Protein AF-0000000086186682 (afdb_homodimer)

Sequence (772 aa):
MTAPRHAPGGFPVVGIIGGGQLARMCAPPAVNLGLTLSVLAEGPDAAAALVTPSAPVGSYLDVDDVVRFARDCDVVTFDHEHVPQEILQRLVEAGVEVHPGPEALRHAQDKLVMRKRLSDMGIPVPAWAAVSSLEEVSAFADEHGWPVVLKTPTGGYDGKGVLVASSPDEAREWVERGGGLLIEEAVPFVRELAVLVARSPSGQAAVWPVVETVQTDGICTEVLAPAPDLPEELATALVERALRIAGELGVTGVMAVEVFQTRDGGYLVNELAMRPHNSGHWTMDGSVTSQFEQHLRAVLDLPLGDTRARNRWTVMGNVLGGQYRELYPAYRHLMARDPGLKVHLYGKGVRPGRKIGHVNVFGDDLDALRERARHAADYLQGTVTEMTAPRHAPGGFPVVGIIGGGQLARMCAPPAVNLGLTLSVLAEGPDAAAALVTPSAPVGSYLDVDDVVRFARDCDVVTFDHEHVPQEILQRLVEAGVEVHPGPEALRHAQDKLVMRKRLSDMGIPVPAWAAVSSLEEVSAFADEHGWPVVLKTPTGGYDGKGVLVASSPDEAREWVERGGGLLIEEAVPFVRELAVLVARSPSGQAAVWPVVETVQTDGICTEVLAPAPDLPEELATALVERALRIAGELGVTGVMAVEVFQTRDGGYLVNELAMRPHNSGHWTMDGSVTSQFEQHLRAVLDLPLGDTRARNRWTVMGNVLGGQYRELYPAYRHLMARDPGLKVHLYGKGVRPGRKIGHVNVFGDDLDALRERARHAADYLQGTVTE

Foldseek 3Di:
DDFFDADPDPAFEEEEEELFLQLLVLLVLCVVVRHAYAYAYCDCLRLNNVRHVHHHYDDLADLVSVQVRQVRGQAYEYPALARDLVSLVVCVVVVHQYAPGSQLSVLQFFVVNVVVVCVVVVAFAFDKDKDQDLVVVVVVCVVQNPFKKKADGGDDDLCRGIDTHGHSVSCVVVNVVGPIIMIGHDAAFPFKKKKKKAAALVGDIDTAAIWTFDDDPSDGFKIKPRHPPQDPVQRVVVNVVVSVSCVVSVGHAMKMWMWGHHPVRDIHTDHMTRYDDPNQCQQVPFFPAGSSSQRVCRSVRHDGDGNYTPAPIKMKGFAAAADDQDQVVLCVVLCVVPVQKAWFASSDTGDGGHGGTMIMDGYDDRVVRVVSRVVSNCVSNVVDDD/DDFFDADPDPAFEEEEEELFLQLLVLLVLCVVVRHAYAYAYCDCLRLNNVRHVHHHYDDLADLVSVLVRQVRGQAYEYPALARDLVSLVVCVVVVHQYAPGSQLSVLQFFVVNVVVVCVVVVAFAFDKDKDQDLVVVVVVCVVQNPFKKKADGGDDDLCRGIDTHRHSVSCVVVNVVGPIIMIGHDAAFPFKKKKKKAAALVGDIDTAAIWTFDDDPSDGFKIKPRHPPQDPVQRVVVHVVVSVSCVVSVGHFMKMWMWGHHPVRDIHTDHMTRYDDPNQCQQVPFFPAGSSSQRVCRSVRHDGDGNYTPAPIKMKGFAAFADDQDQVVLCVVLCVVPVQKAWFASSDTGDGGHGGTMIMDGYDDRVVRVVSRVVSNCVSNVVDDD

Nearest PDB structures (foldseek):
  4e4t-assembly1_A  TM=8.891E-01  e=5.728E-41  Burkholderia ambifaria MC40-6
  3k5h-assembly1_A  TM=9.184E-01  e=3.064E-39  Aspergillus clavatus
  4e4t-assembly1_B  TM=8.899E-01  e=1.453E-39  Burkholderia ambifaria MC40-6
  4izo-assembly1_A  TM=8.818E-01  e=3.923E-38  Burkholderia thailandensis E264
  1b6s-assembly1_B  TM=8.661E-01  e=4.130E-32  Escherichia coli

Secondary structure (DSSP, 8-state):
-PPPPPPTTTPPEEEEES-SHHHHHHHHHHHHHTPEEEEEBSSTTSTTTTT-SB--B--TT-HHHHHHHHTT-SEEEESSS-S-HHHHHHHHHTT--BSS-HHHHHHHH-HHHHHHHHHHTT-----EEEE-SHHHHHHHHHHH-SSEEEE-SSS--TTTTEEEESSHHHHHHHHHT-S-EEEEE---EEEEEEEEEEE-TTS-EEEPPPEEEEEETTEEEEEEESPTT--HHHHHHHHHHHHHHHHHHT--EEEEEEEEEETTS-EEEEEEESS--GGGTTHHHHBSS-HHHHHHHHHTTPPPPP--BSSSEEEEEEEEB-S-S--THHHHHHHHH-TT-EEEE------BT-EEEEEEEEES-HHHHHHHHHHHHHHHHTS---/-PPPPPPTTTPPEEEEES-SHHHHHHHHHHHHHTPEEEEEBSSTTSTTTTT-SB--B--TT-HHHHHHHHTT-SEEEESSS-S-HHHHHHHHHTT--BSS-HHHHHHHH-HHHHHHHHHHTT-----EEEE-SHHHHHHHHHHH-SSEEEE-SSS--TTTTEEEESSHHHHHHHHHT-S-EEEEE---EEEEEEEEEEE-TTS-EEEPPPEEEEEETTEEEEEEESPTT--HHHHHHHHHHHHHHHHHHT--EEEEEEEEEETTS-EEEEEEESS--GGGTTHHHHBSS-HHHHHHHHHTTPPPPP--BSSSEEEEEEEEB-S-S--THHHHHHHHH-TT-EEEE------BT-EEEEEEEEES-HHHHHHHHHHHHHHHHTS---

Radius of gyration: 28.31 Å; Cα contacts (8 Å, |Δi|>4): 1892; chains: 2; bounding box: 52×102×62 Å

pLDDT: mean 95.66, std 6.17, range [54.62, 98.94]

Structure (mmCIF, N/CA/C/O backbone):
data_AF-0000000086186682-model_v1
#
loop_
_entity.id
_entity.type
_entity.pdbx_description
1 polymer 'N5-carboxyaminoimidazole ribonucleotide synthase'
#
loop_
_atom_site.group_PDB
_atom_site.id
_atom_site.type_symbol
_atom_site.label_atom_id
_atom_site.label_alt_id
_atom_site.label_comp_id
_atom_site.label_asym_id
_atom_site.label_entity_id
_atom_site.label_seq_id
_atom_site.pdbx_PDB_ins_code
_atom_site.Cartn_x
_atom_site.Cartn_y
_atom_site.Cartn_z
_atom_site.occupancy
_atom_site.B_iso_or_equiv
_atom_site.auth_seq_id
_atom_site.auth_comp_id
_atom_site.auth_asym_id
_atom_site.auth_atom_id
_atom_site.pdbx_PDB_model_num
ATOM 1 N N . MET A 1 1 ? -25.25 11.664 -8.203 1 58.03 1 MET A N 1
ATOM 2 C CA . MET A 1 1 ? -23.984 10.992 -7.906 1 58.03 1 MET A CA 1
ATOM 3 C C . MET A 1 1 ? -24.219 9.547 -7.48 1 58.03 1 MET A C 1
ATOM 5 O O . MET A 1 1 ? -25.156 9.266 -6.734 1 58.03 1 MET A O 1
ATOM 9 N N . THR A 1 2 ? -23.641 8.602 -8.148 1 72.5 2 THR A N 1
ATOM 10 C CA . THR A 1 2 ? -23.906 7.215 -7.785 1 72.5 2 THR A CA 1
ATOM 11 C C . THR A 1 2 ? -23.234 6.863 -6.461 1 72.5 2 THR A C 1
ATOM 13 O O . THR A 1 2 ? -22.094 7.289 -6.207 1 72.5 2 THR A O 1
ATOM 16 N N . ALA A 1 3 ? -23.984 6.332 -5.527 1 88 3 ALA A N 1
ATOM 17 C CA . ALA A 1 3 ? -23.484 5.879 -4.23 1 88 3 ALA A CA 1
ATOM 18 C C . ALA A 1 3 ? -22.266 4.988 -4.395 1 88 3 ALA A C 1
ATOM 20 O O . ALA A 1 3 ? -22.172 4.207 -5.348 1 88 3 ALA A O 1
ATOM 21 N N . PRO A 1 4 ? -21.312 5.25 -3.477 1 94.56 4 PRO A N 1
ATOM 22 C CA . PRO A 1 4 ? -20.141 4.379 -3.545 1 94.56 4 PRO A CA 1
ATOM 23 C C . PRO A 1 4 ? -20.5 2.896 -3.422 1 94.56 4 PRO A C 1
ATOM 25 O O . PRO A 1 4 ? -21.391 2.535 -2.662 1 94.56 4 PRO A O 1
ATOM 28 N N . ARG A 1 5 ? -19.828 2.053 -4.184 1 91.44 5 ARG A N 1
ATOM 29 C CA . ARG A 1 5 ? -20.016 0.607 -4.078 1 91.44 5 ARG A CA 1
ATOM 30 C C . ARG A 1 5 ? -19.188 0.035 -2.93 1 91.44 5 ARG A C 1
ATOM 32 O 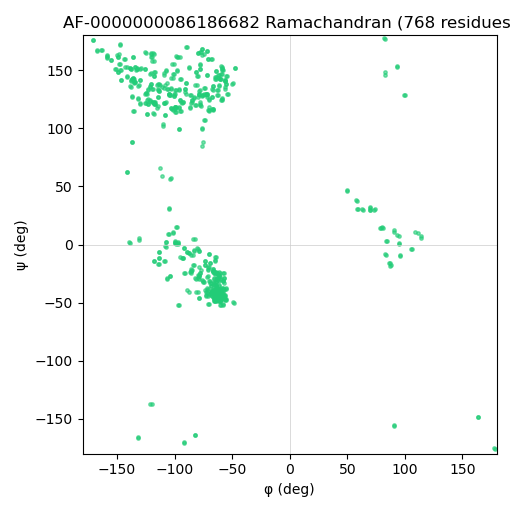O . ARG A 1 5 ? -18.016 0.37 -2.773 1 91.44 5 ARG A O 1
ATOM 39 N N . HIS A 1 6 ? -19.859 -0.877 -2.182 1 88.19 6 HIS A N 1
ATOM 40 C CA . HIS A 1 6 ? -19.266 -1.438 -0.974 1 88.19 6 HIS A CA 1
ATOM 41 C C . HIS A 1 6 ? -18.703 -2.834 -1.23 1 88.19 6 HIS A C 1
ATOM 43 O O . HIS A 1 6 ? -19.281 -3.605 -2.002 1 88.19 6 HIS A O 1
ATOM 49 N N . ALA A 1 7 ? -17.609 -3.029 -0.564 1 87.06 7 ALA A N 1
ATOM 50 C CA . ALA A 1 7 ? -17.188 -4.426 -0.468 1 87.06 7 ALA A CA 1
ATOM 51 C C . ALA A 1 7 ? -18.109 -5.207 0.465 1 87.06 7 ALA A C 1
ATOM 53 O O . ALA A 1 7 ? -18.656 -4.648 1.415 1 87.06 7 ALA A O 1
ATOM 54 N N . PRO A 1 8 ? -18.344 -6.43 0.192 1 90.19 8 PRO A N 1
ATOM 55 C CA . PRO A 1 8 ? -19.047 -7.23 1.188 1 90.19 8 PRO A CA 1
ATOM 56 C C . PRO A 1 8 ? -18.328 -7.293 2.529 1 90.19 8 PRO A C 1
ATOM 58 O O . PRO A 1 8 ? -17.109 -7.109 2.586 1 90.19 8 PRO A O 1
ATOM 61 N N . GLY A 1 9 ? -19.047 -7.484 3.615 1 91.75 9 GLY A N 1
ATOM 62 C CA . GLY A 1 9 ? -18.438 -7.637 4.922 1 91.75 9 GLY A CA 1
ATOM 63 C C . GLY A 1 9 ? -18.766 -6.5 5.871 1 91.75 9 GLY A C 1
ATOM 64 O O . GLY A 1 9 ? -18.203 -6.41 6.965 1 91.75 9 GLY A O 1
ATOM 65 N N . GLY A 1 10 ? -19.703 -5.59 5.398 1 93.44 10 GLY A N 1
ATOM 66 C CA . GLY A 1 10 ? -20.203 -4.535 6.27 1 93.44 10 GLY A CA 1
ATOM 67 C C . GLY A 1 10 ? -19.188 -3.43 6.5 1 93.44 10 GLY A C 1
ATOM 68 O O . GLY A 1 10 ? -19.172 -2.801 7.559 1 93.44 10 GLY A O 1
ATOM 69 N N . PHE A 1 11 ? -18.328 -3.164 5.559 1 95.69 11 PHE A N 1
ATOM 70 C CA . PHE A 1 11 ? -17.281 -2.164 5.711 1 95.69 11 PHE A CA 1
ATOM 71 C C . PHE A 1 11 ? -17.828 -0.762 5.473 1 95.69 11 PHE A C 1
ATOM 73 O O . PHE A 1 11 ? -18.688 -0.563 4.609 1 95.69 11 PHE A O 1
ATOM 80 N N . PRO A 1 12 ? -17.359 0.177 6.156 1 96.69 12 PRO A N 1
ATOM 81 C CA . PRO A 1 12 ? -17.859 1.553 6.047 1 96.69 12 PRO A CA 1
ATOM 82 C C . PRO A 1 12 ? -17.297 2.287 4.832 1 96.69 12 PRO A C 1
ATOM 84 O O . PRO A 1 12 ? -16.344 1.815 4.207 1 96.69 12 PRO A O 1
ATOM 87 N N . VAL A 1 13 ? -17.953 3.387 4.516 1 98 13 VAL A N 1
ATOM 88 C CA . VAL A 1 13 ? -17.469 4.352 3.535 1 98 13 VAL A CA 1
ATOM 89 C C . VAL A 1 13 ? -16.812 5.531 4.25 1 98 13 VAL A C 1
ATOM 91 O O . VAL A 1 13 ? -17.438 6.203 5.066 1 98 13 VAL A O 1
ATOM 94 N N . VAL A 1 14 ? -15.547 5.75 4.008 1 98.75 14 VAL A N 1
ATOM 95 C CA . VAL A 1 14 ? -14.852 6.941 4.477 1 98.75 14 VAL A CA 1
ATOM 96 C C . VAL A 1 14 ? -14.844 8.008 3.379 1 98.75 14 VAL A C 1
ATOM 98 O O . VAL A 1 14 ? -14.297 7.789 2.299 1 98.75 14 VAL A O 1
ATOM 101 N N . GLY A 1 15 ? -15.5 9.109 3.629 1 98.81 15 GLY A N 1
ATOM 102 C CA . GLY A 1 15 ? -15.5 10.234 2.709 1 98.81 15 GLY A CA 1
ATOM 103 C C . GLY A 1 15 ? -14.383 11.227 2.982 1 98.81 15 GLY A C 1
ATOM 104 O O . GLY A 1 15 ? -14.133 11.578 4.137 1 98.81 15 GLY A O 1
ATOM 105 N N . ILE A 1 16 ? -13.688 11.648 1.979 1 98.94 16 ILE A N 1
ATOM 106 C CA . ILE A 1 16 ? -12.664 12.688 2.102 1 98.94 16 ILE A CA 1
ATOM 107 C C . ILE A 1 16 ? -13.062 13.898 1.26 1 98.94 16 ILE A C 1
ATOM 109 O O . ILE A 1 16 ? -13.297 13.773 0.057 1 98.94 16 ILE A O 1
ATOM 113 N N . ILE A 1 17 ? -13.203 15.008 1.854 1 98.75 17 ILE A N 1
ATOM 114 C CA . ILE A 1 17 ? -13.43 16.25 1.13 1 98.75 17 ILE A CA 1
ATOM 115 C C . ILE A 1 17 ? -12.094 16.828 0.664 1 98.75 17 ILE A C 1
ATOM 117 O O . ILE A 1 17 ? -11.219 17.109 1.481 1 98.75 17 ILE A O 1
ATOM 121 N N . GLY A 1 18 ? -11.992 17.094 -0.629 1 98.31 18 GLY A N 1
ATOM 122 C CA . GLY A 1 18 ? -10.734 17.453 -1.265 1 98.31 18 GLY A CA 1
ATOM 123 C C . GLY A 1 18 ? -10.086 16.281 -1.994 1 98.31 18 GLY A C 1
ATOM 124 O O . GLY A 1 18 ? -9.93 15.203 -1.428 1 98.31 18 GLY A O 1
ATOM 125 N N . GLY A 1 19 ? -9.727 16.453 -3.213 1 97.88 19 GLY A N 1
ATOM 126 C CA . GLY A 1 19 ? -9.203 15.383 -4.039 1 97.88 19 GLY A CA 1
ATOM 127 C C . GLY A 1 19 ? -7.703 15.461 -4.242 1 97.88 19 GLY A C 1
ATOM 128 O O . GLY A 1 19 ? -7.188 15.047 -5.281 1 97.88 19 GLY A O 1
ATOM 129 N N . GLY A 1 20 ? -6.945 16 -3.256 1 97.19 20 GLY A N 1
ATOM 130 C CA . GLY A 1 20 ? -5.512 16.188 -3.385 1 97.19 20 GLY A CA 1
ATOM 131 C C . GLY A 1 20 ? -4.715 14.922 -3.088 1 97.19 20 GLY A C 1
ATOM 132 O O . GLY A 1 20 ? -5.254 13.82 -3.141 1 97.19 20 GLY A O 1
ATOM 133 N N . GLN A 1 21 ? -3.396 15.094 -2.854 1 97.44 21 GLN A N 1
ATOM 134 C CA . GLN A 1 21 ? -2.459 13.984 -2.721 1 97.44 21 GLN A CA 1
ATOM 135 C C . GLN A 1 21 ? -2.725 13.195 -1.443 1 97.44 21 GLN A C 1
ATOM 137 O O . GLN A 1 21 ? -2.512 11.977 -1.403 1 97.44 21 GLN A O 1
ATOM 142 N N . LEU A 1 22 ? -3.135 13.891 -0.356 1 98.56 22 LEU A N 1
ATOM 143 C CA . LEU A 1 22 ? -3.334 13.156 0.893 1 98.56 22 LEU A CA 1
ATOM 144 C C . LEU A 1 22 ? -4.504 12.195 0.776 1 98.56 22 LEU A C 1
ATOM 146 O O . LEU A 1 22 ? -4.438 11.062 1.273 1 98.56 22 LEU A O 1
ATOM 150 N N . ALA A 1 23 ? -5.617 12.695 0.09 1 98.75 23 ALA A N 1
ATOM 151 C CA . ALA A 1 23 ? -6.723 11.789 -0.209 1 98.75 23 ALA A CA 1
ATOM 152 C C . ALA A 1 23 ? -6.254 10.617 -1.066 1 98.75 23 ALA A C 1
ATOM 154 O O . ALA A 1 23 ? -6.605 9.461 -0.799 1 98.75 23 ALA A O 1
ATOM 155 N N . ARG A 1 24 ? -5.461 10.898 -2.064 1 98.69 24 ARG A N 1
ATOM 156 C CA . ARG A 1 24 ? -4.906 9.867 -2.938 1 98.69 24 ARG A CA 1
ATOM 157 C C . ARG A 1 24 ? -4.137 8.828 -2.133 1 98.69 24 ARG A C 1
ATOM 159 O O . ARG A 1 24 ? -4.309 7.625 -2.344 1 98.69 24 ARG A O 1
ATOM 166 N N . MET A 1 25 ? -3.32 9.242 -1.172 1 98.81 25 MET A N 1
ATOM 167 C CA . MET A 1 25 ? -2.418 8.352 -0.442 1 98.81 25 MET A CA 1
ATOM 168 C C . MET A 1 25 ? -3.172 7.57 0.628 1 98.81 25 MET A C 1
ATOM 170 O O . MET A 1 25 ? -2.637 6.617 1.199 1 98.81 25 MET A O 1
ATOM 174 N N . CYS A 1 26 ? -4.457 7.871 0.835 1 98.88 26 CYS A N 1
ATOM 175 C CA . CYS A 1 26 ? -5.316 7.062 1.694 1 98.88 26 CYS A CA 1
ATOM 176 C C . CYS A 1 26 ? -5.867 5.859 0.937 1 98.88 26 CYS A C 1
ATOM 178 O O . CYS A 1 26 ? -6.352 4.906 1.548 1 98.88 26 CYS A O 1
ATOM 180 N N . ALA A 1 27 ? -5.824 5.887 -0.37 1 98.75 27 ALA A N 1
ATOM 181 C CA . ALA A 1 27 ? -6.449 4.84 -1.173 1 98.75 27 ALA A CA 1
ATOM 182 C C . ALA A 1 27 ? -5.789 3.486 -0.92 1 98.75 27 ALA A C 1
ATOM 184 O O . ALA A 1 27 ? -6.469 2.494 -0.651 1 98.75 27 ALA A O 1
ATOM 185 N N . PRO A 1 28 ? -4.441 3.404 -0.898 1 98.88 28 PRO A N 1
ATOM 186 C CA . PRO A 1 28 ? -3.809 2.094 -0.734 1 98.88 28 PRO A CA 1
ATOM 187 C C . PRO A 1 28 ? -4.195 1.409 0.574 1 98.88 28 PRO A C 1
ATOM 189 O O . PRO A 1 28 ? -4.672 0.271 0.562 1 98.88 28 PRO A O 1
ATOM 192 N N . PRO A 1 29 ? -4.047 2.096 1.732 1 98.81 29 PRO A N 1
ATOM 193 C CA . PRO A 1 29 ? -4.457 1.376 2.941 1 98.81 29 PRO A CA 1
ATOM 194 C C . PRO A 1 29 ? -5.957 1.101 2.984 1 98.81 29 PRO A C 1
ATOM 196 O O . PRO A 1 29 ? -6.391 0.103 3.568 1 98.81 29 PRO A O 1
ATOM 199 N N . ALA A 1 30 ? -6.797 1.927 2.385 1 98.75 30 ALA A N 1
ATOM 200 C CA . ALA A 1 30 ? -8.227 1.624 2.309 1 98.75 30 ALA A CA 1
ATOM 201 C C . ALA A 1 30 ? -8.469 0.318 1.557 1 98.75 30 ALA A C 1
ATOM 203 O O . ALA A 1 30 ? -9.266 -0.518 1.994 1 98.75 30 ALA A O 1
ATOM 204 N N . VAL A 1 31 ? -7.762 0.14 0.45 1 98.5 31 VAL A N 1
ATOM 205 C CA . VAL A 1 31 ? -7.871 -1.082 -0.341 1 98.5 31 VAL A CA 1
ATOM 206 C C . VAL A 1 31 ? -7.488 -2.287 0.515 1 98.5 31 VAL A C 1
ATOM 208 O O . VAL A 1 31 ? -8.219 -3.283 0.553 1 98.5 31 VAL A O 1
ATOM 211 N N . ASN A 1 32 ? -6.375 -2.211 1.237 1 98.56 32 ASN A N 1
ATOM 212 C CA . ASN A 1 32 ? -5.895 -3.318 2.059 1 98.56 32 ASN A CA 1
ATOM 213 C C . ASN A 1 32 ? -6.898 -3.682 3.15 1 98.56 32 ASN A C 1
ATOM 215 O O . ASN A 1 32 ? -7.16 -4.859 3.389 1 98.56 32 ASN A O 1
ATOM 219 N N . LEU A 1 33 ? -7.527 -2.695 3.717 1 98.19 33 LEU A N 1
ATOM 220 C CA . LEU A 1 33 ? -8.391 -2.9 4.875 1 98.19 33 LEU A CA 1
ATOM 221 C C . LEU A 1 33 ? -9.812 -3.244 4.441 1 98.19 33 LEU A C 1
ATOM 223 O O . LEU A 1 33 ? -10.664 -3.541 5.277 1 98.19 33 LEU A O 1
ATOM 227 N N . GLY A 1 34 ? -10.117 -3.176 3.17 1 97.25 34 GLY A N 1
ATOM 228 C CA . GLY A 1 34 ? -11.453 -3.465 2.666 1 97.25 34 GLY A CA 1
ATOM 229 C C . GLY A 1 34 ? -12.414 -2.307 2.83 1 97.25 34 GLY A C 1
ATOM 230 O O . GLY A 1 34 ? -13.625 -2.473 2.676 1 97.25 34 GLY A O 1
ATOM 231 N N . LEU A 1 35 ? -11.867 -1.092 3.109 1 98.06 35 LEU A N 1
ATOM 232 C CA . LEU A 1 35 ? -12.688 0.103 3.264 1 98.06 35 LEU A CA 1
ATOM 233 C C . LEU A 1 35 ? -13.047 0.697 1.904 1 98.06 35 LEU A C 1
ATOM 235 O O . LEU A 1 35 ? -12.266 0.593 0.955 1 98.06 35 LEU A O 1
ATOM 239 N N . THR A 1 36 ? -14.188 1.285 1.873 1 97.69 36 THR A N 1
ATOM 240 C CA . THR A 1 36 ? -14.555 2.055 0.688 1 97.69 36 THR A CA 1
ATOM 241 C C . THR A 1 36 ? -14.227 3.533 0.884 1 97.69 36 THR A C 1
ATOM 243 O O . THR A 1 36 ? -14.648 4.141 1.871 1 97.69 36 THR A O 1
ATOM 246 N N . LEU A 1 37 ? -13.453 4.062 -0.011 1 98.12 37 LEU A N 1
ATOM 247 C CA . LEU A 1 37 ? -13.156 5.488 -0.006 1 98.12 37 LEU A CA 1
ATOM 248 C C . LEU A 1 37 ? -14.023 6.23 -1.018 1 98.12 37 LEU A C 1
ATOM 250 O O . LEU A 1 37 ? -14.258 5.734 -2.123 1 98.12 37 LEU A O 1
ATOM 254 N N . SER A 1 38 ? -14.586 7.293 -0.633 1 98.5 38 SER A N 1
ATOM 255 C CA . SER A 1 38 ? -15.219 8.258 -1.521 1 98.5 38 SER A CA 1
ATOM 256 C C . SER A 1 38 ? -14.586 9.641 -1.376 1 98.5 38 SER A C 1
ATOM 258 O O . SER A 1 38 ? -14.281 10.078 -0.263 1 98.5 38 SER A O 1
ATOM 260 N N . VAL A 1 39 ? -14.328 10.297 -2.498 1 98.69 39 VAL A N 1
ATOM 261 C CA . VAL A 1 39 ? -13.602 11.562 -2.467 1 98.69 39 VAL A CA 1
ATOM 262 C C . VAL A 1 39 ? -14.422 12.641 -3.178 1 98.69 39 VAL A C 1
ATOM 264 O O . VAL A 1 39 ? -14.836 12.461 -4.324 1 98.69 39 VAL A O 1
ATOM 267 N N . LEU A 1 40 ? -14.758 13.75 -2.494 1 98.75 40 LEU A N 1
ATOM 268 C CA . LEU A 1 40 ? -15.289 14.93 -3.174 1 98.75 40 LEU A CA 1
ATOM 269 C C . LEU A 1 40 ? -14.172 15.695 -3.879 1 98.75 40 LEU A C 1
ATOM 271 O O . LEU A 1 40 ? -13.469 16.484 -3.25 1 98.75 40 LEU A O 1
ATOM 275 N N . ALA A 1 41 ? -14.078 15.477 -5.164 1 98.06 41 ALA A N 1
ATOM 276 C CA . ALA A 1 41 ? -12.945 15.992 -5.922 1 98.06 41 ALA A CA 1
ATOM 277 C C . ALA A 1 41 ? -13.312 17.297 -6.633 1 98.06 41 ALA A C 1
ATOM 279 O O . ALA A 1 41 ? -14.469 17.5 -7.02 1 98.06 41 ALA A O 1
ATOM 280 N N . GLU A 1 42 ? -12.352 18.141 -6.809 1 96.94 42 GLU A N 1
ATOM 281 C CA . GLU A 1 42 ? -12.562 19.406 -7.512 1 96.94 42 GLU A CA 1
ATOM 282 C C . GLU A 1 42 ? -12.711 19.172 -9.016 1 96.94 42 GLU A C 1
ATOM 284 O O . GLU A 1 42 ? -13.211 20.047 -9.734 1 96.94 42 GLU A O 1
ATOM 289 N N . GLY A 1 43 ? -12.312 18.078 -9.492 1 96.38 43 GLY A N 1
ATOM 290 C CA . GLY A 1 43 ? -12.406 17.688 -10.891 1 96.38 43 GLY A CA 1
ATOM 291 C C . GLY A 1 43 ? -12.125 16.203 -11.117 1 96.38 43 GLY A C 1
ATOM 292 O O . GLY A 1 43 ? -11.625 15.523 -10.219 1 96.38 43 GLY A O 1
ATOM 293 N N . PRO A 1 44 ? -12.453 15.773 -12.273 1 94.31 44 PRO A N 1
ATOM 294 C CA . PRO A 1 44 ? -12.25 14.352 -12.562 1 94.31 44 PRO A CA 1
ATOM 295 C C . PRO A 1 44 ? -10.773 13.977 -12.656 1 94.31 44 PRO A C 1
ATOM 297 O O . PRO A 1 44 ? -10.43 12.789 -12.594 1 94.31 44 PRO A O 1
ATOM 300 N N . ASP A 1 45 ? -9.898 14.961 -12.797 1 94.31 45 ASP A N 1
ATOM 301 C CA . ASP A 1 45 ? -8.477 14.695 -12.953 1 94.31 45 ASP A CA 1
ATOM 302 C C . ASP A 1 45 ? -7.715 15.016 -11.664 1 94.31 45 ASP A C 1
ATOM 304 O O . ASP A 1 45 ? -6.48 15.07 -11.664 1 94.31 45 ASP A O 1
ATOM 308 N N . ALA A 1 46 ? -8.523 15.289 -10.625 1 96.56 46 ALA A N 1
ATOM 309 C CA . ALA A 1 46 ? -7.855 15.477 -9.336 1 96.56 46 ALA A CA 1
ATOM 310 C C . ALA A 1 46 ? -7.051 14.242 -8.945 1 96.56 46 ALA A C 1
ATOM 312 O O . ALA A 1 46 ? -7.398 13.125 -9.328 1 96.56 46 ALA A O 1
ATOM 313 N N . ALA A 1 47 ? -5.977 14.43 -8.203 1 97.44 47 ALA A N 1
ATOM 314 C CA . ALA A 1 47 ? -5.035 13.383 -7.82 1 97.44 47 ALA A CA 1
ATOM 315 C C . ALA A 1 47 ? -5.77 12.156 -7.273 1 97.44 47 ALA A C 1
ATOM 317 O O . ALA A 1 47 ? -5.543 11.031 -7.723 1 97.44 47 ALA A O 1
ATOM 318 N N . ALA A 1 48 ? -6.652 12.352 -6.363 1 98.31 48 ALA A N 1
ATOM 319 C CA . ALA A 1 48 ? -7.344 11.25 -5.707 1 98.31 48 ALA A CA 1
ATOM 320 C C . ALA A 1 48 ? -8.406 10.648 -6.617 1 98.31 48 ALA A C 1
ATOM 322 O O . ALA A 1 48 ? -8.695 9.453 -6.551 1 98.31 48 ALA A O 1
ATOM 323 N N . ALA A 1 49 ? -9.031 11.445 -7.496 1 97.5 49 ALA A N 1
ATOM 324 C CA . ALA A 1 49 ? -10.078 10.969 -8.391 1 97.5 49 ALA A CA 1
ATOM 325 C C . ALA A 1 49 ? -9.523 9.961 -9.398 1 97.5 49 ALA A C 1
ATOM 327 O O . ALA A 1 49 ? -10.25 9.07 -9.859 1 97.5 49 ALA A O 1
ATOM 328 N N . LEU A 1 50 ? -8.242 10.047 -9.656 1 97.75 50 LEU A N 1
ATOM 329 C CA . LEU A 1 50 ? -7.602 9.18 -10.633 1 97.75 50 LEU A CA 1
ATOM 330 C C . LEU A 1 50 ? -7.449 7.762 -10.086 1 97.75 50 LEU A C 1
ATOM 332 O O . LEU A 1 50 ? -7.188 6.824 -10.836 1 97.75 50 LEU A O 1
ATOM 336 N N . VAL A 1 51 ? -7.633 7.59 -8.75 1 98.12 51 VAL A N 1
ATOM 337 C CA . VAL A 1 51 ? -7.309 6.285 -8.18 1 98.12 51 VAL A CA 1
ATOM 338 C C . VAL A 1 51 ? -8.461 5.793 -7.312 1 98.12 51 VAL A C 1
ATOM 340 O O . VAL A 1 51 ? -8.344 4.777 -6.625 1 98.12 51 VAL A O 1
ATOM 343 N N . THR A 1 52 ? -9.547 6.516 -7.266 1 97.62 52 THR A N 1
ATOM 344 C CA . THR A 1 52 ? -10.703 6.18 -6.449 1 97.62 52 THR A CA 1
ATOM 345 C C . THR A 1 52 ? -11.961 6.059 -7.312 1 97.62 52 THR A C 1
ATOM 347 O O . THR A 1 52 ? -12.344 7.008 -7.996 1 97.62 52 THR A O 1
ATOM 350 N N . PRO A 1 53 ? -12.68 4.918 -7.258 1 96.94 53 PRO A N 1
ATOM 351 C CA . PRO A 1 53 ? -13.859 4.73 -8.102 1 96.94 53 PRO A CA 1
ATOM 352 C C . PRO A 1 53 ? -14.969 5.734 -7.801 1 96.94 53 PRO A C 1
ATOM 354 O O . PRO A 1 53 ? -15.648 6.211 -8.719 1 96.94 53 PRO A O 1
ATOM 357 N N . SER A 1 54 ? -15.188 6.023 -6.559 1 97.62 54 SER A N 1
ATOM 358 C CA . SER A 1 54 ? -16.172 7.016 -6.156 1 97.62 54 SER A CA 1
ATOM 359 C C . SER A 1 54 ? -15.523 8.375 -5.91 1 97.62 54 SER A C 1
ATOM 361 O O . SER A 1 54 ? -15 8.633 -4.824 1 97.62 54 SER A O 1
ATOM 363 N N . ALA A 1 55 ? -15.625 9.234 -6.875 1 97.81 55 ALA A N 1
ATOM 364 C CA . ALA A 1 55 ? -15.031 10.562 -6.766 1 97.81 55 ALA A CA 1
ATOM 365 C C . ALA A 1 55 ? -15.938 11.617 -7.391 1 97.81 55 ALA A C 1
ATOM 367 O O . ALA A 1 55 ? -15.547 12.289 -8.352 1 97.81 55 ALA A O 1
ATOM 368 N N . PRO A 1 56 ? -17.125 11.766 -6.844 1 98 56 PRO A N 1
ATOM 369 C CA . PRO A 1 56 ? -17.984 12.82 -7.391 1 98 56 PRO A CA 1
ATOM 370 C C . PRO A 1 56 ? -17.297 14.188 -7.395 1 98 56 PRO A C 1
ATOM 372 O O . PRO A 1 56 ? -16.547 14.516 -6.465 1 98 56 PRO A O 1
ATOM 375 N N . VAL A 1 57 ? -17.578 14.992 -8.406 1 98 57 VAL A N 1
ATOM 376 C CA . VAL A 1 57 ? -16.984 16.328 -8.555 1 98 57 VAL A CA 1
ATOM 377 C C . VAL A 1 57 ? -17.875 17.359 -7.867 1 98 57 VAL A C 1
ATOM 379 O O . VAL A 1 57 ? -19.094 17.344 -8.023 1 98 57 VAL A O 1
ATOM 382 N N . GLY A 1 58 ? -17.344 18.156 -7.098 1 98.06 58 GLY A N 1
ATOM 383 C CA . GLY A 1 58 ? -18.016 19.234 -6.391 1 98.06 58 GLY A CA 1
ATOM 384 C C . GLY A 1 58 ? -17.062 20.172 -5.684 1 98.06 58 GLY A C 1
ATOM 385 O O . GLY A 1 58 ? -15.844 20 -5.746 1 98.06 58 GLY A O 1
ATOM 386 N N . SER A 1 59 ? -17.641 21.203 -5.102 1 98.06 59 SER A N 1
ATOM 387 C CA . SER A 1 59 ? -16.844 22.203 -4.402 1 98.06 59 SER A CA 1
ATOM 388 C C . SER A 1 59 ? -17 22.078 -2.891 1 98.06 59 SER A C 1
ATOM 390 O O . SER A 1 59 ? -18.109 21.969 -2.381 1 98.06 59 SER A O 1
ATOM 392 N N . TYR A 1 60 ? -15.859 22.125 -2.209 1 97.62 60 TYR A N 1
ATOM 393 C CA . TYR A 1 60 ? -15.898 22.094 -0.751 1 97.62 60 TYR A CA 1
ATOM 394 C C . TYR A 1 60 ? -16.469 23.391 -0.194 1 97.62 60 TYR A C 1
ATOM 396 O O . TYR A 1 60 ? -16.781 23.484 0.994 1 97.62 60 TYR A O 1
ATOM 404 N N . LEU A 1 61 ? -16.672 24.375 -1.058 1 97.62 61 LEU A N 1
ATOM 405 C CA . LEU A 1 61 ? -17.203 25.672 -0.654 1 97.62 61 LEU A CA 1
ATOM 406 C C . LEU A 1 61 ? -18.719 25.703 -0.786 1 97.62 61 LEU A C 1
ATOM 408 O O . LEU A 1 61 ? -19.375 26.656 -0.342 1 97.62 61 LEU A O 1
ATOM 412 N N . ASP A 1 62 ? -19.281 24.719 -1.422 1 97.88 62 ASP A N 1
ATOM 413 C CA . ASP A 1 62 ? -20.719 24.641 -1.646 1 97.88 62 ASP A CA 1
ATOM 414 C C . ASP A 1 62 ? -21.391 23.703 -0.646 1 97.88 62 ASP A C 1
ATOM 416 O O . ASP A 1 62 ? -21.188 22.484 -0.703 1 97.88 62 ASP A O 1
ATOM 420 N N . VAL A 1 63 ? -22.234 24.312 0.122 1 97.19 63 VAL A N 1
ATOM 421 C CA . VAL A 1 63 ? -22.859 23.562 1.209 1 97.19 63 VAL A CA 1
ATOM 422 C C . VAL A 1 63 ? -23.656 22.406 0.639 1 97.19 63 VAL A C 1
ATOM 424 O O . VAL A 1 63 ? -23.641 21.297 1.188 1 97.19 63 VAL A O 1
ATOM 427 N N . ASP A 1 64 ? -24.328 22.578 -0.458 1 96.69 64 ASP A N 1
ATOM 428 C CA . ASP A 1 64 ? -25.156 21.531 -1.037 1 96.69 64 ASP A CA 1
ATOM 429 C C . ASP A 1 64 ? -24.297 20.391 -1.57 1 96.69 64 ASP A C 1
ATOM 431 O O . ASP A 1 64 ? -24.641 19.219 -1.402 1 96.69 64 ASP A O 1
ATOM 435 N N . ASP A 1 65 ? -23.172 20.734 -2.238 1 97.56 65 ASP A N 1
ATOM 436 C CA . ASP A 1 65 ? -22.25 19.703 -2.719 1 97.56 65 ASP A CA 1
ATOM 437 C C . ASP A 1 65 ? -21.734 18.844 -1.565 1 97.56 65 ASP A C 1
ATOM 439 O O . ASP A 1 65 ? -21.734 17.625 -1.652 1 97.56 65 ASP A O 1
ATOM 443 N N . VAL A 1 66 ? -21.375 19.484 -0.504 1 98.44 66 VAL A N 1
ATOM 444 C CA . VAL A 1 66 ? -20.719 18.812 0.614 1 98.44 66 VAL A CA 1
ATOM 445 C C . VAL A 1 66 ? -21.734 17.953 1.361 1 98.44 66 VAL A C 1
ATOM 447 O O . VAL A 1 66 ? -21.453 16.812 1.701 1 98.44 66 VAL A O 1
ATOM 450 N N . VAL A 1 67 ? -22.906 18.469 1.615 1 97.12 67 VAL A N 1
ATOM 451 C CA . VAL A 1 67 ? -23.938 17.734 2.35 1 97.12 67 VAL A CA 1
ATOM 452 C C . VAL A 1 67 ? -24.391 16.531 1.534 1 97.12 67 VAL A C 1
ATOM 454 O O . VAL A 1 67 ? -24.547 15.43 2.072 1 97.12 67 VAL A O 1
ATOM 457 N N . ARG A 1 68 ? -24.641 16.734 0.274 1 96.69 68 ARG A N 1
ATOM 458 C CA . ARG A 1 68 ? -25.031 15.633 -0.608 1 96.69 68 ARG A CA 1
ATOM 459 C C . ARG A 1 68 ? -23.969 14.531 -0.602 1 96.69 68 ARG A C 1
ATOM 461 O O . ARG A 1 68 ? -24.297 13.352 -0.527 1 96.69 68 ARG A O 1
ATOM 468 N N . PHE A 1 69 ? -22.766 14.922 -0.698 1 98.19 69 PHE A N 1
ATOM 469 C CA . PHE A 1 69 ? -21.641 13.992 -0.676 1 98.19 69 PHE A CA 1
ATOM 470 C C . PHE A 1 69 ? -21.609 13.211 0.633 1 98.19 69 PHE A C 1
ATOM 472 O O . PHE A 1 69 ? -21.484 11.984 0.628 1 98.19 69 PHE A O 1
ATOM 479 N N . ALA A 1 70 ? -21.734 13.852 1.707 1 98.12 70 ALA A N 1
ATOM 480 C CA . ALA A 1 70 ? -21.594 13.281 3.045 1 98.12 70 ALA A CA 1
ATOM 481 C C . ALA A 1 70 ? -22.703 12.281 3.348 1 98.12 70 ALA A C 1
ATOM 483 O O . ALA A 1 70 ? -22.531 11.383 4.172 1 98.12 70 ALA A O 1
ATOM 484 N N . ARG A 1 71 ? -23.859 12.359 2.66 1 96.19 71 ARG A N 1
ATOM 485 C CA . ARG A 1 71 ? -25 11.484 2.895 1 96.19 71 ARG A CA 1
ATOM 486 C C . ARG A 1 71 ? -24.656 10.031 2.598 1 96.19 71 ARG A C 1
ATOM 488 O O . ARG A 1 71 ? -25.25 9.117 3.164 1 96.19 71 ARG A O 1
ATOM 495 N N . ASP A 1 72 ? -23.703 9.875 1.787 1 96.25 72 ASP A N 1
ATOM 496 C CA . ASP A 1 72 ? -23.344 8.531 1.358 1 96.25 72 ASP A CA 1
ATOM 497 C C . ASP A 1 72 ? -22.109 8.031 2.104 1 96.25 72 ASP A C 1
ATOM 499 O O . ASP A 1 72 ? -21.5 7.02 1.719 1 96.25 72 ASP A O 1
ATOM 503 N N . CYS A 1 73 ? -21.656 8.703 3.129 1 97.75 73 CYS A N 1
ATOM 504 C CA . CYS A 1 73 ? -20.453 8.352 3.871 1 97.75 73 CYS A CA 1
ATOM 505 C C . CYS A 1 73 ? -20.766 8.031 5.324 1 97.75 73 CYS A C 1
ATOM 507 O O . CYS A 1 73 ? -21.703 8.617 5.898 1 97.75 73 CYS A O 1
ATOM 509 N N . ASP A 1 74 ? -20.047 7.094 5.879 1 97.81 74 ASP A N 1
ATOM 510 C CA . ASP A 1 74 ? -20.188 6.781 7.297 1 97.81 74 ASP A CA 1
ATOM 511 C C . ASP A 1 74 ? -19.406 7.758 8.164 1 97.81 74 ASP A C 1
ATOM 513 O O . ASP A 1 74 ? -19.781 8.023 9.305 1 97.81 74 ASP A O 1
ATOM 517 N N . VAL A 1 75 ? -18.359 8.289 7.695 1 98.69 75 VAL A N 1
ATOM 518 C CA . VAL A 1 75 ? -17.5 9.289 8.336 1 98.69 75 VAL A CA 1
ATOM 519 C C . VAL A 1 75 ? -16.875 10.188 7.266 1 98.69 75 VAL A C 1
ATOM 521 O O . VAL A 1 75 ? -16.656 9.75 6.133 1 98.69 75 VAL A O 1
ATOM 524 N N . VAL A 1 76 ? -16.641 11.422 7.609 1 98.81 76 VAL A N 1
ATOM 525 C CA . VAL A 1 76 ? -16.031 12.367 6.68 1 98.81 76 VAL A CA 1
ATOM 526 C C . VAL A 1 76 ? -14.766 12.945 7.289 1 98.81 76 VAL A C 1
ATOM 528 O O . VAL A 1 76 ? -14.734 13.281 8.477 1 98.81 76 VAL A O 1
ATOM 531 N N . THR A 1 77 ? -13.734 12.992 6.562 1 98.88 77 THR A N 1
ATOM 532 C CA . THR A 1 77 ? -12.484 13.672 6.895 1 98.88 77 THR A CA 1
ATOM 533 C C . THR A 1 77 ? -12.016 14.539 5.73 1 98.88 77 THR A C 1
ATOM 535 O O . THR A 1 77 ? -12.797 14.844 4.824 1 98.88 77 THR A O 1
ATOM 538 N N . PHE A 1 78 ? -10.703 15 5.777 1 98.5 78 PHE A N 1
ATOM 539 C CA . PHE A 1 78 ? -10.375 16.109 4.875 1 98.5 78 PHE A CA 1
ATOM 540 C C . PHE A 1 78 ? -8.977 15.93 4.301 1 98.5 78 PHE A C 1
ATOM 542 O O . PHE A 1 78 ? -8.07 15.469 4.992 1 98.5 78 PHE A O 1
ATOM 549 N N . ASP A 1 79 ? -8.859 16.344 3.059 1 97.88 79 ASP A N 1
ATOM 550 C CA . ASP A 1 79 ? -7.555 16.422 2.41 1 97.88 79 ASP A CA 1
ATOM 551 C C . ASP A 1 79 ? -6.801 17.672 2.836 1 97.88 79 ASP A C 1
ATOM 553 O O . ASP A 1 79 ? -5.574 17.734 2.732 1 97.88 79 ASP A O 1
ATOM 557 N N . HIS A 1 80 ? -7.512 18.703 3.211 1 95.5 80 HIS A N 1
ATOM 558 C CA . HIS A 1 80 ? -6.996 20 3.633 1 95.5 80 HIS A CA 1
ATOM 559 C C . HIS A 1 80 ? -7.895 20.641 4.691 1 95.5 80 HIS A C 1
ATOM 561 O O . HIS A 1 80 ? -9.008 20.156 4.934 1 95.5 80 HIS A O 1
ATOM 567 N N . GLU A 1 81 ? -7.492 21.719 5.27 1 94.06 81 GLU A N 1
ATOM 568 C CA . GLU A 1 81 ? -8.18 22.266 6.43 1 94.06 81 GLU A CA 1
ATOM 569 C C . GLU A 1 81 ? -9.117 23.406 6.02 1 94.06 81 GLU A C 1
ATOM 571 O O . GLU A 1 81 ? -9.648 24.109 6.871 1 94.06 81 GLU A O 1
ATOM 576 N N . HIS A 1 82 ? -9.477 23.609 4.758 1 93.38 82 HIS A N 1
ATOM 577 C CA . HIS A 1 82 ? -10.016 24.875 4.301 1 93.38 82 HIS A CA 1
ATOM 578 C C . HIS A 1 82 ? -11.539 24.828 4.203 1 93.38 82 HIS A C 1
ATOM 580 O O . HIS A 1 82 ? -12.172 25.828 3.826 1 93.38 82 HIS A O 1
ATOM 586 N N . VAL A 1 83 ? -12.125 23.703 4.559 1 96.88 83 VAL A N 1
ATOM 587 C CA . VAL A 1 83 ? -13.578 23.625 4.504 1 96.88 83 VAL A CA 1
ATOM 588 C C . VAL A 1 83 ? -14.188 24.641 5.469 1 96.88 83 VAL A C 1
ATOM 590 O O . VAL A 1 83 ? -13.844 24.672 6.652 1 96.88 83 VAL A O 1
ATOM 593 N N . PRO A 1 84 ? -15.102 25.438 4.973 1 97.19 84 PRO A N 1
ATOM 594 C CA . PRO A 1 84 ? -15.641 26.5 5.809 1 97.19 84 PRO A CA 1
ATOM 595 C C . PRO A 1 84 ? -16.359 25.984 7.055 1 97.19 84 PRO A C 1
ATOM 597 O O . PRO A 1 84 ? -17.047 24.953 6.992 1 97.19 84 PRO A O 1
ATOM 600 N N . GLN A 1 85 ? -16.234 26.75 8.125 1 97.38 85 GLN A N 1
ATOM 601 C CA . GLN A 1 85 ? -16.797 26.391 9.414 1 97.38 85 GLN A CA 1
ATOM 602 C C . GLN A 1 85 ? -18.312 26.219 9.312 1 97.38 85 GLN A C 1
ATOM 604 O O . GLN A 1 85 ? -18.891 25.312 9.93 1 97.38 85 GLN A O 1
ATOM 609 N N . GLU A 1 86 ? -18.938 27.078 8.578 1 97.69 86 GLU A N 1
ATOM 610 C CA . GLU A 1 86 ? -20.391 27 8.43 1 97.69 86 GLU A CA 1
ATOM 611 C C . GLU A 1 86 ? -20.797 25.656 7.832 1 97.69 86 GLU A C 1
ATOM 613 O O . GLU A 1 86 ? -21.812 25.078 8.25 1 97.69 86 GLU A O 1
ATOM 618 N N . ILE A 1 87 ? -20.047 25.172 6.891 1 98.31 87 ILE A N 1
ATOM 619 C CA . ILE A 1 87 ? -20.344 23.906 6.234 1 98.31 87 ILE A CA 1
ATOM 620 C C . ILE A 1 87 ? -20.062 22.75 7.195 1 98.31 87 ILE A C 1
ATOM 622 O O . ILE A 1 87 ? -20.844 21.797 7.285 1 98.31 87 ILE A O 1
ATOM 626 N N . LEU A 1 88 ? -18.984 22.828 7.93 1 98.31 88 LEU A N 1
ATOM 627 C CA . LEU A 1 88 ? -18.641 21.812 8.922 1 98.31 88 LEU A CA 1
ATOM 628 C C . LEU A 1 88 ? -19.75 21.672 9.961 1 98.31 88 LEU A C 1
ATOM 630 O O . LEU A 1 88 ? -20.141 20.562 10.32 1 98.31 88 LEU A O 1
ATOM 634 N N . GLN A 1 89 ? -20.234 22.828 10.414 1 97.81 89 GLN A N 1
ATOM 635 C CA . GLN A 1 89 ? -21.297 22.828 11.406 1 97.81 89 GLN A CA 1
ATOM 636 C C . GLN A 1 89 ? -22.578 22.203 10.852 1 97.81 89 GLN A C 1
ATOM 638 O O . GLN A 1 89 ? -23.266 21.469 11.555 1 97.81 89 GLN A O 1
ATOM 643 N N . ARG A 1 90 ? -22.828 22.484 9.625 1 97.69 90 ARG A N 1
ATOM 644 C CA . ARG A 1 90 ? -24 21.906 8.977 1 97.69 90 ARG A CA 1
ATOM 645 C C . ARG A 1 90 ? -23.891 20.391 8.898 1 97.69 90 ARG A C 1
ATOM 647 O O . ARG A 1 90 ? -24.891 19.672 9.031 1 97.69 90 ARG A O 1
ATOM 654 N N . LEU A 1 91 ? -22.719 19.875 8.609 1 98.25 91 LEU A N 1
ATOM 655 C CA . LEU A 1 91 ? -22.484 18.438 8.562 1 98.25 91 LEU A CA 1
ATOM 656 C C . LEU A 1 91 ? -22.766 17.797 9.914 1 98.25 91 LEU A C 1
ATOM 658 O O . LEU A 1 91 ? -23.469 16.797 10 1 98.25 91 LEU A O 1
ATOM 662 N N . VAL A 1 92 ? -22.25 18.422 10.953 1 97.75 92 VAL A N 1
ATOM 663 C CA . VAL A 1 92 ? -22.453 17.891 12.297 1 97.75 92 VAL A CA 1
ATOM 664 C C . VAL A 1 92 ? -23.938 17.906 12.656 1 97.75 92 VAL A C 1
ATOM 666 O O . VAL A 1 92 ? -24.453 16.938 13.211 1 97.75 92 VAL A O 1
ATOM 669 N N . GLU A 1 93 ? -24.562 18.969 12.336 1 96.5 93 GLU A N 1
ATOM 670 C CA . GLU A 1 93 ? -25.984 19.109 12.617 1 96.5 93 GLU A CA 1
ATOM 671 C C . GLU A 1 93 ? -26.797 18.047 11.867 1 96.5 93 GLU A C 1
ATOM 673 O O . GLU A 1 93 ? -27.828 17.594 12.359 1 96.5 93 GLU A O 1
ATOM 678 N N . ALA A 1 94 ? -26.281 17.688 10.758 1 96.06 94 ALA A N 1
ATOM 679 C CA . ALA A 1 94 ? -26.953 16.688 9.938 1 96.06 94 ALA A CA 1
ATOM 680 C C . ALA A 1 94 ? -26.656 15.281 10.445 1 96.06 94 ALA A C 1
ATOM 682 O O . ALA A 1 94 ? -27.156 14.297 9.883 1 96.06 94 ALA A O 1
ATOM 683 N N . GLY A 1 95 ? -25.844 15.109 11.445 1 96.69 95 GLY A N 1
ATOM 684 C CA . GLY A 1 95 ? -25.562 13.82 12.062 1 96.69 95 GLY A CA 1
ATOM 685 C C . GLY A 1 95 ? -24.391 13.102 11.43 1 96.69 95 GLY A C 1
ATOM 686 O O . GLY A 1 95 ? -24.172 11.914 11.68 1 96.69 95 GLY A O 1
ATOM 687 N N . VAL A 1 96 ? -23.656 13.805 10.625 1 97.31 96 VAL A N 1
ATOM 688 C CA . VAL A 1 96 ? -22.484 13.219 9.977 1 97.31 96 VAL A CA 1
ATOM 689 C C . VAL A 1 96 ? -21.328 13.172 10.961 1 97.31 96 VAL A C 1
ATOM 691 O O . VAL A 1 96 ? -21.094 14.125 11.703 1 97.31 96 VAL A O 1
ATOM 694 N N . GLU A 1 97 ? -20.625 11.992 11.07 1 98.25 97 GLU A N 1
ATOM 695 C CA . GLU A 1 97 ? -19.375 11.93 11.805 1 98.25 97 GLU A CA 1
ATOM 696 C C . GLU A 1 97 ? -18.25 12.672 11.062 1 98.25 97 GLU A C 1
ATOM 698 O O . GLU A 1 97 ? -17.906 12.305 9.945 1 98.25 97 GLU A O 1
ATOM 703 N N . VAL A 1 98 ? -17.766 13.742 11.672 1 98.69 98 VAL A N 1
ATOM 704 C CA . VAL A 1 98 ? -16.781 14.602 11.031 1 98.69 98 VAL A CA 1
ATOM 705 C C . VAL A 1 98 ? -15.492 14.617 11.859 1 98.69 98 VAL A C 1
ATOM 707 O O . VAL A 1 98 ? -15.508 14.977 13.039 1 98.69 98 VAL A O 1
ATOM 710 N N . HIS A 1 99 ? -14.32 14.227 11.234 1 98.75 99 HIS A N 1
ATOM 711 C CA . HIS A 1 99 ? -13.055 14.172 11.961 1 98.75 99 HIS A CA 1
ATOM 712 C C . HIS A 1 99 ? -11.922 14.758 11.133 1 98.75 99 HIS A C 1
ATOM 714 O O . HIS A 1 99 ? -11.688 14.328 10 1 98.75 99 HIS A O 1
ATOM 720 N N . PRO A 1 100 ? -11.164 15.719 11.672 1 98.38 100 PRO A N 1
ATOM 721 C CA . PRO A 1 100 ? -11.469 16.344 12.961 1 98.38 100 PRO A CA 1
ATOM 722 C C . PRO A 1 100 ? -12.742 17.203 12.914 1 98.38 100 PRO A C 1
ATOM 724 O O . PRO A 1 100 ? -13.203 17.562 11.836 1 98.38 100 PRO A O 1
ATOM 727 N N . GLY A 1 101 ? -13.297 17.453 14.023 1 98.19 101 GLY A N 1
ATOM 728 C CA . GLY A 1 101 ? -14.5 18.266 14.109 1 98.19 101 GLY A CA 1
ATOM 729 C C . GLY A 1 101 ? -14.242 19.75 13.938 1 98.19 101 GLY A C 1
ATOM 730 O O . GLY A 1 101 ? -13.086 20.188 13.922 1 98.19 101 GLY A O 1
ATOM 731 N N . PRO A 1 102 ? -15.328 20.5 13.766 1 98 102 PRO A N 1
ATOM 732 C CA . PRO A 1 102 ? -15.203 21.938 13.516 1 98 102 PRO A CA 1
ATOM 733 C C . PRO A 1 102 ? -14.438 22.656 14.625 1 98 102 PRO A C 1
ATOM 735 O O . PRO A 1 102 ? -13.633 23.547 14.344 1 98 102 PRO A O 1
ATOM 738 N N . GLU A 1 103 ? -14.633 22.312 15.867 1 97.5 103 GLU A N 1
ATOM 739 C CA . GLU A 1 103 ? -13.992 22.984 16.984 1 97.5 103 GLU A CA 1
ATOM 740 C C . GLU A 1 103 ? -12.477 22.797 16.953 1 97.5 103 GLU A C 1
ATOM 742 O O . GLU A 1 103 ? -11.719 23.734 17.219 1 97.5 103 GLU A O 1
ATOM 747 N N . ALA A 1 104 ? -12.055 21.609 16.641 1 98.12 104 ALA A N 1
ATOM 748 C CA . ALA A 1 104 ? -10.625 21.344 16.531 1 98.12 104 ALA A CA 1
ATOM 749 C C . ALA A 1 104 ? -10.047 22.031 15.289 1 98.12 104 ALA A C 1
ATOM 751 O O . ALA A 1 104 ? -8.992 22.672 15.359 1 98.12 104 ALA A O 1
ATOM 752 N N . LEU A 1 105 ? -10.781 21.922 14.164 1 97.81 105 LEU A N 1
ATOM 753 C CA . LEU A 1 105 ? -10.273 22.391 12.875 1 97.81 105 LEU A CA 1
ATOM 754 C C . LEU A 1 105 ? -10.078 23.906 12.875 1 97.81 105 LEU A C 1
ATOM 756 O O . LEU A 1 105 ? -9.266 24.422 12.109 1 97.81 105 LEU A O 1
ATOM 760 N N . ARG A 1 106 ? -10.797 24.625 13.75 1 96.69 106 ARG A N 1
ATOM 761 C CA . ARG A 1 106 ? -10.695 26.078 13.844 1 96.69 106 ARG A CA 1
ATOM 762 C C . ARG A 1 106 ? -9.266 26.5 14.141 1 96.69 106 ARG A C 1
ATOM 764 O O . ARG A 1 106 ? -8.805 27.547 13.656 1 96.69 106 ARG A O 1
ATOM 771 N N . HIS A 1 107 ? -8.531 25.672 14.867 1 97.12 107 HIS A N 1
ATOM 772 C CA . HIS A 1 107 ? -7.172 25.984 15.281 1 97.12 107 HIS A CA 1
ATOM 773 C C . HIS A 1 107 ? -6.184 25.781 14.133 1 97.12 107 HIS A C 1
ATOM 775 O O . HIS A 1 107 ? -5.094 26.359 14.141 1 97.12 107 HIS A O 1
ATOM 781 N N . ALA A 1 108 ? -6.508 24.953 13.188 1 95.06 108 ALA A N 1
ATOM 782 C CA . ALA A 1 108 ? -5.684 24.812 11.992 1 95.06 108 ALA A CA 1
ATOM 783 C C . ALA A 1 108 ? -6.059 25.844 10.93 1 95.06 108 ALA A C 1
ATOM 785 O O . ALA A 1 108 ? -5.234 26.203 10.086 1 95.06 108 ALA A O 1
ATOM 786 N N . GLN A 1 109 ? -7.262 26.375 10.977 1 95.5 109 GLN A N 1
ATOM 787 C CA . GLN A 1 109 ? -7.793 27.266 9.953 1 95.5 109 GLN A CA 1
ATOM 788 C C . GLN A 1 109 ? -7.406 28.719 10.227 1 95.5 109 GLN A C 1
ATOM 790 O O . GLN A 1 109 ? -7.375 29.547 9.312 1 95.5 109 GLN A O 1
ATOM 795 N N . ASP A 1 110 ? -7.113 29.047 11.469 1 95.62 110 ASP A N 1
ATOM 796 C CA . ASP A 1 110 ? -6.82 30.406 11.891 1 95.62 110 ASP A CA 1
ATOM 797 C C . ASP A 1 110 ? -5.609 30.453 12.82 1 95.62 110 ASP A C 1
ATOM 799 O O . ASP A 1 110 ? -5.703 30.078 13.984 1 95.62 110 ASP A O 1
ATOM 803 N N . LYS A 1 111 ? -4.578 31.094 12.336 1 95.62 111 LYS A N 1
ATOM 804 C CA . LYS A 1 111 ? -3.307 31.078 13.055 1 95.62 111 LYS A CA 1
ATOM 805 C C . LYS A 1 111 ? -3.402 31.891 14.344 1 95.62 111 LYS A C 1
ATOM 807 O O . LYS A 1 111 ? -2.721 31.594 15.328 1 95.62 111 LYS A O 1
ATOM 812 N N . LEU A 1 112 ? -4.238 32.938 14.328 1 96.88 112 LEU A N 1
ATOM 813 C CA . LEU A 1 112 ? -4.406 33.75 15.539 1 96.88 112 LEU A CA 1
ATOM 814 C C . LEU A 1 112 ? -5.121 32.938 16.625 1 96.88 112 LEU A C 1
ATOM 816 O O . LEU A 1 112 ? -4.738 33 17.797 1 96.88 112 LEU A O 1
ATOM 820 N N . VAL A 1 113 ? -6.121 32.188 16.203 1 97.06 113 VAL A N 1
ATOM 821 C CA . VAL A 1 113 ? -6.852 31.344 17.125 1 97.06 113 VAL A CA 1
ATOM 822 C C . VAL A 1 113 ? -5.926 30.266 17.688 1 97.06 113 VAL A C 1
ATOM 824 O O . VAL A 1 113 ? -5.93 29.984 18.891 1 97.06 113 VAL A O 1
ATOM 827 N N . MET A 1 114 ? -5.117 29.688 16.875 1 97.31 114 MET A N 1
ATOM 828 C CA . MET A 1 114 ? -4.156 28.672 17.266 1 97.31 114 MET A CA 1
ATOM 829 C C . MET A 1 114 ? -3.148 29.219 18.266 1 97.31 114 MET A C 1
ATOM 831 O O . MET A 1 114 ? -2.904 28.609 19.312 1 97.31 114 MET A O 1
ATOM 835 N N . ARG A 1 115 ? -2.572 30.406 17.953 1 97.75 115 ARG A N 1
ATOM 836 C CA . ARG A 1 115 ? -1.557 31.016 18.812 1 97.75 115 ARG A CA 1
ATOM 837 C C . ARG A 1 115 ? -2.127 31.344 20.188 1 97.75 115 ARG A C 1
ATOM 839 O O . ARG A 1 115 ? -1.498 31.078 21.203 1 97.75 115 ARG A O 1
ATOM 846 N N . LYS A 1 116 ? -3.268 31.938 20.172 1 98.06 116 LYS A N 1
ATOM 847 C CA . LYS A 1 116 ? -3.914 32.281 21.422 1 98.06 116 LYS A CA 1
ATOM 848 C C . LYS A 1 116 ? -4.145 31.047 22.281 1 98.06 116 LYS A C 1
ATOM 850 O O . LYS A 1 116 ? -3.812 31.031 23.469 1 98.06 116 LYS A O 1
ATOM 855 N N . ARG A 1 117 ? -4.664 30.016 21.672 1 98.31 117 ARG A N 1
ATOM 856 C CA . ARG A 1 117 ? -4.98 28.797 22.422 1 98.31 117 ARG A CA 1
ATOM 857 C C . ARG A 1 117 ? -3.715 28.141 22.953 1 98.31 117 ARG A C 1
ATOM 859 O O . ARG A 1 117 ? -3.68 27.703 24.109 1 98.31 117 ARG A O 1
ATOM 866 N N . LEU A 1 118 ? -2.668 27.984 22.125 1 98.5 118 LEU A N 1
ATOM 867 C CA . LEU A 1 118 ? -1.412 27.391 22.547 1 98.5 118 LEU A CA 1
ATOM 868 C C . LEU A 1 118 ? -0.789 28.188 23.688 1 98.5 118 LEU A C 1
ATOM 870 O O . LEU A 1 118 ? -0.273 27.625 24.656 1 98.5 118 LEU A O 1
ATOM 874 N N . SER A 1 119 ? -0.867 29.531 23.578 1 98.31 119 SER A N 1
ATOM 875 C CA . SER A 1 119 ? -0.36 30.391 24.641 1 98.31 119 SER A CA 1
ATOM 876 C C . SER A 1 119 ? -1.121 30.172 25.938 1 98.31 119 SER A C 1
ATOM 878 O O . SER A 1 119 ? -0.515 30.047 27 1 98.31 119 SER A O 1
ATOM 880 N N . ASP A 1 120 ? -2.414 30.094 25.844 1 98.19 120 ASP A N 1
ATOM 881 C CA . ASP A 1 120 ? -3.254 29.859 27.016 1 98.19 120 ASP A CA 1
ATOM 882 C C . ASP A 1 120 ? -2.92 28.531 27.672 1 98.19 120 ASP A C 1
ATOM 884 O O . ASP A 1 120 ? -3.047 28.375 28.891 1 98.19 120 ASP A O 1
ATOM 888 N N . MET A 1 121 ? -2.461 27.578 26.891 1 98.06 121 MET A N 1
ATOM 889 C CA . MET A 1 121 ? -2.139 26.25 27.375 1 98.06 121 MET A CA 1
ATOM 890 C C . MET A 1 121 ? -0.731 26.203 27.953 1 98.06 121 MET A C 1
ATOM 892 O O . MET A 1 121 ? -0.321 25.188 28.531 1 98.06 121 MET A O 1
ATOM 896 N N . GLY A 1 122 ? 0.016 27.234 27.781 1 97.94 122 GLY A N 1
ATOM 897 C CA . GLY A 1 122 ? 1.391 27.266 28.25 1 97.94 122 GLY A CA 1
ATOM 898 C C . GLY A 1 122 ? 2.35 26.516 27.344 1 97.94 122 GLY A C 1
ATOM 899 O O . GLY A 1 122 ? 3.424 26.094 27.781 1 97.94 122 GLY A O 1
ATOM 900 N N . ILE A 1 123 ? 1.928 26.203 26.188 1 98.25 123 ILE A N 1
ATOM 901 C CA . ILE A 1 123 ? 2.807 25.578 25.203 1 98.25 123 ILE A CA 1
ATOM 902 C C . ILE A 1 123 ? 3.795 26.625 24.672 1 98.25 123 ILE A C 1
ATOM 904 O O . ILE A 1 123 ? 3.402 27.734 24.312 1 98.25 123 ILE A O 1
ATOM 908 N N . PRO A 1 124 ? 5.082 26.328 24.672 1 97.69 124 PRO A N 1
ATOM 909 C CA . PRO A 1 124 ? 6.043 27.297 24.125 1 97.69 124 PRO A CA 1
ATOM 910 C C . PRO A 1 124 ? 5.773 27.641 22.656 1 97.69 124 PRO A C 1
ATOM 912 O O . PRO A 1 124 ? 5.711 26.734 21.812 1 97.69 124 PRO A O 1
ATOM 915 N N . VAL A 1 125 ? 5.602 28.875 22.328 1 98.12 125 VAL A N 1
ATOM 916 C CA . VAL A 1 125 ? 5.422 29.391 20.984 1 98.12 125 VAL A CA 1
ATOM 917 C C . VAL A 1 125 ? 6.266 30.656 20.797 1 98.12 125 VAL A C 1
ATOM 919 O O . VAL A 1 125 ? 6.711 31.266 21.781 1 98.12 125 VAL A O 1
ATOM 922 N N . PRO A 1 126 ? 6.52 31.047 19.547 1 97.69 126 PRO A N 1
ATOM 923 C CA . PRO A 1 126 ? 7.195 32.344 19.359 1 97.69 126 PRO A CA 1
ATOM 924 C C . PRO A 1 126 ? 6.41 33.5 19.953 1 97.69 126 PRO A C 1
ATOM 926 O O . PRO A 1 126 ? 5.18 33.469 20.031 1 97.69 126 PRO A O 1
ATOM 929 N N . ALA A 1 127 ? 7.188 34.5 20.328 1 98.12 127 ALA A N 1
ATOM 930 C CA . ALA A 1 127 ? 6.484 35.719 20.672 1 98.12 127 ALA A CA 1
ATOM 931 C C . ALA A 1 127 ? 5.602 36.188 19.516 1 98.12 127 ALA A C 1
ATOM 933 O O . ALA A 1 127 ? 6.012 36.156 18.359 1 98.12 127 ALA A O 1
ATOM 934 N N . TRP A 1 128 ? 4.402 36.562 19.859 1 98.38 128 TRP A N 1
ATOM 935 C CA . TRP A 1 128 ? 3.479 36.875 18.766 1 98.38 128 TRP A CA 1
ATOM 936 C C . TRP A 1 128 ? 2.482 37.938 19.203 1 98.38 128 TRP A C 1
ATOM 938 O O . TRP A 1 128 ? 2.363 38.25 20.391 1 98.38 128 TRP A O 1
ATOM 948 N N . ALA A 1 129 ? 1.822 38.562 18.203 1 98.38 129 ALA A N 1
ATOM 949 C CA . ALA A 1 129 ? 0.712 39.469 18.406 1 98.38 129 ALA A CA 1
ATOM 950 C C . ALA A 1 129 ? -0.187 39.531 17.172 1 98.38 129 ALA A C 1
ATOM 952 O O . ALA A 1 129 ? 0.206 39.094 16.094 1 98.38 129 ALA A O 1
ATOM 953 N N . ALA A 1 130 ? -1.44 39.969 17.375 1 97.75 130 ALA A N 1
ATOM 954 C CA . ALA A 1 130 ? -2.285 40.406 16.266 1 97.75 130 ALA A CA 1
ATOM 955 C C . ALA A 1 130 ? -2.041 41.875 15.93 1 97.75 130 ALA A C 1
ATOM 957 O O . ALA A 1 130 ? -2.008 42.719 16.828 1 97.75 130 ALA A O 1
ATOM 958 N N . VAL A 1 131 ? -1.807 42.125 14.688 1 97.75 131 VAL A N 1
ATOM 959 C CA . VAL A 1 131 ? -1.528 43.531 14.328 1 97.75 131 VAL A CA 1
ATOM 960 C C . VAL A 1 131 ? -2.414 43.938 13.148 1 97.75 131 VAL A C 1
ATOM 962 O O . VAL A 1 131 ? -2.793 43.094 12.328 1 97.75 131 VAL A O 1
ATOM 965 N N . SER A 1 132 ? -2.723 45.188 13.086 1 96.69 132 SER A N 1
ATOM 966 C CA . SER A 1 132 ? -3.557 45.719 12.008 1 96.69 132 SER A CA 1
ATOM 967 C C . SER A 1 132 ? -3.033 47.062 11.508 1 96.69 132 SER A C 1
ATOM 969 O O . SER A 1 132 ? -3.66 47.688 10.656 1 96.69 132 SER A O 1
ATOM 971 N N . SER A 1 133 ? -1.867 47.531 12.109 1 96.56 133 SER A N 1
ATOM 972 C CA . SER A 1 133 ? -1.289 48.781 11.688 1 96.56 133 SER A CA 1
ATOM 973 C C . SER A 1 133 ? 0.235 48.719 11.695 1 96.56 133 SER A C 1
ATOM 975 O O . SER A 1 133 ? 0.826 47.875 12.336 1 96.56 133 SER A O 1
ATOM 977 N N . LEU A 1 134 ? 0.798 49.656 10.938 1 97 134 LEU A N 1
ATOM 978 C CA . LEU A 1 134 ? 2.254 49.75 10.891 1 97 134 LEU A CA 1
ATOM 979 C C . LEU A 1 134 ? 2.814 50.125 12.266 1 97 134 LEU A C 1
ATOM 981 O O . LEU A 1 134 ? 3.912 49.688 12.625 1 97 134 LEU A O 1
ATOM 985 N N . GLU A 1 135 ? 2.053 50.906 13.039 1 97.19 135 GLU A N 1
ATOM 986 C CA . GLU A 1 135 ? 2.463 51.281 14.391 1 97.19 135 GLU A CA 1
ATOM 987 C C . GLU A 1 135 ? 2.574 50.062 15.289 1 97.19 135 GLU A C 1
ATOM 989 O O . GLU A 1 135 ? 3.518 49.938 16.078 1 97.19 135 GLU A O 1
ATOM 994 N N . GLU A 1 136 ? 1.626 49.219 15.117 1 97.81 136 GLU A N 1
ATOM 995 C CA . GLU A 1 136 ? 1.642 47.969 15.898 1 97.81 136 GLU A CA 1
ATOM 996 C C . GLU A 1 136 ? 2.799 47.062 15.484 1 97.81 136 GLU A C 1
ATOM 998 O O . GLU A 1 136 ? 3.414 46.406 16.328 1 97.81 136 GLU A O 1
ATOM 1003 N N . VAL A 1 137 ? 3.092 47 14.18 1 98.12 137 VAL A N 1
ATOM 1004 C CA . VAL A 1 137 ? 4.219 46.219 13.68 1 98.12 137 VAL A CA 1
ATOM 1005 C C . VAL A 1 137 ? 5.523 46.75 14.266 1 98.12 137 VAL A C 1
ATOM 1007 O O . VAL A 1 137 ? 6.355 46 14.75 1 98.12 137 VAL A O 1
ATOM 1010 N N . SER A 1 138 ? 5.637 48.062 14.219 1 98.12 138 SER A N 1
ATOM 1011 C CA . SER A 1 138 ? 6.832 48.719 14.742 1 98.12 138 SER A CA 1
ATOM 1012 C C . SER A 1 138 ? 6.984 48.469 16.234 1 98.12 138 SER A C 1
ATOM 1014 O O . SER A 1 138 ? 8.086 48.219 16.734 1 98.12 138 SER A O 1
ATOM 1016 N N . ALA A 1 139 ? 5.883 48.625 16.953 1 98.19 139 ALA A N 1
ATOM 1017 C CA . ALA A 1 139 ? 5.914 48.406 18.391 1 98.19 139 ALA A CA 1
ATOM 1018 C C . ALA A 1 139 ? 6.375 47 18.719 1 98.19 139 ALA A C 1
ATOM 1020 O O . ALA A 1 139 ? 7.16 46.781 19.641 1 98.19 139 ALA A O 1
ATOM 1021 N N . PHE A 1 140 ? 5.863 46.031 18.016 1 98.31 140 PHE A N 1
ATOM 1022 C CA . PHE A 1 140 ? 6.262 44.625 18.203 1 98.31 140 PHE A CA 1
ATOM 1023 C C . PHE A 1 140 ? 7.746 44.469 17.922 1 98.31 140 PHE A C 1
ATOM 1025 O O . PHE A 1 140 ? 8.453 43.812 18.688 1 98.31 140 PHE A O 1
ATOM 1032 N N . ALA A 1 141 ? 8.203 45 16.797 1 98.12 141 ALA A N 1
ATOM 1033 C CA . ALA A 1 141 ? 9.602 44.875 16.406 1 98.12 141 ALA A CA 1
ATOM 1034 C C . ALA A 1 141 ? 10.523 45.562 17.406 1 98.12 141 ALA A C 1
ATOM 1036 O O . ALA A 1 141 ? 11.641 45.094 17.641 1 98.12 141 ALA A O 1
ATOM 1037 N N . ASP A 1 142 ? 10.094 46.656 17.922 1 97.81 142 ASP A N 1
ATOM 1038 C CA . ASP A 1 142 ? 10.875 47.375 18.938 1 97.81 142 ASP A CA 1
ATOM 1039 C C . ASP A 1 142 ? 11.109 46.469 20.156 1 97.81 142 ASP A C 1
ATOM 1041 O O . ASP A 1 142 ? 12.164 46.531 20.797 1 97.81 142 ASP A O 1
ATOM 1045 N N . GLU A 1 143 ? 10.141 45.75 20.422 1 97.88 143 GLU A N 1
ATOM 1046 C CA . GLU A 1 143 ? 10.195 44.906 21.594 1 97.88 143 GLU A CA 1
ATOM 1047 C C . GLU A 1 143 ? 10.977 43.625 21.312 1 97.88 143 GLU A C 1
ATOM 1049 O O . GLU A 1 143 ? 11.703 43.125 22.172 1 97.88 143 GLU A O 1
ATOM 1054 N N . HIS A 1 144 ? 10.82 43 20.156 1 97.38 144 HIS A N 1
ATOM 1055 C CA . HIS A 1 144 ? 11.312 41.625 19.906 1 97.38 144 HIS A CA 1
ATOM 1056 C C . HIS A 1 144 ? 12.43 41.656 18.875 1 97.38 144 HIS A C 1
ATOM 1058 O O . HIS A 1 144 ? 13.102 40.625 18.672 1 97.38 144 HIS A O 1
ATOM 1064 N N . GLY A 1 145 ? 12.617 42.781 18.219 1 96.62 145 GLY A N 1
ATOM 1065 C CA . GLY A 1 145 ? 13.695 42.938 17.25 1 96.62 145 GLY A CA 1
ATOM 1066 C C . GLY A 1 145 ? 13.266 42.625 15.836 1 96.62 145 GLY A C 1
ATOM 1067 O O . GLY A 1 145 ? 12.312 41.875 15.625 1 96.62 145 GLY A O 1
ATOM 1068 N N . TRP A 1 146 ? 13.977 43.25 14.844 1 96.81 146 TRP A N 1
ATOM 1069 C CA . TRP A 1 146 ? 13.852 42.906 13.43 1 96.81 146 TRP A CA 1
ATOM 1070 C C . TRP A 1 146 ? 14.797 41.781 13.062 1 96.81 146 TRP A C 1
ATOM 1072 O O . TRP A 1 146 ? 15.859 41.625 13.672 1 96.81 146 TRP A O 1
ATOM 1082 N N . PRO A 1 147 ? 14.602 40.938 12.102 1 97.5 147 PRO A N 1
ATOM 1083 C CA . PRO A 1 147 ? 13.359 40.938 11.328 1 97.5 147 PRO A CA 1
ATOM 1084 C C . PRO A 1 147 ? 12.18 40.312 12.086 1 97.5 147 PRO A C 1
ATOM 1086 O O . PRO A 1 147 ? 12.375 39.688 13.133 1 97.5 147 PRO A O 1
ATOM 1089 N N . VAL A 1 148 ? 10.953 40.594 11.602 1 97.94 148 VAL A N 1
ATOM 1090 C CA . VAL A 1 148 ? 9.734 39.969 12.125 1 97.94 148 VAL A CA 1
ATOM 1091 C C . VAL A 1 148 ? 9.055 39.156 11.023 1 97.94 148 VAL A C 1
ATOM 1093 O O . VAL A 1 148 ? 9.359 39.312 9.836 1 97.94 148 VAL A O 1
ATOM 1096 N N . VAL A 1 149 ? 8.25 38.219 11.438 1 96.19 149 VAL A N 1
ATOM 1097 C CA . VAL A 1 149 ? 7.508 37.406 10.492 1 96.19 149 VAL A CA 1
ATOM 1098 C C . VAL A 1 149 ? 6.027 37.75 10.539 1 96.19 149 VAL A C 1
ATOM 1100 O O . VAL A 1 149 ? 5.406 37.719 11.602 1 96.19 149 VAL A O 1
ATOM 1103 N N . LEU A 1 150 ? 5.477 38.156 9.391 1 96.44 150 LEU A N 1
ATOM 1104 C CA . LEU A 1 150 ? 4.047 38.406 9.25 1 96.44 150 LEU A CA 1
ATOM 1105 C C . LEU A 1 150 ? 3.355 37.281 8.516 1 96.44 150 LEU A C 1
ATOM 1107 O O . LEU A 1 150 ? 3.881 36.75 7.523 1 96.44 150 LEU A O 1
ATOM 1111 N N . LYS A 1 151 ? 2.211 36.844 9.062 1 94.5 151 LYS A N 1
ATOM 1112 C CA . LYS A 1 151 ? 1.427 35.781 8.453 1 94.5 151 LYS A CA 1
ATOM 1113 C C . LYS A 1 151 ? -0.044 36.188 8.344 1 94.5 151 LYS A C 1
ATOM 1115 O O . LYS A 1 151 ? -0.595 36.812 9.25 1 94.5 151 LYS A O 1
ATOM 1120 N N . THR A 1 152 ? -0.585 35.844 7.16 1 93.12 152 THR A N 1
ATOM 1121 C CA . THR A 1 152 ? -2.041 35.906 7.098 1 93.12 152 THR A CA 1
ATOM 1122 C C . THR A 1 152 ? -2.674 34.875 8 1 93.12 152 THR A C 1
ATOM 1124 O O . THR A 1 152 ? -2.266 33.719 7.992 1 93.12 152 THR A O 1
ATOM 1127 N N . PRO A 1 153 ? -3.631 35.312 8.758 1 92.38 153 PRO A N 1
ATOM 1128 C CA . PRO A 1 153 ? -4.184 34.375 9.734 1 92.38 153 PRO A CA 1
ATOM 1129 C C . PRO A 1 153 ? -4.871 33.156 9.078 1 92.38 153 PRO A C 1
ATOM 1131 O O . PRO A 1 153 ? -4.824 32.062 9.602 1 92.38 153 PRO A O 1
ATOM 1134 N N . THR A 1 154 ? -5.539 33.344 7.918 1 89.31 154 THR A N 1
ATOM 1135 C CA . THR A 1 154 ? -6.273 32.281 7.23 1 89.31 154 THR A CA 1
ATOM 1136 C C . THR A 1 154 ? -5.812 32.156 5.781 1 89.31 154 THR A C 1
ATOM 1138 O O . THR A 1 154 ? -5.352 33.125 5.188 1 89.31 154 THR A O 1
ATOM 1141 N N . GLY A 1 155 ? -5.938 30.922 5.273 1 76.19 155 GLY A N 1
ATOM 1142 C CA . GLY A 1 155 ? -5.742 30.703 3.85 1 76.19 155 GLY A CA 1
ATOM 1143 C C . GLY A 1 155 ? -4.285 30.547 3.463 1 76.19 155 GLY A C 1
ATOM 1144 O O . GLY A 1 155 ? -3.967 30.312 2.295 1 76.19 155 GLY A O 1
ATOM 1145 N N . GLY A 1 156 ? -3.375 30.766 4.344 1 67.62 156 GLY A N 1
ATOM 1146 C CA . GLY A 1 156 ? -1.965 30.641 4.012 1 67.62 156 GLY A CA 1
ATOM 1147 C C . GLY A 1 156 ? -1.489 29.203 4.004 1 67.62 156 GLY A C 1
ATOM 1148 O O . GLY A 1 156 ? -1.937 28.391 4.816 1 67.62 156 GLY A O 1
ATOM 1149 N N . TYR A 1 157 ? -0.833 28.797 2.838 1 61.09 157 TYR A N 1
ATOM 1150 C CA . TYR A 1 157 ? -0.193 27.484 2.785 1 61.09 157 TYR A CA 1
ATOM 1151 C C . TYR A 1 157 ? 1.128 27.547 2.027 1 61.09 157 TYR A C 1
ATOM 1153 O O . TYR A 1 157 ? 1.352 28.469 1.24 1 61.09 157 TYR A O 1
ATOM 1161 N N . ASP A 1 158 ? 2.076 26.688 2.305 1 54.62 158 ASP A N 1
ATOM 1162 C CA . ASP A 1 158 ? 3.352 26.484 1.624 1 54.62 158 ASP A CA 1
ATOM 1163 C C . ASP A 1 158 ? 4.094 27.812 1.438 1 54.62 158 ASP A C 1
ATOM 1165 O O . ASP A 1 158 ? 4.547 28.125 0.334 1 54.62 158 ASP A O 1
ATOM 1169 N N . GLY A 1 159 ? 4.125 28.562 2.49 1 62.84 159 GLY A N 1
ATOM 1170 C CA . GLY A 1 159 ? 4.887 29.797 2.469 1 62.84 159 GLY A CA 1
ATOM 1171 C C . GLY A 1 159 ? 4.086 30.984 1.957 1 62.84 159 GLY A C 1
ATOM 1172 O O . GLY A 1 159 ? 4.473 32.125 2.154 1 62.84 159 GLY A O 1
ATOM 1173 N N . LYS A 1 160 ? 2.961 30.625 1.271 1 71.88 160 LYS A N 1
ATOM 1174 C CA . LYS A 1 160 ? 2.072 31.703 0.845 1 71.88 160 LYS A CA 1
ATOM 1175 C C . LYS A 1 160 ? 1.356 32.344 2.039 1 71.88 160 LYS A C 1
ATOM 1177 O O . LYS A 1 160 ? 0.879 31.625 2.926 1 71.88 160 LYS A O 1
ATOM 1182 N N . GLY A 1 161 ? 1.618 33.438 2.229 1 83.31 161 GLY A N 1
ATOM 1183 C CA . GLY A 1 161 ? 0.993 34.156 3.32 1 83.31 161 GLY A CA 1
ATOM 1184 C C . GLY A 1 161 ? 1.955 34.5 4.445 1 83.31 161 GLY A C 1
ATOM 1185 O O . GLY A 1 161 ? 1.536 34.719 5.582 1 83.31 161 GLY A O 1
ATOM 1186 N N . VAL A 1 162 ? 3.209 34.281 4.156 1 89.25 162 VAL A N 1
ATOM 1187 C CA . VAL A 1 162 ? 4.23 34.594 5.148 1 89.25 162 VAL A CA 1
ATOM 1188 C C . VAL A 1 162 ? 5.184 35.656 4.602 1 89.25 162 VAL A C 1
ATOM 1190 O O . VAL A 1 162 ? 5.602 35.562 3.441 1 89.25 162 VAL A O 1
ATOM 1193 N N . LEU A 1 163 ? 5.473 36.594 5.312 1 93 163 LEU A N 1
ATOM 1194 C CA . LEU A 1 163 ? 6.422 37.656 4.949 1 93 163 LEU A CA 1
ATOM 1195 C C . LEU A 1 163 ? 7.441 37.875 6.062 1 93 163 LEU A C 1
ATOM 1197 O O . LEU A 1 163 ? 7.066 38.125 7.211 1 93 163 LEU A O 1
ATOM 1201 N N . VAL A 1 164 ? 8.664 37.719 5.75 1 94.31 164 VAL A N 1
ATOM 1202 C CA . VAL A 1 164 ? 9.719 38.188 6.648 1 94.31 164 VAL A CA 1
ATOM 1203 C C . VAL A 1 164 ? 10.039 39.656 6.367 1 94.31 164 VAL A C 1
ATOM 1205 O O . VAL A 1 164 ? 10.414 40 5.246 1 94.31 164 VAL A O 1
ATOM 1208 N N . ALA A 1 165 ? 9.828 40.5 7.312 1 97.06 165 ALA A N 1
ATOM 1209 C CA . ALA A 1 165 ? 10.039 41.938 7.145 1 97.06 165 ALA A CA 1
ATOM 1210 C C . ALA A 1 165 ? 11.164 42.406 8.039 1 97.06 165 ALA A C 1
ATOM 1212 O O . ALA A 1 165 ? 11.273 42.031 9.203 1 97.06 165 ALA A O 1
ATOM 1213 N N . SER A 1 166 ? 11.961 43.25 7.441 1 97.69 166 SER A N 1
ATOM 1214 C CA . SER A 1 166 ? 13.086 43.812 8.195 1 97.69 166 SER A CA 1
ATOM 1215 C C . SER A 1 166 ? 12.859 45.281 8.539 1 97.69 166 SER A C 1
ATOM 1217 O O . SER A 1 166 ? 13.734 45.938 9.109 1 97.69 166 SER A O 1
ATOM 1219 N N . SER A 1 167 ? 11.75 45.844 8.102 1 96.94 167 SER A N 1
ATOM 1220 C CA . SER A 1 167 ? 11.367 47.219 8.375 1 96.94 167 SER A CA 1
ATOM 1221 C C . SER A 1 167 ? 9.859 47.406 8.211 1 96.94 167 SER A C 1
ATOM 1223 O O . SER A 1 167 ? 9.188 46.594 7.57 1 96.94 167 SER A O 1
ATOM 1225 N N . PRO A 1 168 ? 9.352 48.5 8.82 1 95.81 168 PRO A N 1
ATOM 1226 C CA . PRO A 1 168 ? 7.93 48.812 8.625 1 95.81 168 PRO A CA 1
ATOM 1227 C C . PRO A 1 168 ? 7.555 48.969 7.152 1 95.81 168 PRO A C 1
ATOM 1229 O O . PRO A 1 168 ? 6.457 48.562 6.746 1 95.81 168 PRO A O 1
ATOM 1232 N N . ASP A 1 169 ? 8.453 49.469 6.379 1 96.44 169 ASP A N 1
ATOM 1233 C CA . ASP A 1 169 ? 8.18 49.688 4.965 1 96.44 169 ASP A CA 1
ATOM 1234 C C . ASP A 1 169 ? 7.941 48.375 4.227 1 96.44 169 ASP A C 1
ATOM 1236 O O . ASP A 1 169 ? 7.094 48.312 3.334 1 96.44 169 ASP A O 1
ATOM 1240 N N . GLU A 1 170 ? 8.633 47.375 4.629 1 96.88 170 GLU A N 1
ATOM 1241 C CA . GLU A 1 170 ? 8.469 46.062 4.004 1 96.88 170 GLU A CA 1
ATOM 1242 C C . GLU A 1 170 ? 7.133 45.438 4.383 1 96.88 170 GLU A C 1
ATOM 1244 O O . GLU A 1 170 ? 6.609 44.594 3.648 1 96.88 170 GLU A O 1
ATOM 1249 N N . ALA A 1 171 ? 6.586 45.906 5.461 1 96.56 171 ALA A N 1
ATOM 1250 C CA . ALA A 1 171 ? 5.344 45.312 5.965 1 96.56 171 ALA A CA 1
ATOM 1251 C C . ALA A 1 171 ? 4.133 46.094 5.465 1 96.56 171 ALA A C 1
ATOM 1253 O O . ALA A 1 171 ? 2.994 45.656 5.586 1 96.56 171 ALA A O 1
ATOM 1254 N N . ARG A 1 172 ? 4.34 47.219 4.895 1 96.56 172 ARG A N 1
ATOM 1255 C CA . ARG A 1 172 ? 3.297 48.219 4.617 1 96.56 172 ARG A CA 1
ATOM 1256 C C . ARG A 1 172 ? 2.197 47.625 3.748 1 96.56 172 ARG A C 1
ATOM 1258 O O . ARG A 1 172 ? 1.014 47.688 4.086 1 96.56 172 ARG A O 1
ATOM 1265 N N . GLU A 1 173 ? 2.586 47.031 2.678 1 94.75 173 GLU A N 1
ATOM 1266 C CA . GLU A 1 173 ? 1.599 46.5 1.747 1 94.75 173 GLU A CA 1
ATOM 1267 C C . GLU A 1 173 ? 0.71 45.469 2.424 1 94.75 173 GLU A C 1
ATOM 1269 O O . GLU A 1 173 ? -0.498 45.406 2.18 1 94.75 173 GLU A O 1
ATOM 1274 N N . TRP A 1 174 ? 1.3 44.594 3.242 1 94.19 174 TRP A N 1
ATOM 1275 C CA . TRP A 1 174 ? 0.562 43.562 3.93 1 94.19 174 TRP A CA 1
ATOM 1276 C C . TRP A 1 174 ? -0.427 44.125 4.93 1 94.19 174 TRP A C 1
ATOM 1278 O O . TRP A 1 174 ? -1.568 43.688 5.027 1 94.19 174 TRP A O 1
ATOM 1288 N N . VAL A 1 175 ? -0.035 45.125 5.582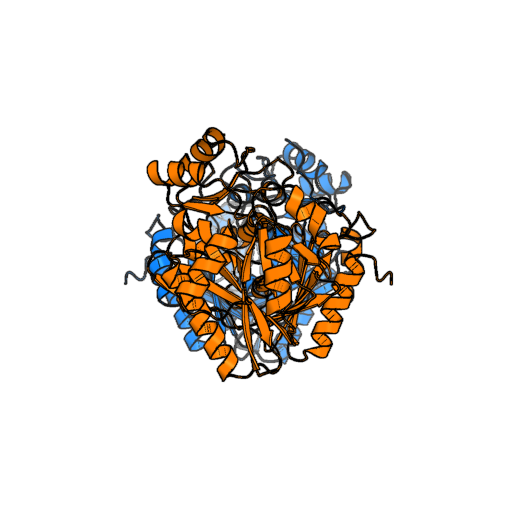 1 94.69 175 VAL A N 1
ATOM 1289 C CA . VAL A 1 175 ? -0.863 45.75 6.605 1 94.69 175 VAL A CA 1
ATOM 1290 C C . VAL A 1 175 ? -2.004 46.531 5.941 1 94.69 175 VAL A C 1
ATOM 1292 O O . VAL A 1 175 ? -3.137 46.5 6.43 1 94.69 175 VAL A O 1
ATOM 1295 N N . GLU A 1 176 ? -1.68 47.156 4.879 1 92.88 176 GLU A N 1
ATOM 1296 C CA . GLU A 1 176 ? -2.658 48 4.211 1 92.88 176 GLU A CA 1
ATOM 1297 C C . GLU A 1 176 ? -3.752 47.156 3.545 1 92.88 176 GLU A C 1
ATOM 1299 O O . GLU A 1 176 ? -4.859 47.656 3.316 1 92.88 176 GLU A O 1
ATOM 1304 N N . ARG A 1 177 ? -3.416 45.938 3.178 1 90.44 177 ARG A N 1
ATOM 1305 C CA . ARG A 1 177 ? -4.43 45.062 2.621 1 90.44 177 ARG A CA 1
ATOM 1306 C C . ARG A 1 177 ? -5.594 44.875 3.59 1 90.44 177 ARG A C 1
ATOM 1308 O O . ARG A 1 177 ? -6.707 44.531 3.174 1 90.44 177 ARG A O 1
ATOM 1315 N N . GLY A 1 178 ? -5.355 45.062 4.945 1 84.31 178 GLY A N 1
ATOM 1316 C CA . GLY A 1 178 ? -6.398 44.938 5.957 1 84.31 178 GLY A CA 1
ATOM 1317 C C . GLY A 1 178 ? -6.645 43.5 6.387 1 84.31 178 GLY A C 1
ATOM 1318 O O . GLY A 1 178 ? -5.973 42.594 5.918 1 84.31 178 GLY A O 1
ATOM 1319 N N . GLY A 1 179 ? -7.59 43.281 7.418 1 85.56 179 GLY A N 1
ATOM 1320 C CA . GLY A 1 179 ? -8 41.938 7.867 1 85.56 179 GLY A CA 1
ATOM 1321 C C . GLY A 1 179 ? -7.234 41.469 9.078 1 85.56 179 GLY A C 1
ATOM 1322 O O . GLY A 1 179 ? -7.578 40.438 9.672 1 85.56 179 GLY A O 1
ATOM 1323 N N . GLY A 1 180 ? -6.172 42.25 9.414 1 92 180 GLY A N 1
ATOM 1324 C CA . GLY A 1 180 ? -5.383 41.844 10.555 1 92 180 GLY A CA 1
ATOM 1325 C C . GLY A 1 180 ? -4.352 40.781 10.203 1 92 180 GLY A C 1
ATOM 1326 O O . GLY A 1 180 ? -4.535 40 9.25 1 92 180 GLY A O 1
ATOM 1327 N N . LEU A 1 181 ? -3.225 40.75 10.852 1 96.44 181 LEU A N 1
ATOM 1328 C CA . LEU A 1 181 ? -2.117 39.844 10.609 1 96.44 181 LEU A CA 1
ATOM 1329 C C . LEU A 1 181 ? -1.599 39.25 11.914 1 96.44 181 LEU A C 1
ATOM 1331 O O . LEU A 1 181 ? -1.819 39.812 12.992 1 96.44 181 LEU A O 1
ATOM 1335 N N . LEU A 1 182 ? -1.095 38.094 11.828 1 97.19 182 LEU A N 1
ATOM 1336 C CA . LEU A 1 182 ? -0.256 37.531 12.891 1 97.19 182 LEU A CA 1
ATOM 1337 C C . LEU A 1 182 ? 1.192 38 12.719 1 97.19 182 LEU A C 1
ATOM 1339 O O . LEU A 1 182 ? 1.772 37.844 11.641 1 97.19 182 LEU A O 1
ATOM 1343 N N . ILE A 1 183 ? 1.733 38.625 13.68 1 97.81 183 ILE A N 1
ATOM 1344 C CA . ILE A 1 183 ? 3.156 38.969 13.68 1 97.81 183 ILE A CA 1
ATOM 1345 C C . ILE A 1 183 ? 3.883 38.094 14.703 1 97.81 183 ILE A C 1
ATOM 1347 O O . ILE A 1 183 ? 3.361 37.812 15.789 1 97.81 183 ILE A O 1
ATOM 1351 N N . GLU A 1 184 ? 5.031 37.594 14.328 1 98.06 184 GLU A N 1
ATOM 1352 C CA . GLU A 1 184 ? 5.855 36.75 15.211 1 98.06 184 GLU A CA 1
ATOM 1353 C C . GLU A 1 184 ? 7.32 37.188 15.148 1 98.06 184 GLU A C 1
ATOM 1355 O O . GLU A 1 184 ? 7.766 37.75 14.156 1 98.06 184 GLU A O 1
ATOM 1360 N N . GLU A 1 185 ? 8.039 36.938 16.25 1 97.38 185 GLU A N 1
ATOM 1361 C CA . GLU A 1 185 ? 9.492 37.062 16.203 1 97.38 185 GLU A CA 1
ATOM 1362 C C . GLU A 1 185 ? 10.094 36.094 15.188 1 97.38 185 GLU A C 1
ATOM 1364 O O . GLU A 1 185 ? 9.602 35 15.023 1 97.38 185 GLU A O 1
ATOM 1369 N N . ALA A 1 186 ? 11.094 36.562 14.531 1 95.31 186 ALA A N 1
ATOM 1370 C CA . ALA A 1 186 ? 11.891 35.625 13.734 1 95.31 186 ALA A CA 1
ATOM 1371 C C . ALA A 1 186 ? 12.773 34.75 14.633 1 95.31 186 ALA A C 1
ATOM 1373 O O . ALA A 1 186 ? 13.797 35.219 15.141 1 95.31 186 ALA A O 1
ATOM 1374 N N . VAL A 1 187 ? 12.438 33.5 14.789 1 93.88 187 VAL A N 1
ATOM 1375 C CA . VAL A 1 187 ? 13.078 32.594 15.742 1 93.88 187 VAL A CA 1
ATOM 1376 C C . VAL A 1 187 ? 14.43 32.125 15.188 1 93.88 187 VAL A C 1
ATOM 1378 O O . VAL A 1 187 ? 14.5 31.625 14.062 1 93.88 187 VAL A O 1
ATOM 1381 N N . PRO A 1 188 ? 15.523 32.375 15.883 1 91.62 188 PRO A N 1
ATOM 1382 C CA . PRO A 1 188 ? 16.781 31.75 15.5 1 91.62 188 PRO A CA 1
ATOM 1383 C C . PRO A 1 188 ? 16.844 30.281 15.883 1 91.62 188 PRO A C 1
ATOM 1385 O O . PRO A 1 188 ? 17.391 29.922 16.938 1 91.62 188 PRO A O 1
ATOM 1388 N N . PHE A 1 189 ? 16.391 29.391 15.062 1 93.69 189 PHE A N 1
ATOM 1389 C CA . PHE A 1 189 ? 16.312 27.984 15.398 1 93.69 189 PHE A CA 1
ATOM 1390 C C . PHE A 1 189 ? 17.453 27.219 14.75 1 93.69 189 PHE A C 1
ATOM 1392 O O . PHE A 1 189 ? 18.078 27.703 13.797 1 93.69 189 PHE A O 1
ATOM 1399 N N . VAL A 1 190 ? 17.828 26.078 15.32 1 94.81 190 VAL A N 1
ATOM 1400 C CA . VAL A 1 190 ? 18.922 25.234 14.836 1 94.81 190 VAL A CA 1
ATOM 1401 C C . VAL A 1 190 ? 18.391 24.25 13.789 1 94.81 190 VAL A C 1
ATOM 1403 O O . VAL A 1 190 ? 19.062 23.969 12.805 1 94.81 190 VAL A O 1
ATOM 1406 N N . ARG A 1 191 ? 17.203 23.703 14.055 1 96.25 191 ARG A N 1
ATOM 1407 C CA . ARG A 1 191 ? 16.578 22.844 13.062 1 96.25 191 ARG A CA 1
ATOM 1408 C C . ARG A 1 191 ? 15.07 22.75 13.305 1 96.25 191 ARG A C 1
ATOM 1410 O O . ARG A 1 191 ? 14.57 23.188 14.344 1 96.25 191 ARG A O 1
ATOM 1417 N N . GLU A 1 192 ? 14.414 22.328 12.305 1 97.56 192 GLU A N 1
ATOM 1418 C CA . GLU A 1 192 ? 12.977 22.094 12.375 1 97.56 192 GLU A CA 1
ATOM 1419 C C . GLU A 1 192 ? 12.664 20.625 12.656 1 97.56 192 GLU A C 1
ATOM 1421 O O . GLU A 1 192 ? 13.328 19.734 12.125 1 97.56 192 GLU A O 1
ATOM 1426 N N . LEU A 1 193 ? 11.773 20.375 13.578 1 98.69 193 LEU A N 1
ATOM 1427 C CA . LEU A 1 193 ? 11.305 19.047 13.961 1 98.69 193 LEU A CA 1
ATOM 1428 C C . LEU A 1 193 ? 9.805 18.922 13.758 1 98.69 193 LEU A C 1
ATOM 1430 O O . LEU A 1 193 ? 9.117 19.922 13.531 1 98.69 193 LEU A O 1
ATOM 1434 N N . ALA A 1 194 ? 9.328 17.75 13.758 1 98.81 194 ALA A N 1
ATOM 1435 C CA . ALA A 1 194 ? 7.891 17.5 13.688 1 98.81 194 ALA A CA 1
ATOM 1436 C C . ALA A 1 194 ? 7.52 16.25 14.492 1 98.81 194 ALA A C 1
ATOM 1438 O O . ALA A 1 194 ? 8.289 15.289 14.547 1 98.81 194 ALA A O 1
ATOM 1439 N N . VAL A 1 195 ? 6.441 16.312 15.125 1 98.81 195 VAL A N 1
ATOM 1440 C CA . VAL A 1 195 ? 5.84 15.18 15.828 1 98.81 195 VAL A CA 1
ATOM 1441 C C . VAL A 1 195 ? 4.484 14.852 15.219 1 98.81 195 VAL A C 1
ATOM 1443 O O . VAL A 1 195 ? 3.621 15.727 15.094 1 98.81 195 VAL A O 1
ATOM 1446 N N . LEU A 1 196 ? 4.371 13.656 14.781 1 98.88 196 LEU A N 1
ATOM 1447 C CA . LEU A 1 196 ? 3.113 13.18 14.227 1 98.88 196 LEU A CA 1
ATOM 1448 C C . LEU A 1 196 ? 2.342 12.352 15.25 1 98.88 196 LEU A C 1
ATOM 1450 O O . LEU A 1 196 ? 2.898 11.438 15.859 1 98.88 196 LEU A O 1
ATOM 1454 N N . VAL A 1 197 ? 1.067 12.688 15.438 1 98.81 197 VAL A N 1
ATOM 1455 C CA . VAL A 1 197 ? 0.221 12.008 16.406 1 98.81 197 VAL A CA 1
ATOM 1456 C C . VAL A 1 197 ? -1.089 11.586 15.75 1 98.81 197 VAL A C 1
ATOM 1458 O O . VAL A 1 197 ? -1.599 12.281 14.867 1 98.81 197 VAL A O 1
ATOM 1461 N N . ALA A 1 198 ? -1.572 10.438 16.109 1 98.94 198 ALA A N 1
ATOM 1462 C CA . ALA A 1 198 ? -2.928 10.008 15.773 1 98.94 198 ALA A CA 1
ATOM 1463 C C . ALA A 1 198 ? -3.789 9.891 17.031 1 98.94 198 ALA A C 1
ATOM 1465 O O . ALA A 1 198 ? -3.318 9.445 18.078 1 98.94 198 ALA A O 1
ATOM 1466 N N . ARG A 1 199 ? -4.961 10.328 16.922 1 98.88 199 ARG A N 1
ATOM 1467 C CA . ARG A 1 199 ? -5.902 10.227 18.047 1 98.88 199 ARG A CA 1
ATOM 1468 C C . ARG A 1 199 ? -7.289 9.82 17.547 1 98.88 199 ARG A C 1
ATOM 1470 O O . ARG A 1 199 ? -7.754 10.305 16.516 1 98.88 199 ARG A O 1
ATOM 1477 N N . SER A 1 200 ? -7.914 8.898 18.25 1 98.56 200 SER A N 1
ATOM 1478 C CA . SER A 1 200 ? -9.25 8.438 17.891 1 98.56 200 SER A CA 1
ATOM 1479 C C . SER A 1 200 ? -10.32 9.164 18.703 1 98.56 200 SER A C 1
ATOM 1481 O O . SER A 1 200 ? -10.016 9.758 19.734 1 98.56 200 SER A O 1
ATOM 1483 N N . PRO A 1 201 ? -11.555 9.141 18.25 1 97.88 201 PRO A N 1
ATOM 1484 C CA . PRO A 1 201 ? -12.672 9.719 19 1 97.88 201 PRO A CA 1
ATOM 1485 C C . PRO A 1 201 ? -12.812 9.117 20.406 1 97.88 201 PRO A C 1
ATOM 1487 O O . PRO A 1 201 ? -13.234 9.805 21.328 1 97.88 201 PRO A O 1
ATOM 1490 N N . SER A 1 202 ? -12.406 7.914 20.531 1 97.81 202 SER A N 1
ATOM 1491 C CA . SER A 1 202 ? -12.523 7.254 21.828 1 97.81 202 SER A CA 1
ATOM 1492 C C . SER A 1 202 ? -11.352 7.609 22.734 1 97.81 202 SER A C 1
ATOM 1494 O O . SER A 1 202 ? -11.289 7.168 23.891 1 97.81 202 SER A O 1
ATOM 1496 N N . GLY A 1 203 ? -10.406 8.32 22.234 1 96.88 203 GLY A N 1
ATOM 1497 C CA . GLY A 1 203 ? -9.391 8.898 23.109 1 96.88 203 GLY A CA 1
ATOM 1498 C C . GLY A 1 203 ? -8.055 8.195 23 1 96.88 203 GLY A C 1
ATOM 1499 O O . GLY A 1 203 ? -7.086 8.586 23.656 1 96.88 203 GLY A O 1
ATOM 1500 N N . GLN A 1 204 ? -7.934 7.117 22.234 1 97.69 204 GLN A N 1
ATOM 1501 C CA . GLN A 1 204 ? -6.633 6.496 22 1 97.69 204 GLN A CA 1
ATOM 1502 C C . GLN A 1 204 ? -5.703 7.441 21.25 1 97.69 204 GLN A C 1
ATOM 1504 O O . GLN A 1 204 ? -6.145 8.195 20.391 1 97.69 204 GLN A O 1
ATOM 1509 N N . ALA A 1 205 ? -4.453 7.383 21.625 1 98.62 205 ALA A N 1
ATOM 1510 C CA . ALA A 1 205 ? -3.463 8.18 20.906 1 98.62 205 ALA A CA 1
ATOM 1511 C C . ALA A 1 205 ? -2.205 7.359 20.625 1 98.62 205 ALA A C 1
ATOM 1513 O O . ALA A 1 205 ? -1.857 6.457 21.391 1 98.62 205 ALA A O 1
ATOM 1514 N N . ALA A 1 206 ? -1.613 7.539 19.547 1 98.75 206 ALA A N 1
ATOM 1515 C CA . ALA A 1 206 ? -0.347 6.941 19.125 1 98.75 206 ALA A CA 1
ATOM 1516 C C . ALA A 1 206 ? 0.569 7.988 18.484 1 98.75 206 ALA A C 1
ATOM 1518 O O . ALA A 1 206 ? 0.107 8.867 17.75 1 98.75 206 ALA A O 1
ATOM 1519 N N . VAL A 1 207 ? 1.85 7.91 18.812 1 98.88 207 VAL A N 1
ATOM 1520 C CA . VAL A 1 207 ? 2.797 8.93 18.375 1 98.88 207 VAL A CA 1
ATOM 1521 C C . VAL A 1 207 ? 3.957 8.266 17.625 1 98.88 207 VAL A C 1
ATOM 1523 O O . VAL A 1 207 ? 4.465 7.223 18.062 1 98.88 207 VAL A O 1
ATOM 1526 N N . TRP A 1 208 ? 4.309 8.75 16.438 1 98.94 208 TRP A N 1
ATOM 1527 C CA . TRP A 1 208 ? 5.512 8.312 15.734 1 98.94 208 TRP A CA 1
ATOM 1528 C C . TRP A 1 208 ? 6.754 8.961 16.328 1 98.94 208 TRP A C 1
ATOM 1530 O O . TRP A 1 208 ? 6.652 9.938 17.078 1 98.94 208 TRP A O 1
ATOM 1540 N N . PRO A 1 209 ? 7.953 8.461 16.016 1 98.69 209 PRO A N 1
ATOM 1541 C CA . PRO A 1 209 ? 9.172 9.141 16.453 1 98.69 209 PRO A CA 1
ATOM 1542 C C . PRO A 1 209 ? 9.273 10.57 15.93 1 98.69 209 PRO A C 1
ATOM 1544 O O . PRO A 1 209 ? 8.812 10.867 14.828 1 98.69 209 PRO A O 1
ATOM 1547 N N . VAL A 1 210 ? 9.883 11.406 16.781 1 98.88 210 VAL A N 1
ATOM 1548 C CA . VAL A 1 210 ? 10.148 12.773 16.359 1 98.88 210 VAL A CA 1
ATOM 1549 C C . VAL A 1 210 ? 11.086 12.766 15.148 1 98.88 210 VAL A C 1
ATOM 1551 O O . VAL A 1 210 ? 12.055 12.008 15.117 1 98.88 210 VAL A O 1
ATOM 1554 N N . VAL A 1 211 ? 10.773 13.586 14.18 1 98.94 211 VAL A N 1
ATOM 1555 C CA . VAL A 1 211 ? 11.602 13.609 12.977 1 98.94 211 VAL A CA 1
ATOM 1556 C C . VAL A 1 211 ? 12.195 15 12.781 1 98.94 211 VAL A C 1
ATOM 1558 O O . VAL A 1 211 ? 11.742 15.969 13.398 1 98.94 211 VAL A O 1
ATOM 1561 N N . GLU A 1 212 ? 13.25 15.055 11.977 1 98.88 212 GLU A N 1
ATOM 1562 C CA . GLU A 1 212 ? 13.797 16.328 11.5 1 98.88 212 GLU A CA 1
ATOM 1563 C C . GLU A 1 212 ? 13.336 16.625 10.078 1 98.88 212 GLU A C 1
ATOM 1565 O O . GLU A 1 212 ? 13.367 15.75 9.211 1 98.88 212 GLU A O 1
ATOM 1570 N N . THR A 1 213 ? 12.797 17.781 9.867 1 98.44 213 THR A N 1
ATOM 1571 C CA . THR A 1 213 ? 12.484 18.25 8.523 1 98.44 213 THR A CA 1
ATOM 1572 C C . THR A 1 213 ? 13.57 19.203 8.023 1 98.44 213 THR A C 1
ATOM 1574 O O . THR A 1 213 ? 13.734 20.297 8.555 1 98.44 213 THR A O 1
ATOM 1577 N N . VAL A 1 214 ? 14.266 18.766 7.023 1 97.81 214 VAL A N 1
ATOM 1578 C CA . VAL A 1 214 ? 15.352 19.562 6.461 1 97.81 214 VAL A CA 1
ATOM 1579 C C . VAL A 1 214 ? 14.797 20.547 5.445 1 97.81 214 VAL A C 1
ATOM 1581 O O . VAL A 1 214 ? 14.133 20.156 4.48 1 97.81 214 VAL A O 1
ATOM 1584 N N . GLN A 1 215 ? 15.109 21.781 5.699 1 92.56 215 GLN A N 1
ATOM 1585 C CA . GLN A 1 215 ? 14.609 22.859 4.848 1 92.56 215 GLN A CA 1
ATOM 1586 C C . GLN A 1 215 ? 15.711 23.406 3.936 1 92.56 215 GLN A C 1
ATOM 1588 O O . GLN A 1 215 ? 16.844 23.609 4.379 1 92.56 215 GLN A O 1
ATOM 1593 N N . THR A 1 216 ? 15.391 23.469 2.682 1 88.56 216 THR A N 1
ATOM 1594 C CA . THR A 1 216 ? 16.219 24.172 1.703 1 88.56 216 THR A CA 1
ATOM 1595 C C . THR A 1 216 ? 15.445 25.328 1.065 1 88.56 216 THR A C 1
ATOM 1597 O O . THR A 1 216 ? 14.445 25.094 0.375 1 88.56 216 THR A O 1
ATOM 1600 N N . ASP A 1 217 ? 15.852 26.547 1.354 1 82.19 217 ASP A N 1
ATOM 1601 C CA . ASP A 1 217 ? 15.18 27.734 0.855 1 82.19 217 ASP A CA 1
ATOM 1602 C C . ASP A 1 217 ? 13.711 27.766 1.283 1 82.19 217 ASP A C 1
ATOM 1604 O O . ASP A 1 217 ? 12.828 28.031 0.468 1 82.19 217 ASP A O 1
ATOM 1608 N N . GLY A 1 218 ? 13.484 27.312 2.508 1 79.5 218 GLY A N 1
ATOM 1609 C CA . GLY A 1 218 ? 12.148 27.391 3.084 1 79.5 218 GLY A CA 1
ATOM 1610 C C . GLY A 1 218 ? 11.25 26.234 2.688 1 79.5 218 GLY A C 1
ATOM 1611 O O . GLY A 1 218 ? 10.078 26.203 3.049 1 79.5 218 GLY A O 1
ATOM 1612 N N . ILE A 1 219 ? 11.805 25.297 1.945 1 85.62 219 ILE A N 1
ATOM 1613 C CA . ILE A 1 219 ? 11.023 24.141 1.499 1 85.62 219 ILE A CA 1
ATOM 1614 C C . ILE A 1 219 ? 11.562 22.875 2.145 1 85.62 219 ILE A C 1
ATOM 1616 O O . ILE A 1 219 ? 12.773 22.641 2.174 1 85.62 219 ILE A O 1
ATOM 1620 N N . CYS A 1 220 ? 10.68 22.109 2.67 1 92.69 220 CYS A N 1
ATOM 1621 C CA . CYS A 1 220 ? 11.102 20.812 3.211 1 92.69 220 CYS A CA 1
ATOM 1622 C C . CYS A 1 220 ? 11.578 19.891 2.1 1 92.69 220 CYS A C 1
ATOM 1624 O O . CYS A 1 220 ? 10.789 19.438 1.273 1 92.69 220 CYS A O 1
ATOM 1626 N N . THR A 1 221 ? 12.805 19.531 2.123 1 95.31 221 THR A N 1
ATOM 1627 C CA . THR A 1 221 ? 13.359 18.703 1.056 1 95.31 221 THR A CA 1
ATOM 1628 C C . THR A 1 221 ? 13.578 17.281 1.533 1 95.31 221 THR A C 1
ATOM 1630 O O . THR A 1 221 ? 13.531 16.328 0.735 1 95.31 221 THR A O 1
ATOM 1633 N N . GLU A 1 222 ? 13.828 17.156 2.828 1 98.25 222 GLU A N 1
ATOM 1634 C CA . GLU A 1 222 ? 14.039 15.828 3.402 1 98.25 222 GLU A CA 1
ATOM 1635 C C . GLU A 1 222 ? 13.344 15.695 4.758 1 98.25 222 GLU A C 1
ATOM 1637 O O . GLU A 1 222 ? 13.125 16.688 5.445 1 98.25 222 GLU A O 1
ATOM 1642 N N . VAL A 1 223 ? 13 14.562 5.047 1 98.88 223 VAL A N 1
ATOM 1643 C CA . VAL A 1 223 ? 12.633 14.18 6.406 1 98.88 223 VAL A CA 1
ATOM 1644 C C . VAL A 1 223 ? 13.531 13.047 6.891 1 98.88 223 VAL A C 1
ATOM 1646 O O . VAL A 1 223 ? 13.695 12.039 6.195 1 98.88 223 VAL A O 1
ATOM 1649 N N . LEU A 1 224 ? 14.188 13.242 7.992 1 98.94 224 LEU A N 1
ATOM 1650 C CA . LEU A 1 224 ? 15.008 12.227 8.641 1 98.94 224 LEU A CA 1
ATOM 1651 C C . LEU A 1 224 ? 14.281 11.617 9.828 1 98.94 224 LEU A C 1
ATOM 1653 O O . LEU A 1 224 ? 13.969 12.312 10.797 1 98.94 224 LEU A O 1
ATOM 1657 N N . ALA A 1 225 ? 14 10.391 9.773 1 98.94 225 ALA A N 1
ATOM 1658 C CA . ALA A 1 225 ? 13.211 9.711 10.797 1 98.94 225 ALA A CA 1
ATOM 1659 C C . ALA A 1 225 ? 13.977 8.531 11.391 1 98.94 225 ALA A C 1
ATOM 1661 O O . ALA A 1 225 ? 14.383 7.621 10.656 1 98.94 225 ALA A O 1
ATOM 1662 N N . PRO A 1 226 ? 14.234 8.5 12.703 1 98.75 226 PRO A N 1
ATOM 1663 C CA . PRO A 1 226 ? 14.008 9.562 13.688 1 98.75 226 PRO A CA 1
ATOM 1664 C C . PRO A 1 226 ? 14.992 10.719 13.531 1 98.75 226 PRO A C 1
ATOM 1666 O O . PRO A 1 226 ? 15.922 10.641 12.727 1 98.75 226 PRO A O 1
ATOM 1669 N N . ALA A 1 227 ? 14.688 11.789 14.18 1 98.88 227 ALA A N 1
ATOM 1670 C CA . ALA A 1 227 ? 15.609 12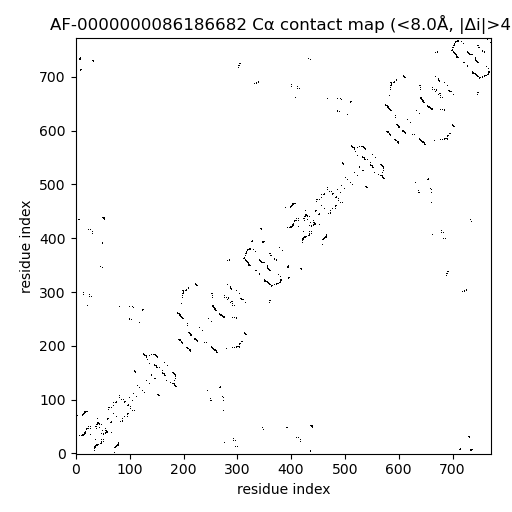.922 14.18 1 98.88 227 ALA A CA 1
ATOM 1671 C C . ALA A 1 227 ? 16.969 12.531 14.734 1 98.88 227 ALA A C 1
ATOM 1673 O O . ALA A 1 227 ? 17.062 12.031 15.859 1 98.88 227 ALA A O 1
ATOM 1674 N N . PRO A 1 228 ? 18.078 12.758 14.008 1 98.62 228 PRO A N 1
ATOM 1675 C CA . PRO A 1 228 ? 19.406 12.367 14.477 1 98.62 228 PRO A CA 1
ATOM 1676 C C . PRO A 1 228 ? 19.859 13.164 15.703 1 98.62 228 PRO A C 1
ATOM 1678 O O . PRO A 1 228 ? 19.609 14.367 15.781 1 98.62 228 PRO A O 1
ATOM 1681 N N . ASP A 1 229 ? 20.422 12.477 16.656 1 97.38 229 ASP A N 1
ATOM 1682 C CA . ASP A 1 229 ? 21.094 13.055 17.812 1 97.38 229 ASP A CA 1
ATOM 1683 C C . ASP A 1 229 ? 20.141 13.93 18.609 1 97.38 229 ASP A C 1
ATOM 1685 O O . ASP A 1 229 ? 20.516 14.977 19.141 1 97.38 229 ASP A O 1
ATOM 1689 N N . LEU A 1 230 ? 18.859 13.586 18.594 1 97.94 230 LEU A N 1
ATOM 1690 C CA . LEU A 1 230 ? 17.891 14.281 19.422 1 97.94 230 LEU A CA 1
ATOM 1691 C C . LEU A 1 230 ? 17.969 13.828 20.875 1 97.94 230 LEU A C 1
ATOM 1693 O O . LEU A 1 230 ? 17.828 12.641 21.156 1 97.94 230 LEU A O 1
ATOM 1697 N N . PRO A 1 231 ? 18.25 14.758 21.781 1 96.88 231 PRO A N 1
ATOM 1698 C CA . PRO A 1 231 ? 18.266 14.352 23.188 1 96.88 231 PRO A CA 1
ATOM 1699 C C . PRO A 1 231 ? 16.953 13.711 23.625 1 96.88 231 PRO A C 1
ATOM 1701 O O . PRO A 1 231 ? 15.875 14.172 23.25 1 96.88 231 PRO A O 1
ATOM 1704 N N . GLU A 1 232 ? 17.062 12.703 24.422 1 97.12 232 GLU A N 1
ATOM 1705 C CA . GLU A 1 232 ? 15.898 11.945 24.859 1 97.12 232 GLU A CA 1
ATOM 1706 C C . GLU A 1 232 ? 14.914 12.836 25.625 1 97.12 232 GLU A C 1
ATOM 1708 O O . GLU A 1 232 ? 13.703 12.695 25.469 1 97.12 232 GLU A O 1
ATOM 1713 N N . GLU A 1 233 ? 15.453 13.688 26.391 1 97.06 233 GLU A N 1
ATOM 1714 C CA . GLU A 1 233 ? 14.602 14.578 27.172 1 97.06 233 GLU A CA 1
ATOM 1715 C C . GLU A 1 233 ? 13.766 15.477 26.281 1 97.06 233 GLU A C 1
ATOM 1717 O O . GLU A 1 233 ? 12.586 15.703 26.547 1 97.06 233 GLU A O 1
ATOM 1722 N N . LEU A 1 234 ? 14.406 15.984 25.266 1 97.5 234 LEU A N 1
ATOM 1723 C CA . LEU A 1 234 ? 13.672 16.844 24.344 1 97.5 234 LEU A CA 1
ATOM 1724 C C . LEU A 1 234 ? 12.633 16.031 23.562 1 97.5 234 LEU A C 1
ATOM 1726 O O . LEU A 1 234 ? 11.5 16.5 23.391 1 97.5 234 LEU A O 1
ATOM 1730 N N . ALA A 1 235 ? 13 14.875 23.094 1 98.06 235 ALA A N 1
ATOM 1731 C CA . ALA A 1 235 ? 12.055 14.008 22.391 1 98.06 235 ALA A CA 1
ATOM 1732 C C . ALA A 1 235 ? 10.828 13.719 23.25 1 98.06 235 ALA A C 1
ATOM 1734 O O . ALA A 1 235 ? 9.695 13.812 22.781 1 98.06 235 ALA A O 1
ATOM 1735 N N . THR A 1 236 ? 11.094 13.375 24.469 1 98.06 236 THR A N 1
ATOM 1736 C CA . THR A 1 236 ? 10.016 13.07 25.406 1 98.06 236 THR A CA 1
ATOM 1737 C C . THR A 1 236 ? 9.117 14.289 25.609 1 98.06 236 THR A C 1
ATOM 1739 O O . THR A 1 236 ? 7.895 14.172 25.594 1 98.06 236 THR A O 1
ATOM 1742 N N . ALA A 1 237 ? 9.719 15.422 25.781 1 97.94 237 ALA A N 1
ATOM 1743 C CA . ALA A 1 237 ? 8.961 16.656 25.969 1 97.94 237 ALA A CA 1
ATOM 1744 C C . ALA A 1 237 ? 8.078 16.953 24.766 1 97.94 237 ALA A C 1
ATOM 1746 O O . ALA A 1 237 ? 6.922 17.344 24.906 1 97.94 237 ALA A O 1
ATOM 1747 N N . LEU A 1 238 ? 8.641 16.828 23.609 1 98.62 238 LEU A N 1
ATOM 1748 C CA . LEU A 1 238 ? 7.906 17.109 22.375 1 98.62 238 LEU A CA 1
ATOM 1749 C C . LEU A 1 238 ? 6.715 16.156 22.234 1 98.62 238 LEU A C 1
ATOM 1751 O O . LEU A 1 238 ? 5.617 16.594 21.875 1 98.62 238 LEU A O 1
ATOM 1755 N N . VAL A 1 239 ? 6.922 14.922 22.516 1 98.62 239 VAL A N 1
ATOM 1756 C CA . VAL A 1 239 ? 5.859 13.922 22.422 1 98.62 239 VAL A CA 1
ATOM 1757 C C . VAL A 1 239 ? 4.758 14.25 23.438 1 98.62 239 VAL A C 1
ATOM 1759 O O . VAL A 1 239 ? 3.572 14.242 23.094 1 98.62 239 VAL A O 1
ATOM 1762 N N . GLU A 1 240 ? 5.141 14.547 24.641 1 98.31 240 GLU A N 1
ATOM 1763 C CA . GLU A 1 240 ? 4.176 14.883 25.672 1 98.31 240 GLU A CA 1
ATOM 1764 C C . GLU A 1 240 ? 3.35 16.109 25.281 1 98.31 240 GLU A C 1
ATOM 1766 O O . GLU A 1 240 ? 2.131 16.125 25.469 1 98.31 240 GLU A O 1
ATOM 1771 N N . ARG A 1 241 ? 3.998 17.094 24.781 1 98.12 241 ARG A N 1
ATOM 1772 C CA . ARG A 1 241 ? 3.301 18.312 24.391 1 98.12 241 ARG A CA 1
ATOM 1773 C C . ARG A 1 241 ? 2.367 18.062 23.203 1 98.12 241 ARG A C 1
ATOM 1775 O O . ARG A 1 241 ? 1.256 18.594 23.156 1 98.12 241 ARG A O 1
ATOM 1782 N N . ALA A 1 242 ? 2.852 17.297 22.25 1 98.62 242 ALA A N 1
ATOM 1783 C CA . ALA A 1 242 ? 2.016 16.969 21.094 1 98.62 242 ALA A CA 1
ATOM 1784 C C . ALA A 1 242 ? 0.744 16.25 21.516 1 98.62 242 ALA A C 1
ATOM 1786 O O . ALA A 1 242 ? -0.347 16.547 21.031 1 98.62 242 ALA A O 1
ATOM 1787 N N . LEU A 1 243 ? 0.881 15.297 22.422 1 98.62 243 LEU A N 1
ATOM 1788 C CA . LEU A 1 243 ? -0.264 14.555 22.953 1 98.62 243 LEU A CA 1
ATOM 1789 C C . LEU A 1 243 ? -1.212 15.484 23.703 1 98.62 243 LEU A C 1
ATOM 1791 O O . LEU A 1 243 ? -2.432 15.383 23.562 1 98.62 243 LEU A O 1
ATOM 1795 N N . ARG A 1 244 ? -0.637 16.375 24.484 1 98.56 244 ARG A N 1
ATOM 1796 C CA . ARG A 1 244 ? -1.454 17.328 25.219 1 98.56 244 ARG A CA 1
ATOM 1797 C C . ARG A 1 244 ? -2.234 18.234 24.266 1 98.56 244 ARG A C 1
ATOM 1799 O O . ARG A 1 244 ? -3.43 18.453 24.469 1 98.56 244 ARG A O 1
ATOM 1806 N N . ILE A 1 245 ? -1.552 18.719 23.234 1 98.75 245 ILE A N 1
ATOM 1807 C CA . ILE A 1 245 ? -2.189 19.578 22.25 1 98.75 245 ILE A CA 1
ATOM 1808 C C . ILE A 1 245 ? -3.342 18.828 21.578 1 98.75 245 ILE A C 1
ATOM 1810 O O . ILE A 1 245 ? -4.461 19.344 21.516 1 98.75 245 ILE A O 1
ATOM 1814 N N . ALA A 1 246 ? -3.09 17.625 21.141 1 98.62 246 ALA A N 1
ATOM 1815 C CA . ALA A 1 246 ? -4.113 16.844 20.453 1 98.62 246 ALA A CA 1
ATOM 1816 C C . ALA A 1 246 ? -5.32 16.609 21.359 1 98.62 246 ALA A C 1
ATOM 1818 O O . ALA A 1 246 ? -6.469 16.734 20.922 1 98.62 246 ALA A O 1
ATOM 1819 N N . GLY A 1 247 ? -5.051 16.281 22.609 1 98.19 247 GLY A N 1
ATOM 1820 C CA . GLY A 1 247 ? -6.117 16.031 23.578 1 98.19 247 GLY A CA 1
ATOM 1821 C C . GLY A 1 247 ? -6.93 17.266 23.891 1 98.19 247 GLY A C 1
ATOM 1822 O O . GLY A 1 247 ? -8.164 17.234 23.859 1 98.19 247 GLY A O 1
ATOM 1823 N N . GLU A 1 248 ? -6.262 18.375 24.188 1 97.94 248 GLU A N 1
ATOM 1824 C CA . GLU A 1 248 ? -6.914 19.609 24.609 1 97.94 248 GLU A CA 1
ATOM 1825 C C . GLU A 1 248 ? -7.715 20.234 23.469 1 97.94 248 GLU A C 1
ATOM 1827 O O . GLU A 1 248 ? -8.766 20.828 23.688 1 97.94 248 GLU A O 1
ATOM 1832 N N . LEU A 1 249 ? -7.207 20.062 22.266 1 98.19 249 LEU A N 1
ATOM 1833 C CA . LEU A 1 249 ? -7.895 20.656 21.141 1 98.19 249 LEU A CA 1
ATOM 1834 C C . LEU A 1 249 ? -8.938 19.703 20.562 1 98.19 249 LEU A C 1
ATOM 1836 O O . LEU A 1 249 ? -9.695 20.078 19.672 1 98.19 249 LEU A O 1
ATOM 1840 N N . GLY A 1 250 ? -8.969 18.484 21.047 1 97.75 250 GLY A N 1
ATOM 1841 C CA . GLY A 1 250 ? -9.938 17.5 20.594 1 97.75 250 GLY A CA 1
ATOM 1842 C C . GLY A 1 250 ? -9.703 17.031 19.172 1 97.75 250 GLY A C 1
ATOM 1843 O O . GLY A 1 250 ? -10.648 16.75 18.438 1 97.75 250 GLY A O 1
ATOM 1844 N N . VAL A 1 251 ? -8.477 16.984 18.781 1 98.25 251 VAL A N 1
ATOM 1845 C CA . VAL A 1 251 ? -8.148 16.594 17.406 1 98.25 251 VAL A CA 1
ATOM 1846 C C . VAL A 1 251 ? -8.312 15.086 17.25 1 98.25 251 VAL A C 1
ATOM 1848 O O . VAL A 1 251 ? -7.859 14.312 18.109 1 98.25 251 VAL A O 1
ATOM 1851 N N . THR A 1 252 ? -9.047 14.664 16.234 1 98.69 252 THR A N 1
ATOM 1852 C CA . THR A 1 252 ? -9.172 13.266 15.844 1 98.69 252 THR A CA 1
ATOM 1853 C C . THR A 1 252 ? -8.625 13.039 14.438 1 98.69 252 THR A C 1
ATOM 1855 O O . THR A 1 252 ? -8.727 13.922 13.578 1 98.69 252 THR A O 1
ATOM 1858 N N . GLY A 1 253 ? -8.062 11.875 14.125 1 98.81 253 GLY A N 1
ATOM 1859 C CA . GLY A 1 253 ? -7.234 11.648 12.961 1 98.81 253 GLY A CA 1
ATOM 1860 C C . GLY A 1 253 ? -5.758 11.898 13.211 1 98.81 253 GLY A C 1
ATOM 1861 O O . GLY A 1 253 ? -5.285 11.758 14.344 1 98.81 253 GLY A O 1
ATOM 1862 N N . VAL A 1 254 ? -5.023 12.195 12.234 1 98.94 254 VAL A N 1
ATOM 1863 C CA . VAL A 1 254 ? -3.598 12.477 12.336 1 98.94 254 VAL A CA 1
ATOM 1864 C C . VAL A 1 254 ? -3.375 13.984 12.438 1 98.94 254 VAL A C 1
ATOM 1866 O O . VAL A 1 254 ? -4.086 14.766 11.805 1 98.94 254 VAL A O 1
ATOM 1869 N N . MET A 1 255 ? -2.426 14.344 13.219 1 98.75 255 MET A N 1
ATOM 1870 C CA . MET A 1 255 ? -1.995 15.734 13.367 1 98.75 255 MET A CA 1
ATOM 1871 C C . MET A 1 255 ? -0.474 15.828 13.414 1 98.75 255 MET A C 1
ATOM 1873 O O . MET A 1 255 ? 0.188 14.992 14.031 1 98.75 255 MET A O 1
ATOM 1877 N N . ALA A 1 256 ? 0.021 16.812 12.789 1 98.62 256 ALA A N 1
ATOM 1878 C CA . ALA A 1 256 ? 1.446 17.109 12.883 1 98.62 256 ALA A CA 1
ATOM 1879 C C . ALA A 1 256 ? 1.682 18.391 13.688 1 98.62 256 ALA A C 1
ATOM 1881 O O . ALA A 1 256 ? 0.963 19.375 13.523 1 98.62 256 ALA A O 1
ATOM 1882 N N . VAL A 1 257 ? 2.611 18.328 14.547 1 98.62 257 VAL A N 1
ATOM 1883 C CA . VAL A 1 257 ? 3.109 19.484 15.281 1 98.62 257 VAL A CA 1
ATOM 1884 C C . VAL A 1 257 ? 4.504 19.859 14.781 1 98.62 257 VAL A C 1
ATOM 1886 O O . VAL A 1 257 ? 5.461 19.109 14.977 1 98.62 257 VAL A O 1
ATOM 1889 N N . GLU A 1 258 ? 4.605 20.953 14.148 1 97.56 258 GLU A N 1
ATOM 1890 C CA . GLU A 1 258 ? 5.898 21.438 13.68 1 97.56 258 GLU A CA 1
ATOM 1891 C C . GLU A 1 258 ? 6.57 22.312 14.734 1 97.56 258 GLU A C 1
ATOM 1893 O O . GLU A 1 258 ? 5.926 23.172 15.344 1 97.56 258 GLU A O 1
ATOM 1898 N N . VAL A 1 259 ? 7.859 22.078 14.836 1 97.94 259 VAL A N 1
ATOM 1899 C CA . VAL A 1 259 ? 8.578 22.672 15.961 1 97.94 259 VAL A CA 1
ATOM 1900 C C . VAL A 1 259 ? 9.914 23.234 15.492 1 97.94 259 VAL A C 1
ATOM 1902 O O . VAL A 1 259 ? 10.578 22.641 14.633 1 97.94 259 VAL A O 1
ATOM 1905 N N . PHE A 1 260 ? 10.289 24.406 16.094 1 97.69 260 PHE A N 1
ATOM 1906 C CA . PHE A 1 260 ? 11.648 24.938 15.992 1 97.69 260 PHE A CA 1
ATOM 1907 C C . PHE A 1 260 ? 12.477 24.531 17.203 1 97.69 260 PHE A C 1
ATOM 1909 O O . PHE A 1 260 ? 12.109 24.812 18.344 1 97.69 260 PHE A O 1
ATOM 1916 N N . GLN A 1 261 ? 13.492 23.797 16.922 1 98 261 GLN A N 1
ATOM 1917 C CA . GLN A 1 261 ? 14.461 23.609 17.984 1 98 261 GLN A CA 1
ATOM 1918 C C . GLN A 1 261 ? 15.375 24.812 18.125 1 98 261 GLN A C 1
ATOM 1920 O O . GLN A 1 261 ? 15.953 25.281 17.141 1 98 261 GLN A O 1
ATOM 1925 N N . THR A 1 262 ? 15.5 25.312 19.328 1 95.88 262 THR A N 1
ATOM 1926 C CA . THR A 1 262 ? 16.281 26.531 19.547 1 95.88 262 THR A CA 1
ATOM 1927 C C . THR A 1 262 ? 17.688 26.188 20.031 1 95.88 262 THR A C 1
ATOM 1929 O O . THR A 1 262 ? 17.938 25.078 20.469 1 95.88 262 THR A O 1
ATOM 1932 N N . ARG A 1 263 ? 18.562 27.156 19.891 1 92.56 263 ARG A N 1
ATOM 1933 C CA . ARG A 1 263 ? 19.984 26.969 20.188 1 92.56 263 ARG A CA 1
ATOM 1934 C C . ARG A 1 263 ? 20.203 26.672 21.672 1 92.56 263 ARG A C 1
ATOM 1936 O O . ARG A 1 263 ? 21.125 25.953 22.031 1 92.56 263 ARG A O 1
ATOM 1943 N N . ASP A 1 264 ? 19.375 27.156 22.5 1 91.25 264 ASP A N 1
ATOM 1944 C CA . ASP A 1 264 ? 19.531 26.984 23.938 1 91.25 264 ASP A CA 1
ATOM 1945 C C . ASP A 1 264 ? 19 25.625 24.391 1 91.25 264 ASP A C 1
ATOM 1947 O O . ASP A 1 264 ? 18.922 25.344 25.594 1 91.25 264 ASP A O 1
ATOM 1951 N N . GLY A 1 265 ? 18.594 24.828 23.469 1 89.94 265 GLY A N 1
ATOM 1952 C CA . GLY A 1 265 ? 18.141 23.484 23.781 1 89.94 265 GLY A CA 1
ATOM 1953 C C . GLY A 1 265 ? 16.625 23.391 23.953 1 89.94 265 GLY A C 1
ATOM 1954 O O . GLY A 1 265 ? 16.094 22.312 24.203 1 89.94 265 GLY A O 1
ATOM 1955 N N . GLY A 1 266 ? 16.031 24.484 23.766 1 94.25 266 GLY A N 1
ATOM 1956 C CA . GLY A 1 266 ? 14.57 24.516 23.859 1 94.25 266 GLY A CA 1
ATOM 1957 C C . GLY A 1 266 ? 13.883 24.297 22.531 1 94.25 266 GLY A C 1
ATOM 1958 O O . GLY A 1 266 ? 14.484 23.781 21.594 1 94.25 266 GLY A O 1
ATOM 1959 N N . TYR A 1 267 ? 12.57 24.531 22.562 1 97.62 267 TYR A N 1
ATOM 1960 C CA . TYR A 1 267 ? 11.766 24.375 21.359 1 97.62 267 TYR A CA 1
ATOM 1961 C C . TYR A 1 267 ? 10.594 25.359 21.359 1 97.62 267 TYR A C 1
ATOM 1963 O O . TYR A 1 267 ? 10.227 25.891 22.406 1 97.62 267 TYR A O 1
ATOM 1971 N N . LEU A 1 268 ? 10.094 25.688 20.156 1 98.25 268 LEU A N 1
ATOM 1972 C CA . LEU A 1 268 ? 8.891 26.5 19.938 1 98.25 268 LEU A CA 1
ATOM 1973 C C . LEU A 1 268 ? 7.973 25.844 18.922 1 98.25 268 LEU A C 1
ATOM 1975 O O . LEU A 1 268 ? 8.414 25.469 17.828 1 98.25 268 LEU A O 1
ATOM 1979 N N . VAL A 1 269 ? 6.699 25.625 19.297 1 98.19 269 VAL A N 1
ATOM 1980 C CA . VAL A 1 269 ? 5.723 25.078 18.359 1 98.19 269 VAL A CA 1
ATOM 1981 C C . VAL A 1 269 ? 5.395 26.125 17.297 1 98.19 269 VAL A C 1
ATOM 1983 O O . VAL A 1 269 ? 5.02 27.25 17.609 1 98.19 269 VAL A O 1
ATOM 1986 N N . ASN A 1 270 ? 5.555 25.766 16.078 1 95 270 ASN A N 1
ATOM 1987 C CA . ASN A 1 270 ? 5.387 26.672 14.938 1 95 270 ASN A CA 1
ATOM 1988 C C . ASN A 1 270 ? 3.998 26.531 14.32 1 95 270 ASN A C 1
ATOM 1990 O O . ASN A 1 270 ? 3.299 27.531 14.133 1 95 270 ASN A O 1
ATOM 1994 N N . GLU A 1 271 ? 3.631 25.375 14.023 1 93.44 271 GLU A N 1
ATOM 1995 C CA . GLU A 1 271 ? 2.402 25.156 13.266 1 93.44 271 GLU A CA 1
ATOM 1996 C C . GLU A 1 271 ? 1.778 23.812 13.609 1 93.44 271 GLU A C 1
ATOM 1998 O O . GLU A 1 271 ? 2.473 22.891 14.055 1 93.44 271 GLU A O 1
ATOM 2003 N N . LEU A 1 272 ? 0.462 23.781 13.484 1 97.12 272 LEU A N 1
ATOM 2004 C CA . LEU A 1 272 ? -0.303 22.531 13.578 1 97.12 272 LEU A CA 1
ATOM 2005 C C . LEU A 1 272 ? -0.964 22.203 12.242 1 97.12 272 LEU A C 1
ATOM 2007 O O . LEU A 1 272 ? -1.532 23.078 11.594 1 97.12 272 LEU A O 1
ATOM 2011 N N . ALA A 1 273 ? -0.851 20.984 11.82 1 96.75 273 ALA A N 1
ATOM 2012 C CA . ALA A 1 273 ? -1.622 20.453 10.703 1 96.75 273 ALA A CA 1
ATOM 2013 C C . ALA A 1 273 ? -2.52 19.297 11.148 1 96.75 273 ALA A C 1
ATOM 2015 O O . ALA A 1 273 ? -2.037 18.297 11.672 1 96.75 273 ALA A O 1
ATOM 2016 N N . MET A 1 274 ? -3.826 19.438 10.953 1 97.88 274 MET A N 1
ATOM 2017 C CA . MET A 1 274 ? -4.77 18.453 11.477 1 97.88 274 MET A CA 1
ATOM 2018 C C . MET A 1 274 ? -5.273 17.531 10.367 1 97.88 274 MET A C 1
ATOM 2020 O O . MET A 1 274 ? -6.48 17.422 10.156 1 97.88 274 MET A O 1
ATOM 2024 N N . ARG A 1 275 ? -4.422 16.906 9.727 1 98.06 275 ARG A N 1
ATOM 2025 C CA . ARG A 1 275 ? -4.496 15.938 8.648 1 98.06 275 ARG A CA 1
ATOM 2026 C C . ARG A 1 275 ? -3.17 15.195 8.492 1 98.06 275 ARG A C 1
ATOM 2028 O O . ARG A 1 275 ? -2.168 15.57 9.102 1 98.06 275 ARG A O 1
ATOM 2035 N N . PRO A 1 276 ? -3.139 14.062 7.703 1 98.62 276 PRO A N 1
ATOM 2036 C CA . PRO A 1 276 ? -1.807 13.57 7.34 1 98.62 276 PRO A CA 1
ATOM 2037 C C . PRO A 1 276 ? -0.891 14.672 6.824 1 98.62 276 PRO A C 1
ATOM 2039 O O . PRO A 1 276 ? -1.371 15.703 6.348 1 98.62 276 PRO A O 1
ATOM 2042 N N . HIS A 1 277 ? 0.367 14.508 7.012 1 98.12 277 HIS A N 1
ATOM 2043 C CA . HIS A 1 277 ? 1.306 15.609 6.809 1 98.12 277 HIS A CA 1
ATOM 2044 C C . HIS A 1 277 ? 2.559 15.133 6.082 1 98.12 277 HIS A C 1
ATOM 2046 O O . HIS A 1 277 ? 2.938 13.961 6.184 1 98.12 277 HIS A O 1
ATOM 2052 N N . ASN A 1 278 ? 3.176 15.977 5.359 1 96.69 278 ASN A N 1
ATOM 2053 C CA . ASN A 1 278 ? 4.387 15.68 4.605 1 96.69 278 ASN A CA 1
ATOM 2054 C C . ASN A 1 278 ? 5.484 15.117 5.508 1 96.69 278 ASN A C 1
ATOM 2056 O O . ASN A 1 278 ? 6.219 14.211 5.109 1 96.69 278 ASN A O 1
ATOM 2060 N N . SER A 1 279 ? 5.578 15.641 6.707 1 98.12 279 SER A N 1
ATOM 2061 C CA . SER A 1 279 ? 6.594 15.172 7.645 1 98.12 279 SER A CA 1
ATOM 2062 C C . SER A 1 279 ? 6.363 13.711 8.031 1 98.12 279 SER A C 1
ATOM 2064 O O . SER A 1 279 ? 7.234 13.078 8.633 1 98.12 279 SER A O 1
ATOM 2066 N N . GLY A 1 280 ? 5.219 13.148 7.672 1 98.75 280 GLY A N 1
ATOM 2067 C CA . GLY A 1 280 ? 4.898 11.766 8.008 1 98.75 280 GLY A CA 1
ATOM 2068 C C . GLY A 1 280 ? 4.961 10.836 6.812 1 98.75 280 GLY A C 1
ATOM 2069 O O . GLY A 1 280 ? 4.715 9.633 6.945 1 98.75 280 GLY A O 1
ATOM 2070 N N . HIS A 1 281 ? 5.328 11.305 5.621 1 98.88 281 HIS A N 1
ATOM 2071 C CA . HIS A 1 281 ? 5.312 10.477 4.422 1 98.88 281 HIS A CA 1
ATOM 2072 C C . HIS A 1 281 ? 6.297 9.32 4.539 1 98.88 281 HIS A C 1
ATOM 2074 O O . HIS A 1 281 ? 6.086 8.258 3.949 1 98.88 281 HIS A O 1
ATOM 2080 N N . TRP A 1 282 ? 7.332 9.508 5.398 1 98.94 282 TRP A N 1
ATOM 2081 C CA . TRP A 1 282 ? 8.297 8.438 5.625 1 98.94 282 TRP A CA 1
ATOM 2082 C C . TRP A 1 282 ? 7.617 7.207 6.223 1 98.94 282 TRP A C 1
ATOM 2084 O O . TRP A 1 282 ? 8.086 6.082 6.039 1 98.94 282 TRP A O 1
ATOM 2094 N N . THR A 1 283 ? 6.496 7.395 6.922 1 98.94 283 THR A N 1
ATOM 2095 C CA . THR A 1 283 ? 5.844 6.324 7.66 1 98.94 283 THR A CA 1
ATOM 2096 C C . THR A 1 283 ? 5.293 5.266 6.707 1 98.94 283 THR A C 1
ATOM 2098 O O . THR A 1 283 ? 5.023 4.133 7.117 1 98.94 283 THR A O 1
ATOM 2101 N N . MET A 1 284 ? 5.082 5.609 5.457 1 98.88 284 MET A N 1
ATOM 2102 C CA . MET A 1 284 ? 4.496 4.684 4.492 1 98.88 284 MET A CA 1
ATOM 2103 C C . MET A 1 284 ? 5.379 3.457 4.309 1 98.88 284 MET A C 1
ATOM 2105 O O . MET A 1 284 ? 4.879 2.352 4.094 1 98.88 284 MET A O 1
ATOM 2109 N N . ASP A 1 285 ? 6.676 3.697 4.379 1 98.75 285 ASP A N 1
ATOM 2110 C CA . ASP A 1 285 ? 7.629 2.609 4.172 1 98.75 285 ASP A CA 1
ATOM 2111 C C . ASP A 1 285 ? 8.469 2.371 5.426 1 98.75 285 ASP A C 1
ATOM 2113 O O . ASP A 1 285 ? 9.078 1.311 5.578 1 98.75 285 ASP A O 1
ATOM 2117 N N . GLY A 1 286 ? 8.406 3.361 6.348 1 98.88 286 GLY A N 1
ATOM 2118 C CA . GLY A 1 286 ? 9.398 3.342 7.406 1 98.88 286 GLY A CA 1
ATOM 2119 C C . GLY A 1 286 ? 8.828 2.965 8.758 1 98.88 286 GLY A C 1
ATOM 2120 O O . GLY A 1 286 ? 9.578 2.732 9.711 1 98.88 286 GLY A O 1
ATOM 2121 N N . SER A 1 287 ? 7.566 2.961 8.969 1 98.81 287 SER A N 1
ATOM 2122 C CA . SER A 1 287 ? 6.953 2.576 10.234 1 98.81 287 SER A CA 1
ATOM 2123 C C . SER A 1 287 ? 6.047 1.36 10.062 1 98.81 287 SER A C 1
ATOM 2125 O O . SER A 1 287 ? 5.734 0.966 8.938 1 98.81 287 SER A O 1
ATOM 2127 N N . VAL A 1 288 ? 5.684 0.711 11.164 1 98.75 288 VAL A N 1
ATOM 2128 C CA . VAL A 1 288 ? 4.789 -0.441 11.125 1 98.75 288 VAL A CA 1
ATOM 2129 C C . VAL A 1 288 ? 3.432 -0.021 10.562 1 98.75 288 VAL A C 1
ATOM 2131 O O . VAL A 1 288 ? 2.895 -0.672 9.664 1 98.75 288 VAL A O 1
ATOM 2134 N N . THR A 1 289 ? 2.924 1.07 11.094 1 98.88 289 THR A N 1
ATOM 2135 C CA . THR A 1 289 ? 1.661 1.603 10.594 1 98.88 289 THR A CA 1
ATOM 2136 C C . THR A 1 289 ? 1.857 2.992 9.992 1 98.88 289 THR A C 1
ATOM 2138 O O . THR A 1 289 ? 2.375 3.893 10.656 1 98.88 289 THR A O 1
ATOM 2141 N N . SER A 1 290 ? 1.525 3.215 8.781 1 98.88 290 SER A N 1
ATOM 2142 C CA . SER A 1 290 ? 1.671 4.496 8.102 1 98.88 290 SER A CA 1
ATOM 2143 C C . SER A 1 290 ? 0.673 5.52 8.625 1 98.88 290 SER A C 1
ATOM 2145 O O . SER A 1 290 ? -0.364 5.156 9.188 1 98.88 290 SER A O 1
ATOM 2147 N N . GLN A 1 291 ? 0.974 6.758 8.406 1 98.94 291 GLN A N 1
ATOM 2148 C CA . GLN A 1 291 ? 0.057 7.809 8.828 1 98.94 291 GLN A CA 1
ATOM 2149 C C . GLN A 1 291 ? -1.29 7.684 8.125 1 98.94 291 GLN A C 1
ATOM 2151 O O . GLN A 1 291 ? -2.328 8.039 8.688 1 98.94 291 GLN A O 1
ATOM 2156 N N . PHE A 1 292 ? -1.312 7.137 6.945 1 98.94 292 PHE A N 1
ATOM 2157 C CA . PHE A 1 292 ? -2.557 7.074 6.191 1 98.94 292 PHE A CA 1
ATOM 2158 C C . PHE A 1 292 ? -3.439 5.941 6.695 1 98.94 292 PHE A C 1
ATOM 2160 O O . PHE A 1 292 ? -4.648 6.113 6.855 1 98.94 292 PHE A O 1
ATOM 2167 N N . GLU A 1 293 ? -2.826 4.766 6.895 1 98.94 293 GLU A N 1
ATOM 2168 C CA . GLU A 1 293 ? -3.594 3.707 7.547 1 98.94 293 GLU A CA 1
ATOM 2169 C C . GLU A 1 293 ? -4.098 4.156 8.914 1 98.94 293 GLU A C 1
ATOM 2171 O O . GLU A 1 293 ? -5.262 3.93 9.258 1 98.94 293 GLU A O 1
ATOM 2176 N N . GLN A 1 294 ? -3.24 4.77 9.633 1 98.94 294 GLN A N 1
ATOM 2177 C CA . GLN A 1 294 ? -3.568 5.203 10.984 1 98.94 294 GLN A CA 1
ATOM 2178 C C . GLN A 1 294 ? -4.684 6.25 10.977 1 98.94 294 GLN A C 1
ATOM 2180 O O . GLN A 1 294 ? -5.535 6.266 11.867 1 98.94 294 GLN A O 1
ATOM 2185 N N . HIS A 1 295 ? -4.609 7.18 10.031 1 98.94 295 HIS A N 1
ATOM 2186 C CA . HIS A 1 295 ? -5.652 8.188 9.891 1 98.94 295 HIS A CA 1
ATOM 2187 C C . HIS A 1 295 ? -7.016 7.547 9.656 1 98.94 295 HIS A C 1
ATOM 2189 O O . HIS A 1 295 ? -8 7.926 10.297 1 98.94 295 HIS A O 1
ATOM 2195 N N . LEU A 1 296 ? -7.078 6.555 8.773 1 98.94 296 LEU A N 1
ATOM 2196 C CA . LEU A 1 296 ? -8.32 5.848 8.492 1 98.94 296 LEU A CA 1
ATOM 2197 C C . LEU A 1 296 ? -8.828 5.117 9.734 1 98.94 296 LEU A C 1
ATOM 2199 O O . LEU A 1 296 ? -10.023 5.164 10.047 1 98.94 296 LEU A O 1
ATOM 2203 N N . ARG A 1 297 ? -7.902 4.434 10.445 1 98.94 297 ARG A N 1
ATOM 2204 C CA . ARG A 1 297 ? -8.297 3.766 11.688 1 98.94 297 ARG A CA 1
ATOM 2205 C C . ARG A 1 297 ? -8.852 4.766 12.695 1 98.94 297 ARG A C 1
ATOM 2207 O O . ARG A 1 297 ? -9.906 4.539 13.281 1 98.94 297 ARG A O 1
ATOM 2214 N N . ALA A 1 298 ? -8.164 5.867 12.805 1 98.94 298 ALA A N 1
ATOM 2215 C CA . ALA A 1 298 ? -8.516 6.859 13.812 1 98.94 298 ALA A CA 1
ATOM 2216 C C . ALA A 1 298 ? -9.898 7.453 13.539 1 98.94 298 ALA A C 1
ATOM 2218 O O . ALA A 1 298 ? -10.75 7.5 14.438 1 98.94 298 ALA A O 1
ATOM 2219 N N . VAL A 1 299 ? -10.148 7.875 12.32 1 98.88 299 VAL A N 1
ATOM 2220 C CA . VAL A 1 299 ? -11.406 8.57 12.039 1 98.88 299 VAL A CA 1
ATOM 2221 C C . VAL A 1 299 ? -12.562 7.578 12.117 1 98.88 299 VAL A C 1
ATOM 2223 O O . VAL A 1 299 ? -13.719 7.977 12.312 1 98.88 299 VAL A O 1
ATOM 2226 N N . LEU A 1 300 ? -12.312 6.301 12.016 1 98.81 300 LEU A N 1
ATOM 2227 C CA . LEU A 1 300 ? -13.328 5.258 12.141 1 98.81 300 LEU A CA 1
ATOM 2228 C C . LEU A 1 300 ? -13.438 4.785 13.586 1 98.81 300 LEU A C 1
ATOM 2230 O O . LEU A 1 300 ? -14.227 3.883 13.891 1 98.81 300 LEU A O 1
ATOM 2234 N N . ASP A 1 301 ? -12.586 5.332 14.406 1 98.69 301 ASP A N 1
ATOM 2235 C CA . ASP A 1 301 ? -12.523 4.992 15.828 1 98.69 301 ASP A CA 1
ATOM 2236 C C . ASP A 1 301 ? -12.148 3.523 16.016 1 98.69 301 ASP A C 1
ATOM 2238 O O . ASP A 1 301 ? -12.68 2.861 16.922 1 98.69 301 ASP A O 1
ATOM 2242 N N . LEU A 1 302 ? -11.398 2.969 15.125 1 98.75 302 LEU A N 1
ATOM 2243 C CA . LEU A 1 302 ? -10.781 1.66 15.289 1 98.75 302 LEU A CA 1
ATOM 2244 C C . LEU A 1 302 ? -9.547 1.75 16.188 1 98.75 302 LEU A C 1
ATOM 2246 O O . LEU A 1 302 ? -8.953 2.82 16.312 1 98.75 302 LEU A O 1
ATOM 2250 N N . PRO A 1 303 ? -9.164 0.619 16.859 1 98.75 303 PRO A N 1
ATOM 2251 C CA . PRO A 1 303 ? -7.91 0.648 17.609 1 98.75 303 PRO A CA 1
ATOM 2252 C C . PRO A 1 303 ? -6.715 1.051 16.75 1 98.75 303 PRO A C 1
ATOM 2254 O O . PRO A 1 303 ? -6.625 0.647 15.586 1 98.75 303 PRO A O 1
ATOM 2257 N N . LEU A 1 304 ? -5.836 1.879 17.281 1 98.88 304 LEU A N 1
ATOM 2258 C CA . LEU A 1 304 ? -4.715 2.438 16.531 1 98.88 304 LEU A CA 1
ATOM 2259 C C . LEU A 1 304 ? -3.592 1.413 16.391 1 98.88 304 LEU A C 1
ATOM 2261 O O . LEU A 1 304 ? -3.465 0.508 17.219 1 98.88 304 LEU A O 1
ATOM 2265 N N . GLY A 1 305 ? -2.84 1.509 15.344 1 98.81 305 GLY A N 1
ATOM 2266 C CA . GLY A 1 305 ? -1.746 0.597 15.047 1 98.81 305 GLY A CA 1
ATOM 2267 C C . GLY A 1 305 ? -0.423 1.041 15.648 1 98.81 305 GLY A C 1
ATOM 2268 O O . GLY A 1 305 ? -0.303 2.166 16.141 1 98.81 305 GLY A O 1
ATOM 2269 N N . ASP A 1 306 ? 0.553 0.146 15.586 1 98.75 306 ASP A N 1
ATOM 2270 C CA . ASP A 1 306 ? 1.913 0.359 16.078 1 98.75 306 ASP A CA 1
ATOM 2271 C C . ASP A 1 306 ? 2.635 1.411 15.234 1 98.75 306 ASP A C 1
ATOM 2273 O O . ASP A 1 306 ? 2.678 1.312 14.008 1 98.75 306 ASP A O 1
ATOM 2277 N N . THR A 1 307 ? 3.199 2.453 15.867 1 98.88 307 THR A N 1
ATOM 2278 C CA . THR A 1 307 ? 3.832 3.549 15.141 1 98.88 307 THR A CA 1
ATOM 2279 C C . THR A 1 307 ? 5.348 3.373 15.109 1 98.88 307 THR A C 1
ATOM 2281 O O . THR A 1 307 ? 6.066 4.219 14.57 1 98.88 307 THR A O 1
ATOM 2284 N N . ARG A 1 308 ? 5.93 2.305 15.633 1 98.56 308 ARG A N 1
ATOM 2285 C CA . ARG A 1 308 ? 7.375 2.113 15.742 1 98.56 308 ARG A CA 1
ATOM 2286 C C . ARG A 1 308 ? 8.031 2.115 14.367 1 98.56 308 ARG A C 1
ATOM 2288 O O . ARG A 1 308 ? 7.465 1.586 13.406 1 98.56 308 ARG A O 1
ATOM 2295 N N . ALA A 1 309 ? 9.195 2.684 14.258 1 98.75 309 ALA A N 1
ATOM 2296 C CA . ALA A 1 309 ? 10.016 2.611 13.055 1 98.75 309 ALA A CA 1
ATOM 2297 C C . ALA A 1 309 ? 10.461 1.178 12.781 1 98.75 309 ALA A C 1
ATOM 2299 O O . ALA A 1 309 ? 10.789 0.434 13.703 1 98.75 309 ALA A O 1
ATOM 2300 N N . ARG A 1 310 ? 10.539 0.821 11.531 1 98.56 310 ARG A N 1
ATOM 2301 C CA . ARG A 1 310 ? 10.898 -0.543 11.156 1 98.56 310 ARG A CA 1
ATOM 2302 C C . ARG A 1 310 ? 12.406 -0.678 10.961 1 98.56 310 ARG A C 1
ATOM 2304 O O . ARG A 1 310 ? 12.938 -1.788 10.961 1 98.56 310 ARG A O 1
ATOM 2311 N N . ASN A 1 311 ? 13.094 0.438 10.641 1 98.5 311 ASN A N 1
ATOM 2312 C CA . ASN A 1 311 ? 14.539 0.494 10.469 1 98.5 311 ASN A CA 1
ATOM 2313 C C . ASN A 1 311 ? 15.172 1.564 11.352 1 98.5 311 ASN A C 1
ATOM 2315 O O . ASN A 1 311 ? 14.469 2.422 11.891 1 98.5 311 ASN A O 1
ATOM 2319 N N . ARG A 1 312 ? 16.453 1.518 11.508 1 98.56 312 ARG A N 1
ATOM 2320 C CA . ARG A 1 312 ? 17.172 2.527 12.289 1 98.56 312 ARG A CA 1
ATOM 2321 C C . ARG A 1 312 ? 16.922 3.924 11.734 1 98.56 312 ARG A C 1
ATOM 2323 O O . ARG A 1 312 ? 16.703 4.871 12.484 1 98.56 312 ARG A O 1
ATOM 2330 N N . TRP A 1 313 ? 16.969 3.996 10.383 1 98.88 313 TRP A N 1
ATOM 2331 C CA . TRP A 1 313 ? 16.734 5.273 9.719 1 98.88 313 TRP A CA 1
ATOM 2332 C C . TRP A 1 313 ? 15.805 5.102 8.523 1 98.88 313 TRP A C 1
ATOM 2334 O O . TRP A 1 313 ? 15.859 4.086 7.824 1 98.88 313 TRP A O 1
ATOM 2344 N N . THR A 1 314 ? 14.977 5.961 8.344 1 98.94 314 THR A N 1
ATOM 2345 C CA . THR A 1 314 ? 14.281 6.207 7.082 1 98.94 314 THR A CA 1
ATOM 2346 C C . THR A 1 314 ? 14.461 7.656 6.641 1 98.94 314 THR A C 1
ATOM 2348 O O . THR A 1 314 ? 14.336 8.578 7.449 1 98.94 314 THR A O 1
ATOM 2351 N N . VAL A 1 315 ? 14.844 7.832 5.43 1 98.94 315 VAL A N 1
ATOM 2352 C CA . VAL A 1 315 ? 14.961 9.164 4.855 1 98.94 315 VAL A CA 1
ATOM 2353 C C . VAL A 1 315 ? 13.938 9.344 3.736 1 98.94 315 VAL A C 1
ATOM 2355 O O . VAL A 1 315 ? 13.828 8.492 2.852 1 98.94 315 VAL A O 1
ATOM 2358 N N . MET A 1 316 ? 13.195 10.398 3.871 1 98.88 316 MET A N 1
ATOM 2359 C CA . MET A 1 316 ? 12.25 10.797 2.828 1 98.88 316 MET A CA 1
ATOM 2360 C C . MET A 1 316 ? 12.789 11.984 2.033 1 98.88 316 MET A C 1
ATOM 2362 O O . MET A 1 316 ? 13.234 12.977 2.613 1 98.88 316 MET A O 1
ATOM 2366 N N . GLY A 1 317 ? 12.805 11.883 0.728 1 98.62 317 GLY A N 1
ATOM 2367 C CA . GLY A 1 317 ? 13.086 13 -0.15 1 98.62 317 GLY A CA 1
ATOM 2368 C C . GLY A 1 317 ? 11.859 13.5 -0.897 1 98.62 317 GLY A C 1
ATOM 2369 O O . GLY A 1 317 ? 11.211 12.734 -1.614 1 98.62 317 GLY A O 1
ATOM 2370 N N . ASN A 1 318 ? 11.555 14.789 -0.702 1 97.56 318 ASN A N 1
ATOM 2371 C CA . ASN A 1 318 ? 10.461 15.383 -1.464 1 97.56 318 ASN A CA 1
ATOM 2372 C C . ASN A 1 318 ? 10.852 15.625 -2.918 1 97.56 318 ASN A C 1
ATOM 2374 O O . ASN A 1 318 ? 11.977 16.047 -3.199 1 97.56 318 ASN A O 1
ATOM 2378 N N . VAL A 1 319 ? 9.984 15.266 -3.748 1 95.44 319 VAL A N 1
ATOM 2379 C CA . VAL A 1 319 ? 10.18 15.508 -5.176 1 95.44 319 VAL A CA 1
ATOM 2380 C C . VAL A 1 319 ? 9.398 16.75 -5.602 1 95.44 319 VAL A C 1
ATOM 2382 O O . VAL A 1 319 ? 8.172 16.766 -5.543 1 95.44 319 VAL A O 1
ATOM 2385 N N . LEU A 1 320 ? 10.094 17.719 -6.059 1 91.44 320 LEU A N 1
ATOM 2386 C CA . LEU A 1 320 ? 9.484 18.969 -6.535 1 91.44 320 LEU A CA 1
ATOM 2387 C C . LEU A 1 320 ? 9.414 18.984 -8.062 1 91.44 320 LEU A C 1
ATOM 2389 O O . LEU A 1 320 ? 10.25 18.375 -8.734 1 91.44 320 LEU A O 1
ATOM 2393 N N . GLY A 1 321 ? 8.406 19.594 -8.523 1 88.38 321 GLY A N 1
ATOM 2394 C CA . GLY A 1 321 ? 8.312 19.75 -9.969 1 88.38 321 GLY A CA 1
ATOM 2395 C C . GLY A 1 321 ? 9.453 20.562 -10.555 1 88.38 321 GLY A C 1
ATOM 2396 O O . GLY A 1 321 ? 9.875 21.562 -9.977 1 88.38 321 GLY A O 1
ATOM 2397 N N . GLY A 1 322 ? 10.008 20.016 -11.625 1 84.5 322 GLY A N 1
ATOM 2398 C CA . GLY A 1 322 ? 11.078 20.703 -12.328 1 84.5 322 GLY A CA 1
ATOM 2399 C C . GLY A 1 322 ? 10.75 20.984 -13.781 1 84.5 322 GLY A C 1
ATOM 2400 O O . GLY A 1 322 ? 9.656 21.469 -14.102 1 84.5 322 GLY A O 1
ATOM 2401 N N . GLN A 1 323 ? 11.805 20.719 -14.57 1 77.38 323 GLN A N 1
ATOM 2402 C CA . GLN A 1 323 ? 11.727 21.078 -15.977 1 77.38 323 GLN A CA 1
ATOM 2403 C C . GLN A 1 323 ? 11.047 19.984 -16.797 1 77.38 323 GLN A C 1
ATOM 2405 O O . GLN A 1 323 ? 10.477 20.25 -17.844 1 77.38 323 GLN A O 1
ATOM 2410 N N . TYR A 1 324 ? 11.07 18.828 -16.25 1 78.81 324 TYR A N 1
ATOM 2411 C CA . TYR A 1 324 ? 10.586 17.719 -17.062 1 78.81 324 TYR A CA 1
ATOM 2412 C C . TYR A 1 324 ? 9.109 17.453 -16.781 1 78.81 324 TYR A C 1
ATOM 2414 O O . TYR A 1 324 ? 8.727 17.125 -15.664 1 78.81 324 TYR A O 1
ATOM 2422 N N . ARG A 1 325 ? 8.445 17.531 -17.844 1 82.38 325 ARG A N 1
ATOM 2423 C CA . ARG A 1 325 ? 7.02 17.25 -17.719 1 82.38 325 ARG A CA 1
ATOM 2424 C C . ARG A 1 325 ? 6.762 15.742 -17.672 1 82.38 325 ARG A C 1
ATOM 2426 O O . ARG A 1 325 ? 5.828 15.289 -17 1 82.38 325 ARG A O 1
ATOM 2433 N N . GLU A 1 326 ? 7.637 14.969 -18.312 1 88.88 326 GLU A N 1
ATOM 2434 C CA . GLU A 1 326 ? 7.527 13.516 -18.297 1 88.88 326 GLU A CA 1
ATOM 2435 C C . GLU A 1 326 ? 8.359 12.922 -17.156 1 88.88 326 GLU A C 1
ATOM 2437 O O . GLU A 1 326 ? 9.578 13.102 -17.125 1 88.88 326 GLU A O 1
ATOM 2442 N N . LEU A 1 327 ? 7.723 12.188 -16.312 1 92.88 327 LEU A N 1
ATOM 2443 C CA . LEU A 1 327 ? 8.367 11.656 -15.117 1 92.88 327 LEU A CA 1
ATOM 2444 C C . LEU A 1 327 ? 8.688 10.172 -15.281 1 92.88 327 LEU A C 1
ATOM 2446 O O . LEU A 1 327 ? 9.68 9.688 -14.742 1 92.88 327 LEU A O 1
ATOM 2450 N N . TYR A 1 328 ? 7.961 9.484 -16.078 1 94.94 328 TYR A N 1
ATOM 2451 C CA . TYR A 1 328 ? 8.031 8.031 -16.156 1 94.94 328 TYR A CA 1
ATOM 2452 C C . TYR A 1 328 ? 9.406 7.578 -16.656 1 94.94 328 TYR A C 1
ATOM 2454 O O . TYR A 1 328 ? 9.969 6.617 -16.125 1 94.94 328 TYR A O 1
ATOM 2462 N N . PRO A 1 329 ? 10.023 8.266 -17.594 1 93.56 329 PRO A N 1
ATOM 2463 C CA . PRO A 1 329 ? 11.32 7.797 -18.078 1 93.56 329 PRO A CA 1
ATOM 2464 C C . PRO A 1 329 ? 12.375 7.754 -16.984 1 93.56 329 PRO A C 1
ATOM 2466 O O . PRO A 1 329 ? 13.328 6.973 -17.062 1 93.56 329 PRO A O 1
ATOM 2469 N N . ALA A 1 330 ? 12.18 8.555 -15.938 1 94.25 330 ALA A N 1
ATOM 2470 C CA . ALA A 1 330 ? 13.148 8.609 -14.844 1 94.25 330 ALA A CA 1
ATOM 2471 C C . ALA A 1 330 ? 13.18 7.285 -14.078 1 94.25 330 ALA A C 1
ATOM 2473 O O . ALA A 1 330 ? 14.164 6.98 -13.406 1 94.25 330 ALA A O 1
ATOM 2474 N N . TYR A 1 331 ? 12.117 6.5 -14.141 1 96.38 331 TYR A N 1
ATOM 2475 C CA . TYR A 1 331 ? 12.031 5.246 -13.398 1 96.38 331 TYR A CA 1
ATOM 2476 C C . TYR A 1 331 ? 13.148 4.293 -13.797 1 96.38 331 TYR A C 1
ATOM 2478 O O . TYR A 1 331 ? 13.727 3.613 -12.945 1 96.38 331 TYR A O 1
ATOM 2486 N N . ARG A 1 332 ? 13.43 4.23 -15.086 1 96.31 332 ARG A N 1
ATOM 2487 C CA . ARG A 1 332 ? 14.445 3.297 -15.57 1 96.31 332 ARG A CA 1
ATOM 2488 C C . ARG A 1 332 ? 15.781 3.537 -14.883 1 96.31 332 ARG A C 1
ATOM 2490 O O . ARG A 1 332 ? 16.406 2.6 -14.375 1 96.31 332 ARG A O 1
ATOM 2497 N N . HIS A 1 333 ? 16.156 4.789 -14.797 1 96.19 333 HIS A N 1
ATOM 2498 C CA . HIS A 1 333 ? 17.422 5.133 -14.164 1 96.19 333 HIS A CA 1
ATOM 2499 C C . HIS A 1 333 ? 17.359 4.91 -12.656 1 96.19 333 HIS A C 1
ATOM 2501 O O . HIS A 1 333 ? 18.234 4.266 -12.086 1 96.19 333 HIS A O 1
ATOM 2507 N N . LEU A 1 334 ? 16.406 5.418 -12.031 1 97.75 334 LEU A N 1
ATOM 2508 C CA . LEU A 1 334 ? 16.328 5.434 -10.57 1 97.75 334 LEU A CA 1
ATOM 2509 C C . LEU A 1 334 ? 16.203 4.02 -10.016 1 97.75 334 LEU A C 1
ATOM 2511 O O . LEU A 1 334 ? 16.875 3.672 -9.039 1 97.75 334 LEU A O 1
ATOM 2515 N N . MET A 1 335 ? 15.352 3.197 -10.664 1 98.19 335 MET A N 1
ATOM 2516 C CA . MET A 1 335 ? 15.094 1.854 -10.148 1 98.19 335 MET A CA 1
ATOM 2517 C C . MET A 1 335 ? 16.281 0.931 -10.438 1 98.19 335 MET A C 1
ATOM 2519 O O . MET A 1 335 ? 16.562 0.012 -9.664 1 98.19 335 MET A O 1
ATOM 2523 N N . ALA A 1 336 ? 16.953 1.164 -11.539 1 98 336 ALA A N 1
ATOM 2524 C CA . ALA A 1 336 ? 18.156 0.403 -11.828 1 98 336 ALA A CA 1
ATOM 2525 C C . ALA A 1 336 ? 19.266 0.719 -10.812 1 98 336 ALA A C 1
ATOM 2527 O O . ALA A 1 336 ? 19.953 -0.184 -10.344 1 98 336 ALA A O 1
ATOM 2528 N N . ARG A 1 337 ? 19.406 1.954 -10.5 1 97.38 337 ARG A N 1
ATOM 2529 C CA . ARG A 1 337 ? 20.453 2.418 -9.602 1 97.38 337 ARG A CA 1
ATOM 2530 C C . ARG A 1 337 ? 20.188 1.983 -8.164 1 97.38 337 ARG A C 1
ATOM 2532 O O . ARG A 1 337 ? 21.109 1.676 -7.418 1 97.38 337 ARG A O 1
ATOM 2539 N N . ASP A 1 338 ? 19 2.002 -7.773 1 98.5 338 ASP A N 1
ATOM 2540 C CA . ASP A 1 338 ? 18.625 1.757 -6.383 1 98.5 338 ASP A CA 1
ATOM 2541 C C . ASP A 1 338 ? 17.406 0.842 -6.293 1 98.5 338 ASP A C 1
ATOM 2543 O O . ASP A 1 338 ? 16.281 1.312 -6.098 1 98.5 338 ASP A O 1
ATOM 2547 N N . PRO A 1 339 ? 17.594 -0.487 -6.262 1 98.5 339 PRO A N 1
ATOM 2548 C CA . PRO A 1 339 ? 16.484 -1.439 -6.223 1 98.5 339 PRO A CA 1
ATOM 2549 C C . PRO A 1 339 ? 15.672 -1.344 -4.934 1 98.5 339 PRO A C 1
ATOM 2551 O O . PRO A 1 339 ? 14.578 -1.906 -4.848 1 98.5 339 PRO A O 1
ATOM 2554 N N . GLY A 1 340 ? 16.234 -0.631 -3.895 1 98.5 340 GLY A N 1
ATOM 2555 C CA . GLY A 1 340 ? 15.539 -0.495 -2.627 1 98.5 340 GLY A CA 1
ATOM 2556 C C . GLY A 1 340 ? 14.773 0.806 -2.508 1 98.5 340 GLY A C 1
ATOM 2557 O O . GLY A 1 340 ? 14.117 1.058 -1.49 1 98.5 340 GLY A O 1
ATOM 2558 N N . LEU A 1 341 ? 14.773 1.668 -3.559 1 98.75 341 LEU A N 1
ATOM 2559 C CA . LEU A 1 341 ? 14.117 2.969 -3.572 1 98.75 341 LEU A CA 1
ATOM 2560 C C . LEU A 1 341 ? 12.602 2.807 -3.641 1 98.75 341 LEU A C 1
ATOM 2562 O O . LEU A 1 341 ? 12.086 2.021 -4.445 1 98.75 341 LEU A O 1
ATOM 2566 N N . LYS A 1 342 ? 11.891 3.482 -2.736 1 98.81 342 LYS A N 1
ATOM 2567 C CA . LYS A 1 342 ? 10.43 3.545 -2.803 1 98.81 342 LYS A CA 1
ATOM 2568 C C . LYS A 1 342 ? 9.961 4.891 -3.352 1 98.81 342 LYS A C 1
ATOM 2570 O O . LYS A 1 342 ? 10.172 5.93 -2.723 1 98.81 342 LYS A O 1
ATOM 2575 N N . VAL A 1 343 ? 9.289 4.867 -4.484 1 98.5 343 VAL A N 1
ATOM 2576 C CA . VAL A 1 343 ? 8.836 6.082 -5.16 1 98.5 343 VAL A CA 1
ATOM 2577 C C . VAL A 1 343 ? 7.336 6.258 -4.961 1 98.5 343 VAL A C 1
ATOM 2579 O O . VAL A 1 343 ? 6.562 5.312 -5.141 1 98.5 343 VAL A O 1
ATOM 2582 N N . HIS A 1 344 ? 6.918 7.395 -4.547 1 98.56 344 HIS A N 1
ATOM 2583 C CA . HIS A 1 344 ? 5.516 7.789 -4.434 1 98.56 344 HIS A CA 1
ATOM 2584 C C . HIS A 1 344 ? 5.234 9.055 -5.23 1 98.56 344 HIS A C 1
ATOM 2586 O O . HIS A 1 344 ? 5.699 10.141 -4.867 1 98.56 344 HIS A O 1
ATOM 2592 N N . LEU A 1 345 ? 4.469 8.945 -6.281 1 97.44 345 LEU A N 1
ATOM 2593 C CA . LEU A 1 345 ? 4.082 10.102 -7.074 1 97.44 345 LEU A CA 1
ATOM 2594 C C . LEU A 1 345 ? 2.607 10.43 -6.879 1 97.44 345 LEU A C 1
ATOM 2596 O O . LEU A 1 345 ? 1.778 9.523 -6.762 1 97.44 345 LEU A O 1
ATOM 2600 N N . TYR A 1 346 ? 2.262 11.672 -6.918 1 96.94 346 TYR A N 1
ATOM 2601 C CA . TYR A 1 346 ? 0.965 12.125 -6.434 1 96.94 346 TYR A CA 1
ATOM 2602 C C . TYR A 1 346 ? -0.026 12.273 -7.582 1 96.94 346 TYR A C 1
ATOM 2604 O O . TYR A 1 346 ? -1.187 12.633 -7.363 1 96.94 346 TYR A O 1
ATOM 2612 N N . GLY A 1 347 ? 0.4 11.984 -8.789 1 94.12 347 GLY A N 1
ATOM 2613 C CA . GLY A 1 347 ? -0.504 12.125 -9.914 1 94.12 347 GLY A CA 1
ATOM 2614 C C . GLY A 1 347 ? -0.838 13.562 -10.242 1 94.12 347 GLY A C 1
ATOM 2615 O O . GLY A 1 347 ? -1.95 13.867 -10.68 1 94.12 347 GLY A O 1
ATOM 2616 N N . LYS A 1 348 ? 0.068 14.43 -9.961 1 92.06 348 LYS A N 1
ATOM 2617 C CA . LYS A 1 348 ? -0.107 15.859 -10.195 1 92.06 348 LYS A CA 1
ATOM 2618 C C . LYS A 1 348 ? 0.736 16.328 -11.375 1 92.06 348 LYS A C 1
ATOM 2620 O O . LYS A 1 348 ? 1.751 15.719 -11.703 1 92.06 348 LYS A O 1
ATOM 2625 N N . GLY A 1 349 ? 0.19 17.391 -12.047 1 89.56 349 GLY A N 1
ATOM 2626 C CA . GLY A 1 349 ? 0.992 18 -13.094 1 89.56 349 GLY A CA 1
ATOM 2627 C C . GLY A 1 349 ? 2.266 18.641 -12.57 1 89.56 349 GLY A C 1
ATOM 2628 O O . GLY A 1 349 ? 2.305 19.125 -11.43 1 89.56 349 GLY A O 1
ATOM 2629 N N . VAL A 1 350 ? 3.256 18.609 -13.43 1 88.88 350 VAL A N 1
ATOM 2630 C CA . VAL A 1 350 ? 4.559 19.141 -13.039 1 88.88 350 VAL A CA 1
ATOM 2631 C C . VAL A 1 350 ? 4.574 20.656 -13.18 1 88.88 350 VAL A C 1
ATOM 2633 O O . VAL A 1 350 ? 4.277 21.188 -14.25 1 88.88 350 VAL A O 1
ATOM 2636 N N . ARG A 1 351 ? 4.812 21.312 -12.086 1 87.31 351 ARG A N 1
ATOM 2637 C CA . ARG A 1 351 ? 5.074 22.734 -12.023 1 87.31 351 ARG A CA 1
ATOM 2638 C C . ARG A 1 351 ? 6.238 23.047 -11.086 1 87.31 351 ARG A C 1
ATOM 2640 O O . ARG A 1 351 ? 6.387 22.406 -10.047 1 87.31 351 ARG A O 1
ATOM 2647 N N . PRO A 1 352 ? 6.957 23.984 -11.516 1 83.56 352 PRO A N 1
ATOM 2648 C CA . PRO A 1 352 ? 8.109 24.297 -10.664 1 83.56 352 PRO A CA 1
ATOM 2649 C C . PRO A 1 352 ? 7.719 24.578 -9.211 1 83.56 352 PRO A C 1
ATOM 2651 O O . PRO A 1 352 ? 6.785 25.328 -8.961 1 83.56 352 PRO A O 1
ATOM 2654 N N . GLY A 1 353 ? 8.438 23.875 -8.336 1 82.75 353 GLY A N 1
ATOM 2655 C CA . GLY A 1 353 ? 8.273 24.125 -6.918 1 82.75 353 GLY A CA 1
ATOM 2656 C C . GLY A 1 353 ? 7.145 23.312 -6.297 1 82.75 353 GLY A C 1
ATOM 2657 O O . GLY A 1 353 ? 7.074 23.172 -5.074 1 82.75 353 GLY A O 1
ATOM 2658 N N . ARG A 1 354 ? 6.301 22.781 -7.105 1 87.81 354 ARG A N 1
ATOM 2659 C CA . ARG A 1 354 ? 5.191 21.984 -6.598 1 87.81 354 ARG A CA 1
ATOM 2660 C C . ARG A 1 354 ? 5.668 20.594 -6.148 1 87.81 354 ARG A C 1
ATOM 2662 O O . ARG A 1 354 ? 6.398 19.922 -6.875 1 87.81 354 ARG A O 1
ATOM 2669 N N . LYS A 1 355 ? 5.305 20.266 -4.949 1 92.38 355 LYS A N 1
ATOM 2670 C CA . LYS A 1 355 ? 5.594 18.906 -4.523 1 92.38 355 LYS A CA 1
ATOM 2671 C C . LYS A 1 355 ? 4.77 17.891 -5.316 1 92.38 355 LYS A C 1
ATOM 2673 O O . LYS A 1 355 ? 3.539 17.891 -5.25 1 92.38 355 LYS A O 1
ATOM 2678 N N . ILE A 1 356 ? 5.359 17.031 -6.086 1 95.06 356 ILE A N 1
ATOM 2679 C CA . ILE A 1 356 ? 4.633 16.141 -6.977 1 95.06 356 ILE A CA 1
ATOM 2680 C C . ILE A 1 356 ? 4.812 14.688 -6.52 1 95.06 356 ILE A C 1
ATOM 2682 O O . ILE A 1 356 ? 4.203 13.773 -7.074 1 95.06 356 ILE A O 1
ATOM 2686 N N . GLY A 1 357 ? 5.652 14.477 -5.551 1 97.06 357 GLY A N 1
ATOM 2687 C CA . GLY A 1 357 ? 5.891 13.148 -5.004 1 97.06 357 GLY A CA 1
ATOM 2688 C C . GLY A 1 357 ? 6.949 13.133 -3.916 1 97.06 357 GLY A C 1
ATOM 2689 O O . GLY A 1 357 ? 7.359 14.188 -3.424 1 97.06 357 GLY A O 1
ATOM 2690 N N . HIS A 1 358 ? 7.277 11.992 -3.445 1 98.56 358 HIS A N 1
ATOM 2691 C CA . HIS A 1 358 ? 8.406 11.766 -2.547 1 98.56 358 HIS A CA 1
ATOM 2692 C C . HIS A 1 358 ? 9.008 10.383 -2.752 1 98.56 358 HIS A C 1
ATOM 2694 O O . HIS A 1 358 ? 8.391 9.523 -3.391 1 98.56 358 HIS A O 1
ATOM 2700 N N . VAL A 1 359 ? 10.242 10.227 -2.279 1 98.81 359 VAL A N 1
ATOM 2701 C CA . VAL A 1 359 ? 10.898 8.922 -2.246 1 98.81 359 VAL A CA 1
ATOM 2702 C C . VAL A 1 359 ? 11.273 8.57 -0.809 1 98.81 359 VAL A C 1
ATOM 2704 O O . VAL A 1 359 ? 11.539 9.461 0.005 1 98.81 359 VAL A O 1
ATOM 2707 N N . ASN A 1 360 ? 11.25 7.344 -0.463 1 98.94 360 ASN A N 1
ATOM 2708 C CA . ASN A 1 360 ? 11.719 6.836 0.824 1 98.94 360 ASN A CA 1
ATOM 2709 C C . ASN A 1 360 ? 12.836 5.812 0.652 1 98.94 360 ASN A C 1
ATOM 2711 O O . ASN A 1 360 ? 12.789 4.984 -0.26 1 98.94 360 ASN A O 1
ATOM 2715 N N . VAL A 1 361 ? 13.812 5.883 1.44 1 98.88 361 VAL A N 1
ATOM 2716 C CA . VAL A 1 361 ? 14.844 4.863 1.613 1 98.88 361 VAL A CA 1
ATOM 2717 C C . VAL A 1 361 ? 15.062 4.598 3.102 1 98.88 361 VAL A C 1
ATOM 2719 O O . VAL A 1 361 ? 14.828 5.477 3.936 1 98.88 361 VAL A O 1
ATOM 2722 N N . PHE A 1 362 ? 15.469 3.416 3.5 1 98.88 362 PHE A N 1
ATOM 2723 C CA . PHE A 1 362 ? 15.609 3.061 4.906 1 98.88 362 PHE A CA 1
ATOM 2724 C C . PHE A 1 362 ? 16.766 2.088 5.109 1 98.88 362 PHE A C 1
ATOM 2726 O O . PHE A 1 362 ? 17.141 1.368 4.184 1 98.88 362 PHE A O 1
ATOM 2733 N N . GLY A 1 363 ? 17.391 2.092 6.172 1 98.5 363 GLY A N 1
ATOM 2734 C CA . GLY A 1 363 ? 18.547 1.269 6.484 1 98.5 363 GLY A CA 1
ATOM 2735 C C . GLY A 1 363 ? 19.328 1.768 7.688 1 98.5 363 GLY A C 1
ATOM 2736 O O . GLY A 1 363 ? 18.766 2.365 8.602 1 98.5 363 GLY A O 1
ATOM 2737 N N . ASP A 1 364 ? 20.656 1.562 7.707 1 98.38 364 ASP A N 1
ATOM 2738 C CA . ASP A 1 364 ? 21.422 1.761 8.93 1 98.38 364 ASP A CA 1
ATOM 2739 C C . ASP A 1 364 ? 22.391 2.93 8.781 1 98.38 364 ASP A C 1
ATOM 2741 O O . ASP A 1 364 ? 22.938 3.42 9.773 1 98.38 364 ASP A O 1
ATOM 2745 N N . ASP A 1 365 ? 22.641 3.326 7.59 1 98.69 365 ASP A N 1
ATOM 2746 C CA . ASP A 1 365 ? 23.609 4.379 7.336 1 98.69 365 ASP A CA 1
ATOM 2747 C C . ASP A 1 365 ? 22.938 5.664 6.867 1 98.69 365 ASP A C 1
ATOM 2749 O O . ASP A 1 365 ? 22.625 5.812 5.684 1 98.69 365 ASP A O 1
ATOM 2753 N N . LEU A 1 366 ? 22.812 6.594 7.785 1 98.75 366 LEU A N 1
ATOM 2754 C CA . LEU A 1 366 ? 22.031 7.801 7.539 1 98.75 366 LEU A CA 1
ATOM 2755 C C . LEU A 1 366 ? 22.609 8.586 6.363 1 98.75 366 LEU A C 1
ATOM 2757 O O . LEU A 1 366 ? 21.859 9.031 5.484 1 98.75 366 LEU A O 1
ATOM 2761 N N . ASP A 1 367 ? 23.922 8.781 6.367 1 98.69 367 ASP A N 1
ATOM 2762 C CA . ASP A 1 367 ? 24.547 9.562 5.309 1 98.69 367 ASP A CA 1
ATOM 2763 C C . ASP A 1 367 ? 24.312 8.93 3.939 1 98.69 367 ASP A C 1
ATOM 2765 O O . ASP A 1 367 ? 24 9.633 2.973 1 98.69 367 ASP A O 1
ATOM 2769 N N . ALA A 1 368 ? 24.438 7.641 3.895 1 98.75 368 ALA A N 1
ATOM 2770 C CA . ALA A 1 368 ? 24.203 6.926 2.645 1 98.75 368 ALA A CA 1
ATOM 2771 C C . ALA A 1 368 ? 22.734 7.062 2.213 1 98.75 368 ALA A C 1
ATOM 2773 O O . ALA A 1 368 ? 22.453 7.238 1.026 1 98.75 368 ALA A O 1
ATOM 2774 N N . LEU A 1 369 ? 21.859 6.945 3.146 1 98.88 369 LEU A N 1
ATOM 2775 C CA . LEU A 1 369 ? 20.438 7.055 2.852 1 98.88 369 LEU A CA 1
ATOM 2776 C C . LEU A 1 369 ? 20.094 8.453 2.342 1 98.88 369 LEU A C 1
ATOM 2778 O O . LEU A 1 369 ? 19.297 8.594 1.412 1 98.88 369 LEU A O 1
ATOM 2782 N N . ARG A 1 370 ? 20.656 9.477 2.963 1 98.75 370 ARG A N 1
ATOM 2783 C CA . ARG A 1 370 ? 20.406 10.844 2.52 1 98.75 370 ARG A CA 1
ATOM 2784 C C . ARG A 1 370 ? 20.891 11.055 1.086 1 98.75 370 ARG A C 1
ATOM 2786 O O . ARG A 1 370 ? 20.203 11.703 0.288 1 98.75 370 ARG A O 1
ATOM 2793 N N . GLU A 1 371 ? 22.062 10.5 0.761 1 98.5 371 GLU A N 1
ATOM 2794 C CA . GLU A 1 371 ? 22.594 10.594 -0.598 1 98.5 371 GLU A CA 1
ATOM 2795 C C . GLU A 1 371 ? 21.656 9.914 -1.599 1 98.5 371 GLU A C 1
ATOM 2797 O O . GLU A 1 371 ? 21.406 10.445 -2.68 1 98.5 371 GLU A O 1
ATOM 2802 N N . ARG A 1 372 ? 21.156 8.734 -1.249 1 98.56 372 ARG A N 1
ATOM 2803 C CA . ARG A 1 372 ? 20.234 7.988 -2.098 1 98.56 372 ARG A CA 1
ATOM 2804 C C . ARG A 1 372 ? 18.953 8.781 -2.35 1 98.56 372 ARG A C 1
ATOM 2806 O O . ARG A 1 372 ? 18.516 8.898 -3.492 1 98.56 372 ARG A O 1
ATOM 2813 N N . ALA A 1 373 ? 18.359 9.328 -1.322 1 98.69 373 ALA A N 1
ATOM 2814 C CA . ALA A 1 373 ? 17.109 10.094 -1.431 1 98.69 373 ALA A CA 1
ATOM 2815 C C . ALA A 1 373 ? 17.312 11.352 -2.264 1 98.69 373 ALA A C 1
ATOM 2817 O O . ALA A 1 373 ? 16.5 11.672 -3.129 1 98.69 373 ALA A O 1
ATOM 2818 N N . ARG A 1 374 ? 18.391 12.039 -1.984 1 97.25 374 ARG A N 1
ATOM 2819 C CA . ARG A 1 374 ? 18.688 13.273 -2.703 1 97.25 374 ARG A CA 1
ATOM 2820 C C . ARG A 1 374 ? 18.891 13 -4.191 1 97.25 374 ARG A C 1
ATOM 2822 O O . ARG A 1 374 ? 18.375 13.75 -5.031 1 97.25 374 ARG A O 1
ATOM 2829 N N . HIS A 1 375 ? 19.656 11.969 -4.492 1 97.12 375 HIS A N 1
ATOM 2830 C CA . HIS A 1 375 ? 19.875 11.625 -5.895 1 97.12 375 HIS A CA 1
ATOM 2831 C C . HIS A 1 375 ? 18.547 11.383 -6.613 1 97.12 375 HIS A C 1
ATOM 2833 O O . HIS A 1 375 ? 18.328 11.906 -7.711 1 97.12 375 HIS A O 1
ATOM 2839 N N . ALA A 1 376 ? 17.703 10.617 -6.004 1 97.69 376 ALA A N 1
ATOM 2840 C CA . ALA A 1 376 ? 16.438 10.266 -6.625 1 97.69 376 ALA A CA 1
ATOM 2841 C C . ALA A 1 376 ? 15.547 11.492 -6.812 1 97.69 376 ALA A C 1
ATOM 2843 O O . ALA A 1 376 ? 14.992 11.711 -7.895 1 97.69 376 ALA A O 1
ATOM 2844 N N . ALA A 1 377 ? 15.422 12.289 -5.77 1 95.75 377 ALA A N 1
ATOM 2845 C CA . ALA A 1 377 ? 14.594 13.492 -5.832 1 95.75 377 ALA A CA 1
ATOM 2846 C C . ALA A 1 377 ? 15.117 14.469 -6.887 1 95.75 377 ALA A C 1
ATOM 2848 O O . ALA A 1 377 ? 14.344 15 -7.684 1 95.75 377 ALA A O 1
ATOM 2849 N N . ASP A 1 378 ? 16.422 14.641 -6.902 1 93.88 378 ASP A N 1
ATOM 2850 C CA . ASP A 1 378 ? 17.047 15.562 -7.848 1 93.88 378 ASP A CA 1
ATOM 2851 C C . ASP A 1 378 ? 16.875 15.07 -9.281 1 93.88 378 ASP A C 1
ATOM 2853 O O . ASP A 1 378 ? 16.688 15.875 -10.195 1 93.88 378 ASP A O 1
ATOM 2857 N N . TYR A 1 379 ? 16.969 13.789 -9.469 1 93.69 379 TYR A N 1
ATOM 2858 C CA . TYR A 1 379 ? 16.812 13.227 -10.805 1 93.69 379 TYR A CA 1
ATOM 2859 C C . TYR A 1 379 ? 15.383 13.422 -11.305 1 93.69 379 TYR A C 1
ATOM 2861 O O . TYR A 1 379 ? 15.164 13.82 -12.453 1 93.69 379 TYR A O 1
ATOM 2869 N N . LEU A 1 380 ? 14.438 13.211 -10.5 1 91.56 380 LEU A N 1
ATOM 2870 C CA . LEU A 1 380 ? 13.039 13.391 -10.867 1 91.56 380 LEU A CA 1
ATOM 2871 C C . LEU A 1 380 ? 12.734 14.859 -11.156 1 91.56 380 LEU A C 1
ATOM 2873 O O . LEU A 1 380 ? 11.914 15.172 -12.023 1 91.56 380 LEU A O 1
ATOM 2877 N N . GLN A 1 381 ? 13.43 15.688 -10.43 1 88.5 381 GLN A N 1
ATOM 2878 C CA . GLN A 1 381 ? 13.227 17.125 -10.586 1 88.5 381 GLN A CA 1
ATOM 2879 C C . GLN A 1 381 ? 13.922 17.641 -11.844 1 88.5 381 GLN A C 1
ATOM 2881 O O . GLN A 1 381 ? 13.594 18.719 -12.344 1 88.5 381 GLN A O 1
ATOM 2886 N N . GLY A 1 382 ? 14.93 16.891 -12.336 1 84.75 382 GLY A N 1
ATOM 2887 C CA . GLY A 1 382 ? 15.672 17.281 -13.531 1 84.75 382 GLY A CA 1
ATOM 2888 C C . GLY A 1 382 ? 16.938 18.047 -13.219 1 84.75 382 GLY A C 1
ATOM 2889 O O . GLY A 1 382 ? 17.562 18.625 -14.125 1 84.75 382 GLY A O 1
ATOM 2890 N N . THR A 1 383 ? 17.25 18.109 -11.953 1 81.62 383 THR A N 1
ATOM 2891 C CA . THR A 1 383 ? 18.469 18.828 -11.57 1 81.62 383 THR A CA 1
ATOM 2892 C C . THR A 1 383 ? 19.703 17.984 -11.82 1 81.62 383 THR A C 1
ATOM 2894 O O . THR A 1 383 ? 20.797 18.531 -12.047 1 81.62 383 THR A O 1
ATOM 2897 N N . VAL A 1 384 ? 19.578 16.688 -11.789 1 76.81 384 VAL A N 1
ATOM 2898 C CA . VAL A 1 384 ? 20.625 15.742 -12.156 1 76.81 384 VAL A CA 1
ATOM 2899 C C . VAL A 1 384 ? 20.203 14.969 -13.406 1 76.81 384 VAL A C 1
ATOM 2901 O O . VAL A 1 384 ? 19.047 14.547 -13.523 1 76.81 384 VAL A O 1
ATOM 2904 N N . THR A 1 385 ? 21.031 15.102 -14.547 1 70.94 385 THR A N 1
ATOM 2905 C CA . THR A 1 385 ? 20.703 14.422 -15.789 1 70.94 385 THR A CA 1
ATOM 2906 C C . THR A 1 385 ? 21.719 13.336 -16.109 1 70.94 385 THR A C 1
ATOM 2908 O O . THR A 1 385 ? 22.906 13.625 -16.281 1 70.94 385 THR A O 1
ATOM 2911 N N . GLU A 1 386 ? 21.891 12.266 -15.398 1 70.62 386 GLU A N 1
ATOM 2912 C CA . GLU A 1 386 ? 22.875 11.242 -15.742 1 70.62 386 GLU A CA 1
ATOM 2913 C C . GLU A 1 386 ? 22.297 10.203 -16.703 1 70.62 386 GLU A C 1
ATOM 2915 O O . GLU A 1 386 ? 21.078 10.008 -16.734 1 70.62 386 GLU A O 1
ATOM 2920 N N . MET B 1 1 ? -16.703 2.072 -23.719 1 57.97 1 MET B N 1
ATOM 2921 C CA . MET B 1 1 ? -15.922 2.092 -22.484 1 57.97 1 MET B CA 1
ATOM 2922 C C . MET B 1 1 ? -15.039 3.332 -22.422 1 57.97 1 MET B C 1
ATOM 2924 O O . MET B 1 1 ? -14.445 3.73 -23.422 1 57.97 1 MET B O 1
ATOM 2928 N N . THR B 1 2 ? -15.164 4.137 -21.391 1 72.5 2 THR B N 1
ATOM 2929 C CA . THR B 1 2 ? -14.359 5.352 -21.344 1 72.5 2 THR B CA 1
ATOM 2930 C C . THR B 1 2 ? -12.898 5.02 -21.062 1 72.5 2 THR B C 1
ATOM 2932 O O . THR B 1 2 ? -12.602 4.148 -20.25 1 72.5 2 THR B O 1
ATOM 2935 N N . ALA B 1 3 ? -11.992 5.535 -21.891 1 88.25 3 ALA B N 1
ATOM 2936 C CA . ALA B 1 3 ? -10.547 5.367 -21.734 1 88.25 3 ALA B CA 1
ATOM 2937 C C . ALA B 1 3 ? -10.109 5.715 -20.312 1 88.25 3 ALA B C 1
ATOM 2939 O O . ALA B 1 3 ? -10.648 6.633 -19.688 1 88.25 3 ALA B O 1
ATOM 2940 N N . PRO B 1 4 ? -9.195 4.832 -19.844 1 94.69 4 PRO B N 1
ATOM 2941 C CA . PRO B 1 4 ? -8.688 5.156 -18.5 1 94.69 4 PRO B CA 1
ATOM 2942 C C . PRO B 1 4 ? -8.078 6.555 -18.422 1 94.69 4 PRO B C 1
ATOM 2944 O O . PRO B 1 4 ? -7.438 7.008 -19.375 1 94.69 4 PRO B O 1
ATOM 2947 N N . ARG B 1 5 ? -8.312 7.254 -17.328 1 91.75 5 ARG B N 1
ATOM 2948 C CA . ARG B 1 5 ? -7.699 8.562 -17.094 1 91.75 5 ARG B CA 1
ATOM 2949 C C . ARG B 1 5 ? -6.27 8.414 -16.578 1 91.75 5 ARG B C 1
ATOM 2951 O O . ARG B 1 5 ? -6 7.578 -15.711 1 91.75 5 ARG B O 1
ATOM 2958 N N . HIS B 1 6 ? -5.395 9.289 -17.156 1 88.25 6 HIS B N 1
ATOM 2959 C CA . HIS B 1 6 ? -3.965 9.203 -16.859 1 88.25 6 HIS B CA 1
ATOM 2960 C C . HIS B 1 6 ? -3.535 10.289 -15.875 1 88.25 6 HIS B C 1
ATOM 2962 O O . HIS B 1 6 ? -4.039 11.406 -15.922 1 88.25 6 HIS B O 1
ATOM 2968 N N . ALA B 1 7 ? -2.631 9.836 -15.055 1 87.25 7 ALA B N 1
ATOM 2969 C CA . ALA B 1 7 ? -1.911 10.867 -14.312 1 87.25 7 ALA B CA 1
ATOM 2970 C C . ALA B 1 7 ? -0.946 11.625 -15.219 1 87.25 7 ALA B C 1
ATOM 2972 O O . ALA B 1 7 ? -0.422 11.07 -16.188 1 87.25 7 ALA B O 1
ATOM 2973 N N . PRO B 1 8 ? -0.757 12.867 -14.977 1 90.31 8 PRO B N 1
ATOM 2974 C CA . PRO B 1 8 ? 0.313 13.539 -15.719 1 90.31 8 PRO B CA 1
ATOM 2975 C C . PRO B 1 8 ? 1.683 12.914 -15.477 1 90.31 8 PRO B C 1
ATOM 2977 O O . PRO B 1 8 ? 1.892 12.25 -14.461 1 90.31 8 PRO B O 1
ATOM 2980 N N . GLY B 1 9 ? 2.596 13.047 -16.422 1 91.81 9 GLY B N 1
ATOM 2981 C CA . GLY B 1 9 ? 3.949 12.547 -16.234 1 91.81 9 GLY B CA 1
ATOM 2982 C C . GLY B 1 9 ? 4.289 11.406 -17.172 1 91.81 9 GLY B C 1
ATOM 2983 O O . GLY B 1 9 ? 5.352 10.789 -17.062 1 91.81 9 GLY B O 1
ATOM 2984 N N . GLY B 1 10 ? 3.316 11.117 -18.125 1 93.5 10 GLY B N 1
ATOM 2985 C CA . GLY B 1 10 ? 3.58 10.133 -19.156 1 93.5 10 GLY B CA 1
ATOM 2986 C C . GLY B 1 10 ? 3.564 8.703 -18.641 1 93.5 10 GLY B C 1
ATOM 2987 O O . GLY B 1 10 ? 4.281 7.844 -19.156 1 93.5 10 GLY B O 1
ATOM 2988 N N . PHE B 1 11 ? 2.803 8.414 -17.641 1 95.81 11 PHE B N 1
ATOM 2989 C CA . PHE B 1 11 ? 2.762 7.086 -17.047 1 95.81 11 PHE B CA 1
ATOM 2990 C C . PHE B 1 11 ? 1.894 6.141 -17.875 1 95.81 11 PHE B C 1
ATOM 2992 O O . PHE B 1 11 ? 0.86 6.551 -18.406 1 95.81 11 PHE B O 1
ATOM 2999 N N . PRO B 1 12 ? 2.232 4.941 -17.953 1 96.81 12 PRO B N 1
ATOM 3000 C CA . PRO B 1 12 ? 1.504 3.965 -18.766 1 96.81 12 PRO B CA 1
ATOM 3001 C C . PRO B 1 12 ? 0.239 3.455 -18.078 1 96.81 12 PRO B C 1
ATOM 3003 O O . PRO B 1 12 ? 0.052 3.676 -16.875 1 96.81 12 PRO B O 1
ATOM 3006 N N . VAL B 1 13 ? -0.606 2.832 -18.875 1 98.06 13 VAL B N 1
ATOM 3007 C CA . VAL B 1 13 ? -1.764 2.082 -18.406 1 98.06 13 VAL B CA 1
ATOM 3008 C C . VAL B 1 13 ? -1.442 0.589 -18.391 1 98.06 13 VAL B C 1
ATOM 3010 O O . VAL B 1 13 ? -1.103 0.012 -19.422 1 98.06 13 VAL B O 1
ATOM 3013 N N . VAL B 1 14 ? -1.488 -0.023 -17.234 1 98.81 14 VAL B N 1
ATOM 3014 C CA . VAL B 1 14 ? -1.391 -1.474 -17.109 1 98.81 14 VAL B CA 1
ATOM 3015 C C . VAL B 1 14 ? -2.789 -2.084 -17.062 1 98.81 14 VAL B C 1
ATOM 3017 O O . VAL B 1 14 ? -3.564 -1.795 -16.156 1 98.81 14 VAL B O 1
ATOM 3020 N N . GLY B 1 15 ? -3.125 -2.861 -18.062 1 98.81 15 GLY B N 1
ATOM 3021 C CA . GLY B 1 15 ? -4.391 -3.576 -18.078 1 98.81 15 GLY B CA 1
ATOM 3022 C C . GLY B 1 15 ? -4.309 -4.961 -17.469 1 98.81 15 GLY B C 1
ATOM 3023 O O . GLY B 1 15 ? -3.363 -5.707 -17.734 1 98.81 15 GLY B O 1
ATOM 3024 N N . ILE B 1 16 ? -5.238 -5.312 -16.625 1 98.94 16 ILE B N 1
ATOM 3025 C CA . ILE B 1 16 ? -5.324 -6.648 -16.047 1 98.94 16 ILE B CA 1
ATOM 3026 C C . ILE B 1 16 ? -6.629 -7.312 -16.484 1 98.94 16 ILE B C 1
ATOM 3028 O O . ILE B 1 16 ? -7.711 -6.762 -16.266 1 98.94 16 ILE B O 1
ATOM 3032 N N . ILE B 1 17 ? -6.555 -8.398 -17.125 1 98.75 17 ILE B N 1
ATOM 3033 C CA . ILE B 1 17 ? -7.738 -9.188 -17.453 1 98.75 17 ILE B CA 1
ATOM 3034 C C . ILE B 1 17 ? -8.109 -10.07 -16.266 1 98.75 17 ILE B C 1
ATOM 3036 O O . ILE B 1 17 ? -7.312 -10.906 -15.828 1 98.75 17 ILE B O 1
ATOM 3040 N N . GLY B 1 18 ? -9.359 -9.977 -15.836 1 98.31 18 GLY B N 1
ATOM 3041 C CA . GLY B 1 18 ? -9.812 -10.586 -14.602 1 98.31 18 GLY B CA 1
ATOM 3042 C C . GLY B 1 18 ? -9.891 -9.609 -13.445 1 98.31 18 GLY B C 1
ATOM 3043 O O . GLY B 1 18 ? -8.93 -8.883 -13.18 1 98.31 18 GLY B O 1
ATOM 3044 N N . GLY B 1 19 ? -10.977 -9.539 -12.766 1 97.88 19 GLY B N 1
ATOM 3045 C CA . GLY B 1 19 ? -11.195 -8.562 -11.711 1 97.88 19 GLY B CA 1
ATOM 3046 C C . GLY B 1 19 ? -11.102 -9.156 -10.32 1 97.88 19 GLY B C 1
ATOM 3047 O O . GLY B 1 19 ? -11.766 -8.688 -9.391 1 97.88 19 GLY B O 1
ATOM 3048 N N . GLY B 1 20 ? -10.266 -10.203 -10.117 1 97.12 20 GLY B N 1
ATOM 3049 C CA . GLY B 1 20 ? -10.164 -10.883 -8.836 1 97.12 20 GLY B CA 1
ATOM 3050 C C . GLY B 1 20 ? -9.25 -10.18 -7.859 1 97.12 20 GLY B C 1
ATOM 3051 O O . GLY B 1 20 ? -8.977 -8.984 -8.008 1 97.12 20 GLY B O 1
ATOM 3052 N N . GLN B 1 21 ? -8.836 -10.906 -6.793 1 97.38 21 GLN B N 1
ATOM 3053 C CA . GLN B 1 21 ? -8.094 -10.336 -5.672 1 97.38 21 GLN B CA 1
ATOM 3054 C C . GLN B 1 21 ? -6.688 -9.914 -6.098 1 97.38 21 GLN B C 1
ATOM 3056 O O . GLN B 1 21 ? -6.133 -8.953 -5.566 1 97.38 21 GLN B O 1
ATOM 3061 N N . LEU B 1 22 ? -6.066 -10.688 -7.027 1 98.5 22 LEU B N 1
ATOM 3062 C CA . LEU B 1 22 ? -4.703 -10.336 -7.406 1 98.5 22 LEU B CA 1
ATOM 3063 C C . LEU B 1 22 ? -4.668 -9 -8.141 1 98.5 22 LEU B C 1
ATOM 3065 O O . LEU B 1 22 ? -3.77 -8.188 -7.914 1 98.5 22 LEU B O 1
ATOM 3069 N N . ALA B 1 23 ? -5.703 -8.797 -9.055 1 98.75 23 ALA B N 1
ATOM 3070 C CA . ALA B 1 23 ? -5.848 -7.488 -9.688 1 98.75 23 ALA B CA 1
ATOM 3071 C C . ALA B 1 23 ? -6.066 -6.398 -8.641 1 98.75 23 ALA B C 1
ATOM 3073 O O . ALA B 1 23 ? -5.453 -5.328 -8.711 1 98.75 23 ALA B O 1
ATOM 3074 N N . ARG B 1 24 ? -6.91 -6.672 -7.688 1 98.69 24 ARG B N 1
ATOM 3075 C CA . ARG B 1 24 ? -7.184 -5.73 -6.605 1 98.69 24 ARG B CA 1
ATOM 3076 C C . ARG B 1 24 ? -5.898 -5.352 -5.875 1 98.69 24 ARG B C 1
ATOM 3078 O O . ARG B 1 24 ? -5.656 -4.172 -5.609 1 98.69 24 ARG B O 1
ATOM 3085 N N . MET B 1 25 ? -5.031 -6.305 -5.57 1 98.81 25 MET B N 1
ATOM 3086 C CA . MET B 1 25 ? -3.848 -6.09 -4.742 1 98.81 25 MET B CA 1
ATOM 3087 C C . MET B 1 25 ? -2.732 -5.426 -5.543 1 98.81 25 MET B C 1
ATOM 3089 O O . MET B 1 25 ? -1.739 -4.973 -4.973 1 98.81 25 MET B O 1
ATOM 3093 N N . CYS B 1 26 ? -2.93 -5.246 -6.852 1 98.88 26 CYS B N 1
ATOM 3094 C CA . CYS B 1 26 ? -2.016 -4.457 -7.672 1 98.88 26 CYS B CA 1
ATOM 3095 C C . CYS B 1 26 ? -2.344 -2.971 -7.578 1 98.88 26 CYS B C 1
ATOM 3097 O O . CYS B 1 26 ? -1.521 -2.125 -7.938 1 98.88 26 CYS B O 1
ATOM 3099 N N . ALA B 1 27 ? -3.518 -2.633 -7.117 1 98.75 27 ALA B N 1
ATOM 3100 C CA . ALA B 1 27 ? -3.961 -1.24 -7.113 1 98.75 27 ALA B CA 1
ATOM 3101 C C . ALA B 1 27 ? -3.078 -0.386 -6.207 1 98.75 27 ALA B C 1
ATOM 3103 O O . ALA B 1 27 ? -2.592 0.669 -6.621 1 98.75 27 ALA B O 1
ATOM 3104 N N . PRO B 1 28 ? -2.748 -0.844 -4.984 1 98.88 28 PRO B N 1
ATOM 3105 C CA . PRO B 1 28 ? -1.965 0.01 -4.086 1 98.88 28 PRO B CA 1
ATOM 3106 C C . PRO B 1 28 ? -0.6 0.377 -4.664 1 98.88 28 PRO B C 1
ATOM 3108 O O . PRO B 1 28 ? -0.264 1.561 -4.762 1 98.88 28 PRO B O 1
ATOM 3111 N N . PRO B 1 29 ? 0.206 -0.616 -5.109 1 98.81 29 PRO B N 1
ATOM 3112 C CA . PRO B 1 29 ? 1.49 -0.181 -5.664 1 98.81 29 PRO B CA 1
ATOM 3113 C C . PRO B 1 29 ? 1.332 0.628 -6.949 1 98.81 29 PRO B C 1
ATOM 3115 O O . PRO B 1 29 ? 2.162 1.493 -7.246 1 98.81 29 PRO B O 1
ATOM 3118 N N . ALA B 1 30 ? 0.299 0.414 -7.746 1 98.75 30 ALA B N 1
ATOM 3119 C CA . ALA B 1 30 ? 0.059 1.251 -8.922 1 98.75 30 ALA B CA 1
ATOM 3120 C C . ALA B 1 30 ? -0.157 2.707 -8.516 1 98.75 30 ALA B C 1
ATOM 3122 O O . ALA B 1 30 ? 0.399 3.617 -9.133 1 98.75 30 ALA B O 1
ATOM 3123 N N . VAL B 1 31 ? -0.934 2.908 -7.465 1 98.5 31 VAL B N 1
ATOM 3124 C CA . VAL B 1 31 ? -1.191 4.25 -6.949 1 98.5 31 VAL B CA 1
ATOM 3125 C C . VAL B 1 31 ? 0.124 4.906 -6.535 1 98.5 31 VAL B C 1
ATOM 3127 O O . VAL B 1 31 ? 0.401 6.047 -6.91 1 98.5 31 VAL B O 1
ATOM 3130 N N . ASN B 1 32 ? 0.958 4.195 -5.797 1 98.56 32 ASN B N 1
ATOM 3131 C CA . ASN B 1 32 ? 2.225 4.734 -5.316 1 98.56 32 ASN B CA 1
ATOM 3132 C C . ASN B 1 32 ? 3.145 5.125 -6.469 1 98.56 32 ASN B C 1
ATOM 3134 O O . ASN B 1 32 ? 3.766 6.188 -6.441 1 98.56 32 ASN B O 1
ATOM 3138 N N . LEU B 1 33 ? 3.145 4.348 -7.504 1 98.25 33 LEU B N 1
ATOM 3139 C CA . LEU B 1 33 ? 4.094 4.523 -8.602 1 98.25 33 LEU B CA 1
ATOM 3140 C C . LEU B 1 33 ? 3.551 5.504 -9.633 1 98.25 33 LEU B C 1
ATOM 3142 O O . LEU B 1 33 ? 4.25 5.852 -10.586 1 98.25 33 LEU B O 1
ATOM 3146 N N . GLY B 1 34 ? 2.316 5.93 -9.508 1 97.31 34 GLY B N 1
ATOM 3147 C CA . GLY B 1 34 ? 1.709 6.848 -10.461 1 97.31 34 GLY B CA 1
ATOM 3148 C C . GLY B 1 34 ? 1.205 6.16 -11.719 1 97.31 34 GLY B C 1
ATOM 3149 O O . GLY B 1 34 ? 0.879 6.82 -12.703 1 97.31 34 GLY B O 1
ATOM 3150 N N . LEU B 1 35 ? 1.1 4.805 -11.672 1 98.06 35 LEU B N 1
ATOM 3151 C CA . LEU B 1 35 ? 0.605 4.035 -12.805 1 98.06 35 LEU B CA 1
ATOM 3152 C C . LEU B 1 35 ? -0.919 4.051 -12.852 1 98.06 35 LEU B C 1
ATOM 3154 O O . LEU B 1 35 ? -1.575 4.137 -11.812 1 98.06 35 LEU B O 1
ATOM 3158 N N . THR B 1 36 ? -1.417 3.984 -14.039 1 97.75 36 THR B N 1
ATOM 3159 C CA . THR B 1 36 ? -2.854 3.793 -14.195 1 97.75 36 THR B CA 1
ATOM 3160 C C . THR B 1 36 ? -3.186 2.316 -14.391 1 97.75 36 THR B C 1
ATOM 3162 O O . THR B 1 36 ? -2.615 1.658 -15.266 1 97.75 36 THR B O 1
ATOM 3165 N N . LEU B 1 37 ? -4.031 1.814 -13.555 1 98.12 37 LEU B N 1
ATOM 3166 C CA . LEU B 1 37 ? -4.52 0.448 -13.695 1 98.12 37 LEU B CA 1
ATOM 3167 C C . LEU B 1 37 ? -5.895 0.431 -14.359 1 98.12 37 LEU B C 1
ATOM 3169 O O . LEU B 1 37 ? -6.742 1.275 -14.062 1 98.12 37 LEU B O 1
ATOM 3173 N N . SER B 1 38 ? -6.07 -0.393 -15.297 1 98.56 38 SER B N 1
ATOM 3174 C CA . SER B 1 38 ? -7.371 -0.737 -15.859 1 98.56 38 SER B CA 1
ATOM 3175 C C . SER B 1 38 ? -7.648 -2.232 -15.734 1 98.56 38 SER B C 1
ATOM 3177 O O . SER B 1 38 ? -6.754 -3.053 -15.953 1 98.56 38 SER B O 1
ATOM 3179 N N . VAL B 1 39 ? -8.867 -2.576 -15.336 1 98.69 39 VAL B N 1
ATOM 3180 C CA . VAL B 1 39 ? -9.18 -3.975 -15.062 1 98.69 39 VAL B CA 1
ATOM 3181 C C . VAL B 1 39 ? -10.406 -4.395 -15.875 1 98.69 39 VAL B C 1
ATOM 3183 O O . VAL B 1 39 ? -11.445 -3.738 -15.828 1 98.69 39 VAL B O 1
ATOM 3186 N N . LEU B 1 40 ? -10.289 -5.438 -16.734 1 98.75 40 LEU B N 1
ATOM 3187 C CA . LEU B 1 40 ? -11.469 -6.062 -17.328 1 98.75 40 LEU B CA 1
ATOM 3188 C C . LEU B 1 40 ? -12.172 -6.961 -16.328 1 98.75 40 LEU B C 1
ATOM 3190 O O . LEU B 1 40 ? -11.781 -8.117 -16.125 1 98.75 40 LEU B O 1
ATOM 3194 N N . ALA B 1 41 ? -13.227 -6.422 -15.75 1 98.06 41 ALA B N 1
ATOM 3195 C CA . ALA B 1 41 ? -13.875 -7.098 -14.633 1 98.06 41 ALA B CA 1
ATOM 3196 C C . ALA B 1 41 ? -15.094 -7.887 -15.109 1 98.06 41 ALA B C 1
ATOM 3198 O O . ALA B 1 41 ? -15.758 -7.5 -16.078 1 98.06 41 ALA B O 1
ATOM 3199 N N . GLU B 1 42 ? -15.391 -8.961 -14.43 1 96.94 42 GLU B N 1
ATOM 3200 C CA . GLU B 1 42 ? -16.562 -9.773 -14.758 1 96.94 42 GLU B CA 1
ATOM 3201 C C . GLU B 1 42 ? -17.844 -9.078 -14.336 1 96.94 42 GLU B C 1
ATOM 3203 O O . GLU B 1 42 ? -18.938 -9.438 -14.797 1 96.94 42 GLU B O 1
ATOM 3208 N N . GLY B 1 43 ? -17.766 -8.125 -13.5 1 96.38 43 GLY B N 1
ATOM 3209 C CA . GLY B 1 43 ? -18.891 -7.34 -13.008 1 96.38 43 GLY B CA 1
ATOM 3210 C C . GLY B 1 43 ? -18.469 -6.094 -12.258 1 96.38 43 GLY B C 1
ATOM 3211 O O . GLY B 1 43 ? -17.297 -5.945 -11.906 1 96.38 43 GLY B O 1
ATOM 3212 N N . PRO B 1 44 ? -19.406 -5.25 -12.039 1 94.38 44 PRO B N 1
ATOM 3213 C CA . PRO B 1 44 ? -19.078 -4 -11.352 1 94.38 44 PRO B CA 1
ATOM 3214 C C . PRO B 1 44 ? -18.719 -4.215 -9.883 1 94.38 44 PRO B C 1
ATOM 3216 O O . PRO B 1 44 ? -18.125 -3.328 -9.258 1 94.38 44 PRO B O 1
ATOM 3219 N N . ASP B 1 45 ? -19.047 -5.371 -9.352 1 94.31 45 ASP B N 1
ATOM 3220 C CA . ASP B 1 45 ? -18.781 -5.645 -7.941 1 94.31 45 ASP B CA 1
ATOM 3221 C C . ASP B 1 45 ? -17.609 -6.598 -7.773 1 94.31 45 ASP B C 1
ATOM 3223 O O . ASP B 1 45 ? -17.375 -7.125 -6.68 1 94.31 45 ASP B O 1
ATOM 3227 N N . ALA B 1 46 ? -16.953 -6.836 -8.906 1 96.56 46 ALA B N 1
ATOM 3228 C CA . ALA B 1 46 ? -15.727 -7.637 -8.789 1 96.56 46 ALA B CA 1
ATOM 3229 C C . ALA B 1 46 ? -14.734 -6.984 -7.836 1 96.56 46 ALA B C 1
ATOM 3231 O O . ALA B 1 46 ? -14.703 -5.762 -7.699 1 96.56 46 ALA B O 1
ATOM 3232 N N . ALA B 1 47 ? -13.914 -7.781 -7.168 1 97.44 47 ALA B N 1
ATOM 3233 C CA . ALA B 1 47 ? -12.977 -7.336 -6.141 1 97.44 47 ALA B CA 1
ATOM 3234 C C . ALA B 1 47 ? -12.156 -6.145 -6.625 1 97.44 47 ALA B C 1
ATOM 3236 O O . ALA B 1 47 ? -12.078 -5.117 -5.945 1 97.44 47 ALA B O 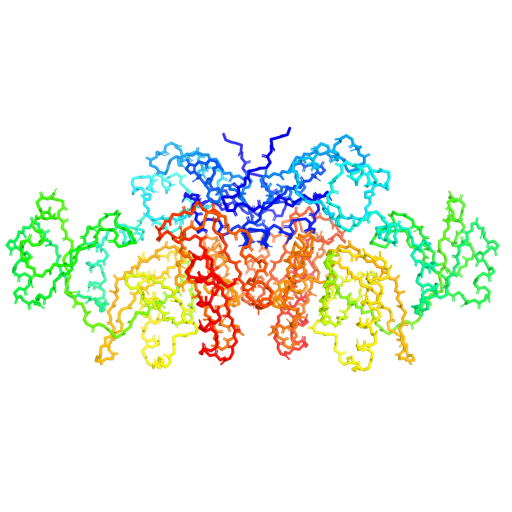1
ATOM 3237 N N . ALA B 1 48 ? -11.586 -6.234 -7.77 1 98.31 48 ALA B N 1
ATOM 3238 C CA . ALA B 1 48 ? -10.711 -5.188 -8.281 1 98.31 48 ALA B CA 1
ATOM 3239 C C . ALA B 1 48 ? -11.516 -3.986 -8.773 1 98.31 48 ALA B C 1
ATOM 3241 O O . ALA B 1 48 ? -11.047 -2.848 -8.703 1 98.31 48 ALA B O 1
ATOM 3242 N N . ALA B 1 49 ? -12.734 -4.184 -9.273 1 97.5 49 ALA B N 1
ATOM 3243 C CA . ALA B 1 49 ? -13.57 -3.098 -9.781 1 97.5 49 ALA B CA 1
ATOM 3244 C C . ALA B 1 49 ? -13.961 -2.139 -8.664 1 97.5 49 ALA B C 1
ATOM 3246 O O . ALA B 1 49 ? -14.18 -0.949 -8.906 1 97.5 49 ALA B O 1
ATOM 3247 N N . LEU B 1 50 ? -13.977 -2.637 -7.453 1 97.69 50 LEU B N 1
ATOM 3248 C CA . LEU B 1 50 ? -14.391 -1.843 -6.301 1 97.69 50 LEU B CA 1
ATOM 3249 C C . LEU B 1 50 ? -13.312 -0.826 -5.93 1 97.69 50 LEU B C 1
ATOM 3251 O O . LEU B 1 50 ? -13.57 0.109 -5.168 1 97.69 50 LEU B O 1
ATOM 3255 N N . VAL B 1 51 ? -12.078 -0.995 -6.484 1 98.12 51 VAL B N 1
ATOM 3256 C CA . VAL B 1 51 ? -11 -0.144 -6 1 98.12 51 VAL B CA 1
ATOM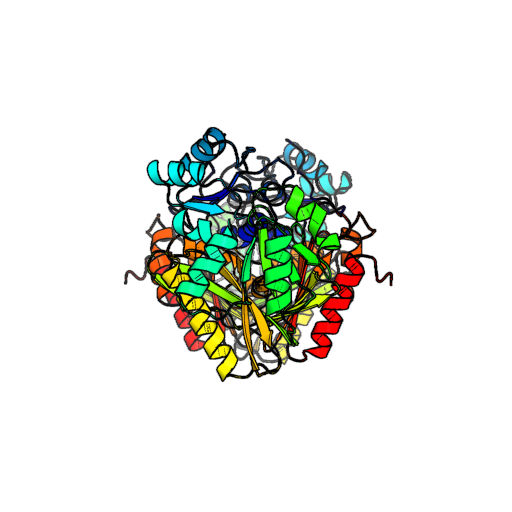 3257 C C . VAL B 1 51 ? -10.258 0.479 -7.18 1 98.12 51 VAL B C 1
ATOM 3259 O O . VAL B 1 51 ? -9.219 1.112 -7.004 1 98.12 51 VAL B O 1
ATOM 3262 N N . THR B 1 52 ? -10.727 0.268 -8.383 1 97.62 52 THR B N 1
ATOM 3263 C CA . THR B 1 52 ? -10.094 0.771 -9.594 1 97.62 52 THR B CA 1
ATOM 3264 C C . THR B 1 52 ? -11.078 1.614 -10.406 1 97.62 52 THR B C 1
ATOM 3266 O O . THR B 1 52 ? -12.141 1.129 -10.805 1 97.62 52 THR B O 1
ATOM 3269 N N . PRO B 1 53 ? -10.734 2.877 -10.727 1 96.94 53 PRO B N 1
ATOM 3270 C CA . PRO B 1 53 ? -11.664 3.744 -11.461 1 96.94 53 PRO B CA 1
ATOM 3271 C C . PRO B 1 53 ? -12 3.207 -12.852 1 96.94 53 PRO B C 1
ATOM 3273 O O . PRO B 1 53 ? -13.148 3.314 -13.297 1 96.94 53 PRO B O 1
ATOM 3276 N N . SER B 1 54 ? -11.039 2.686 -13.539 1 97.62 54 SER B N 1
ATOM 3277 C CA . SER B 1 54 ? -11.258 2.082 -14.844 1 97.62 54 SER B CA 1
ATOM 3278 C C . SER B 1 54 ? -11.438 0.572 -14.734 1 97.62 54 SER B C 1
ATOM 3280 O O . SER B 1 54 ? -10.453 -0.169 -14.688 1 97.62 54 SER B O 1
ATOM 3282 N N . ALA B 1 55 ? -12.648 0.136 -14.758 1 97.81 55 ALA B N 1
ATOM 3283 C CA . ALA B 1 55 ? -12.953 -1.289 -14.648 1 97.81 55 ALA B CA 1
ATOM 3284 C C . ALA B 1 55 ? -14.109 -1.681 -15.562 1 97.81 55 ALA B C 1
ATOM 3286 O O . ALA B 1 55 ? -15.148 -2.141 -15.094 1 97.81 55 ALA B O 1
ATOM 3287 N N . PRO B 1 56 ? -13.906 -1.512 -16.859 1 98 56 PRO B N 1
ATOM 3288 C CA . PRO B 1 56 ? -14.984 -1.945 -17.75 1 98 56 PRO B CA 1
ATOM 3289 C C . PRO B 1 56 ? -15.375 -3.404 -17.531 1 98 56 PRO B C 1
ATOM 3291 O O . PRO B 1 56 ? -14.523 -4.246 -17.266 1 98 56 PRO B O 1
ATOM 3294 N N . VAL B 1 57 ? -16.656 -3.701 -17.688 1 98 57 VAL B N 1
ATOM 3295 C CA . VAL B 1 57 ? -17.188 -5.047 -17.5 1 98 57 VAL B CA 1
ATOM 3296 C C . VAL B 1 57 ? -17.156 -5.809 -18.812 1 98 57 VAL B C 1
ATOM 3298 O O . VAL B 1 57 ? -17.531 -5.27 -19.859 1 98 57 VAL B O 1
ATOM 3301 N N . GLY B 1 58 ? -16.656 -6.938 -18.828 1 98.06 58 GLY B N 1
ATOM 3302 C CA . GLY B 1 58 ? -16.578 -7.82 -19.969 1 98.06 58 GLY B CA 1
ATOM 3303 C C . GLY B 1 58 ? -16.109 -9.219 -19.625 1 98.06 58 GLY B C 1
ATOM 3304 O O . GLY B 1 58 ? -15.828 -9.516 -18.453 1 98.06 58 GLY B O 1
ATOM 3305 N N . SER B 1 59 ? -16.109 -10.07 -20.625 1 98.06 59 SER B N 1
ATOM 3306 C CA . SER B 1 59 ? -15.711 -11.461 -20.438 1 98.06 59 SER B CA 1
ATOM 3307 C C . SER B 1 59 ? -14.336 -11.727 -21.031 1 98.06 59 SER B C 1
ATOM 3309 O O . SER B 1 59 ? -14.062 -11.344 -22.172 1 98.06 59 SER B O 1
ATOM 3311 N N . TYR B 1 60 ? -13.508 -12.406 -20.25 1 97.62 60 TYR B N 1
ATOM 3312 C CA . TYR B 1 60 ? -12.195 -12.789 -20.75 1 97.62 60 TYR B CA 1
ATOM 3313 C C . TYR B 1 60 ? -12.312 -13.867 -21.828 1 97.62 60 TYR B C 1
ATOM 3315 O O . TYR B 1 60 ? -11.344 -14.164 -22.531 1 97.62 60 TYR B O 1
ATOM 3323 N N . LEU B 1 61 ? -13.508 -14.398 -22.016 1 97.56 61 LEU B N 1
ATOM 3324 C CA . LEU B 1 61 ? -13.758 -15.438 -23 1 97.56 61 LEU B CA 1
ATOM 3325 C C . LEU B 1 61 ? -14.195 -14.828 -24.328 1 97.56 61 LEU B C 1
ATOM 3327 O O . LEU B 1 61 ? -14.297 -15.539 -25.344 1 97.56 61 LEU B O 1
ATOM 3331 N N . ASP B 1 62 ? -14.508 -13.562 -24.328 1 97.88 62 ASP B N 1
ATOM 3332 C CA . ASP B 1 62 ? -14.969 -12.875 -25.531 1 97.88 62 ASP B CA 1
ATOM 3333 C C . ASP B 1 62 ? -13.836 -12.086 -26.172 1 97.88 62 ASP B C 1
ATOM 3335 O O . ASP B 1 62 ? -13.375 -11.078 -25.625 1 97.88 62 ASP B O 1
ATOM 3339 N N . VAL B 1 63 ? -13.555 -12.523 -27.375 1 97.12 63 VAL B N 1
ATOM 3340 C CA . VAL B 1 63 ? -12.406 -11.945 -28.078 1 97.12 63 VAL B CA 1
ATOM 3341 C C . VAL B 1 63 ? -12.633 -10.445 -28.266 1 97.12 63 VAL B C 1
ATOM 3343 O O . VAL B 1 63 ? -11.703 -9.648 -28.109 1 97.12 63 VAL B O 1
ATOM 3346 N N . ASP B 1 64 ? -13.82 -10.031 -28.578 1 96.69 64 ASP B N 1
ATOM 3347 C CA . ASP B 1 64 ? -14.102 -8.617 -28.828 1 96.69 64 ASP B CA 1
ATOM 3348 C C . ASP B 1 64 ? -13.961 -7.793 -27.547 1 96.69 64 ASP B C 1
ATOM 3350 O O . ASP B 1 64 ? -13.422 -6.688 -27.562 1 96.69 64 ASP B O 1
ATOM 3354 N N . ASP B 1 65 ? -14.461 -8.328 -26.422 1 97.56 65 ASP B N 1
ATOM 3355 C CA . ASP B 1 65 ? -14.312 -7.656 -25.125 1 97.56 65 ASP B CA 1
ATOM 3356 C C . ASP B 1 65 ? -12.836 -7.438 -24.797 1 97.56 65 ASP B C 1
ATOM 3358 O O . ASP B 1 65 ? -12.438 -6.336 -24.422 1 97.56 65 ASP B O 1
ATOM 3362 N N . VAL B 1 66 ? -12.07 -8.461 -25 1 98.5 66 VAL B N 1
ATOM 3363 C CA . VAL B 1 66 ? -10.672 -8.445 -24.578 1 98.5 66 VAL B CA 1
ATOM 3364 C C . VAL B 1 66 ? -9.867 -7.516 -25.5 1 98.5 66 VAL B C 1
ATOM 3366 O O . VAL B 1 66 ? -9.062 -6.715 -25.016 1 98.5 66 VAL B O 1
ATOM 3369 N N . VAL B 1 67 ? -10.07 -7.578 -26.766 1 97.12 67 VAL B N 1
ATOM 3370 C CA . VAL B 1 67 ? -9.328 -6.754 -27.719 1 97.12 67 VAL B CA 1
ATOM 3371 C C . VAL B 1 67 ? -9.688 -5.285 -27.531 1 97.12 67 VAL B C 1
ATOM 3373 O O . VAL B 1 67 ? -8.812 -4.418 -27.516 1 97.12 67 VAL B O 1
ATOM 3376 N N . ARG B 1 68 ? -10.953 -5 -27.391 1 96.69 68 ARG B N 1
ATOM 3377 C CA . ARG B 1 68 ? -11.398 -3.637 -27.125 1 96.69 68 ARG B CA 1
ATOM 3378 C C . ARG B 1 68 ? -10.75 -3.086 -25.859 1 96.69 68 ARG B C 1
ATOM 3380 O O . ARG B 1 68 ? -10.289 -1.942 -25.844 1 96.69 68 ARG B O 1
ATOM 3387 N N . PHE B 1 69 ? -10.742 -3.867 -24.859 1 98.19 69 PHE B N 1
ATOM 3388 C CA . PHE B 1 69 ? -10.133 -3.492 -23.578 1 98.19 69 PHE B CA 1
ATOM 3389 C C . PHE B 1 69 ? -8.648 -3.203 -23.766 1 98.19 69 PHE B C 1
ATOM 3391 O O . PHE B 1 69 ? -8.148 -2.176 -23.297 1 98.19 69 PHE B O 1
ATOM 3398 N N . ALA B 1 70 ? -7.961 -4.016 -24.406 1 98.19 70 ALA B N 1
ATOM 3399 C CA . ALA B 1 70 ? -6.508 -3.969 -24.547 1 98.19 70 ALA B CA 1
ATOM 3400 C C . ALA B 1 70 ? -6.07 -2.75 -25.359 1 98.19 70 ALA B C 1
ATOM 3402 O O . ALA B 1 70 ? -4.941 -2.271 -25.203 1 98.19 70 ALA B O 1
ATOM 3403 N N . ARG B 1 71 ? -6.938 -2.174 -26.188 1 96.19 71 ARG B N 1
ATOM 3404 C CA . ARG B 1 71 ? -6.621 -1.034 -27.047 1 96.19 71 ARG B CA 1
ATOM 3405 C C . ARG B 1 71 ? -6.254 0.188 -26.219 1 96.19 71 ARG B C 1
ATOM 3407 O O . ARG B 1 71 ? -5.508 1.059 -26.672 1 96.19 71 ARG B O 1
ATOM 3414 N N . ASP B 1 72 ? -6.73 0.193 -25.047 1 96.25 72 ASP B N 1
ATOM 3415 C CA . ASP B 1 72 ? -6.523 1.354 -24.188 1 96.25 72 ASP B CA 1
ATOM 3416 C C . ASP B 1 72 ? -5.41 1.095 -23.172 1 96.25 72 ASP B C 1
ATOM 3418 O O . ASP B 1 72 ? -5.242 1.855 -22.219 1 96.25 72 ASP B O 1
ATOM 3422 N N . CYS B 1 73 ? -4.66 0.023 -23.297 1 97.81 73 CYS B N 1
ATOM 3423 C CA . CYS B 1 73 ? -3.615 -0.355 -22.359 1 97.81 73 CYS B CA 1
ATOM 3424 C C . CYS B 1 73 ? -2.25 -0.372 -23.031 1 97.81 73 CYS B C 1
ATOM 3426 O O . CYS B 1 73 ? -2.145 -0.686 -24.219 1 97.81 73 CYS B O 1
ATOM 3428 N N . ASP B 1 74 ? -1.235 0.008 -22.281 1 97.88 74 ASP B N 1
ATOM 3429 C CA . ASP B 1 74 ? 0.13 -0.069 -22.797 1 97.88 74 ASP B CA 1
ATOM 3430 C C . ASP B 1 74 ? 0.69 -1.482 -22.656 1 97.88 74 ASP B C 1
ATOM 3432 O O . ASP B 1 74 ? 1.539 -1.9 -23.438 1 97.88 74 ASP B O 1
ATOM 3436 N N . VAL B 1 75 ? 0.271 -2.219 -21.719 1 98.69 75 VAL B N 1
ATOM 3437 C CA . VAL B 1 75 ? 0.625 -3.609 -21.453 1 98.69 75 VAL B CA 1
ATOM 3438 C C . VAL B 1 75 ? -0.55 -4.328 -20.797 1 98.69 75 VAL B C 1
ATOM 3440 O O . VAL B 1 75 ? -1.355 -3.703 -20.094 1 98.69 75 VAL B O 1
ATOM 3443 N N . VAL B 1 76 ? -0.683 -5.602 -21.062 1 98.81 76 VAL B N 1
ATOM 3444 C CA . VAL B 1 76 ? -1.764 -6.398 -20.484 1 98.81 76 VAL B CA 1
ATOM 3445 C C . VAL B 1 76 ? -1.183 -7.578 -19.719 1 98.81 76 VAL B C 1
ATOM 3447 O O . VAL B 1 76 ? -0.238 -8.227 -20.172 1 98.81 76 VAL B O 1
ATOM 3450 N N . THR B 1 77 ? -1.645 -7.801 -18.562 1 98.88 77 THR B N 1
ATOM 3451 C CA . THR B 1 77 ? -1.355 -8.969 -17.75 1 98.88 77 THR B CA 1
ATOM 3452 C C . THR B 1 77 ? -2.645 -9.57 -17.188 1 98.88 77 THR B C 1
ATOM 3454 O O . THR B 1 77 ? -3.734 -9.281 -17.688 1 98.88 77 THR B O 1
ATOM 3457 N N . PHE B 1 78 ? -2.52 -10.508 -16.172 1 98.5 78 PHE B N 1
ATOM 3458 C CA . PHE B 1 78 ? -3.689 -11.336 -15.891 1 98.5 78 PHE B CA 1
ATOM 3459 C C . PHE B 1 78 ? -3.855 -11.562 -14.398 1 98.5 78 PHE B C 1
ATOM 3461 O O . PHE B 1 78 ? -2.867 -11.703 -13.672 1 98.5 78 PHE B O 1
ATOM 3468 N N . ASP B 1 79 ? -5.117 -11.609 -14.008 1 97.88 79 ASP B N 1
ATOM 3469 C CA . ASP B 1 79 ? -5.465 -11.992 -12.641 1 97.88 79 ASP B CA 1
ATOM 3470 C C . ASP B 1 79 ? -5.422 -13.508 -12.469 1 97.88 79 ASP B C 1
ATOM 3472 O O . ASP B 1 79 ? -5.289 -14.008 -11.352 1 97.88 79 ASP B O 1
ATOM 3476 N N . HIS B 1 80 ? -5.629 -14.234 -13.523 1 95.38 80 HIS B N 1
ATOM 3477 C CA . HIS B 1 80 ? -5.656 -15.688 -13.578 1 95.38 80 HIS B CA 1
ATOM 3478 C C . HIS B 1 80 ? -5.133 -16.203 -14.914 1 95.38 80 HIS B C 1
ATOM 3480 O O . HIS B 1 80 ? -4.949 -15.43 -15.852 1 95.38 80 HIS B O 1
ATOM 3486 N N . GLU B 1 81 ? -4.945 -17.469 -15.047 1 93.94 81 GLU B N 1
ATOM 3487 C CA . GLU B 1 81 ? -4.258 -18.031 -16.203 1 93.94 81 GLU B CA 1
ATOM 3488 C C . GLU B 1 81 ? -5.258 -18.547 -17.25 1 93.94 81 GLU B C 1
ATOM 3490 O O . GLU B 1 81 ? -4.871 -19.203 -18.219 1 93.94 81 GLU B O 1
ATOM 3495 N N . HIS B 1 82 ? -6.543 -18.219 -17.219 1 93.19 82 HIS B N 1
ATOM 3496 C CA . HIS B 1 82 ? -7.559 -18.984 -17.922 1 93.19 82 HIS B CA 1
ATOM 3497 C C . HIS B 1 82 ? -7.938 -18.328 -19.25 1 93.19 82 HIS B C 1
ATOM 3499 O O . HIS B 1 82 ? -8.789 -18.828 -19.969 1 93.19 82 HIS B O 1
ATOM 3505 N N . VAL B 1 83 ? -7.293 -17.219 -19.562 1 96.81 83 VAL B N 1
ATOM 3506 C CA . VAL B 1 83 ? -7.609 -16.562 -20.828 1 96.81 83 VAL B CA 1
ATOM 3507 C C . VAL B 1 83 ? -7.258 -17.484 -21.984 1 96.81 83 VAL B C 1
ATOM 3509 O O . VAL B 1 83 ? -6.133 -17.984 -22.078 1 96.81 83 VAL B O 1
ATOM 3512 N N . PRO B 1 84 ? -8.188 -17.688 -22.875 1 97.12 84 PRO B N 1
ATOM 3513 C CA . PRO B 1 84 ? -7.965 -18.656 -23.938 1 97.12 84 PRO B CA 1
ATOM 3514 C C . PRO B 1 84 ? -6.785 -18.281 -24.844 1 97.12 84 PRO B C 1
ATOM 3516 O O . PRO B 1 84 ? -6.59 -17.109 -25.141 1 97.12 84 PRO B O 1
ATOM 3519 N N . GLN B 1 85 ? -6.105 -19.312 -25.312 1 97.38 85 GLN B N 1
ATOM 3520 C CA . GLN B 1 85 ? -4.918 -19.156 -26.141 1 97.38 85 GLN B CA 1
ATOM 3521 C C . GLN B 1 85 ? -5.25 -18.375 -27.422 1 97.38 85 GLN B C 1
ATOM 3523 O O . GLN B 1 85 ? -4.465 -17.547 -27.875 1 97.38 85 GLN B O 1
ATOM 3528 N N . GLU B 1 86 ? -6.371 -18.688 -27.984 1 97.69 86 GLU B N 1
ATOM 3529 C CA . GLU B 1 86 ? -6.762 -18 -29.219 1 97.69 86 GLU B CA 1
ATOM 3530 C C . GLU B 1 86 ? -6.867 -16.5 -29.016 1 97.69 86 GLU B C 1
ATOM 3532 O O . GLU B 1 86 ? -6.473 -15.719 -29.875 1 97.69 86 GLU B O 1
ATOM 3537 N N . ILE B 1 87 ? -7.375 -16.094 -27.875 1 98.31 87 ILE B N 1
ATOM 3538 C CA . ILE B 1 87 ? -7.531 -14.68 -27.562 1 98.31 87 ILE B CA 1
ATOM 3539 C C . ILE B 1 87 ? -6.16 -14.062 -27.281 1 98.31 87 ILE B C 1
ATOM 3541 O O . ILE B 1 87 ? -5.871 -12.953 -27.75 1 98.31 87 ILE B O 1
ATOM 3545 N N . LEU B 1 88 ? -5.312 -14.766 -26.578 1 98.31 88 LEU B N 1
ATOM 3546 C CA . LEU B 1 88 ? -3.959 -14.289 -26.312 1 98.31 88 LEU B CA 1
ATOM 3547 C C . LEU B 1 88 ? -3.199 -14.047 -27.609 1 98.31 88 LEU B C 1
ATOM 3549 O O . LEU B 1 88 ? -2.523 -13.031 -27.75 1 98.31 88 LEU B O 1
ATOM 3553 N N . GLN B 1 89 ? -3.334 -14.992 -28.516 1 97.81 89 GLN B N 1
ATOM 3554 C CA . GLN B 1 89 ? -2.66 -14.875 -29.797 1 97.81 89 GLN B CA 1
ATOM 3555 C C . GLN B 1 89 ? -3.178 -13.672 -30.594 1 97.81 89 GLN B C 1
ATOM 3557 O O . GLN B 1 89 ? -2.402 -12.969 -31.234 1 97.81 89 GLN B O 1
ATOM 3562 N N . ARG B 1 90 ? -4.438 -13.461 -30.5 1 97.69 90 ARG B N 1
ATOM 3563 C CA . ARG B 1 90 ? -5.027 -12.312 -31.172 1 97.69 90 ARG B CA 1
ATOM 3564 C C . ARG B 1 90 ? -4.484 -11.008 -30.609 1 97.69 90 ARG B C 1
ATOM 3566 O O . ARG B 1 90 ? -4.289 -10.039 -31.344 1 97.69 90 ARG B O 1
ATOM 3573 N N . LEU B 1 91 ? -4.316 -10.938 -29.297 1 98.25 91 LEU B N 1
ATOM 3574 C CA . LEU B 1 91 ? -3.748 -9.75 -28.672 1 98.25 91 LEU B CA 1
ATOM 3575 C C . LEU B 1 91 ? -2.34 -9.477 -29.188 1 98.25 91 LEU B C 1
ATOM 3577 O O . LEU B 1 91 ? -2.016 -8.344 -29.547 1 98.25 91 LEU B O 1
ATOM 3581 N N . VAL B 1 92 ? -1.549 -10.523 -29.25 1 97.75 92 VAL B N 1
ATOM 3582 C CA . VAL B 1 92 ? -0.171 -10.383 -29.703 1 97.75 92 VAL B CA 1
ATOM 3583 C C . VAL B 1 92 ? -0.158 -9.922 -31.172 1 97.75 92 VAL B C 1
ATOM 3585 O O . VAL B 1 92 ? 0.611 -9.039 -31.531 1 97.75 92 VAL B O 1
ATOM 3588 N N . GLU B 1 93 ? -0.979 -10.516 -31.922 1 96.56 93 GLU B N 1
ATOM 3589 C CA . GLU B 1 93 ? -1.077 -10.164 -33.344 1 96.56 93 GLU B CA 1
ATOM 3590 C C . GLU B 1 93 ? -1.495 -8.703 -33.531 1 96.56 93 GLU B C 1
ATOM 3592 O O . GLU B 1 93 ? -1.086 -8.047 -34.469 1 96.56 93 GLU B O 1
ATOM 3597 N N . ALA B 1 94 ? -2.256 -8.266 -32.594 1 96.06 94 ALA B N 1
ATOM 3598 C CA . ALA B 1 94 ? -2.732 -6.887 -32.625 1 96.06 94 ALA B CA 1
ATOM 3599 C C . ALA B 1 94 ? -1.665 -5.922 -32.125 1 96.06 94 ALA B C 1
ATOM 3601 O O . ALA B 1 94 ? -1.884 -4.707 -32.094 1 96.06 94 ALA B O 1
ATOM 3602 N N . GLY B 1 95 ? -0.521 -6.379 -31.672 1 96.69 95 GLY B N 1
ATOM 3603 C CA . GLY B 1 95 ? 0.591 -5.543 -31.25 1 96.69 95 GLY B CA 1
ATOM 3604 C C . GLY B 1 95 ? 0.547 -5.191 -29.766 1 96.69 95 GLY B C 1
ATOM 3605 O O . GLY B 1 95 ? 1.278 -4.309 -29.312 1 96.69 95 GLY B O 1
ATOM 3606 N N . VAL B 1 96 ? -0.318 -5.852 -29.062 1 97.31 96 VAL B N 1
ATOM 3607 C CA . VAL B 1 96 ? -0.433 -5.602 -27.625 1 97.31 96 VAL B CA 1
ATOM 3608 C C . VAL B 1 96 ? 0.707 -6.297 -26.891 1 97.31 96 VAL B C 1
ATOM 3610 O O . VAL B 1 96 ? 1.051 -7.438 -27.203 1 97.31 96 VAL B O 1
ATOM 3613 N N . GLU B 1 97 ? 1.396 -5.57 -25.953 1 98.25 97 GLU B N 1
ATOM 3614 C CA . GLU B 1 97 ? 2.338 -6.215 -25.047 1 98.25 97 GLU B CA 1
ATOM 3615 C C . GLU B 1 97 ? 1.611 -7.074 -24.016 1 98.25 97 GLU B C 1
ATOM 3617 O O . GLU B 1 97 ? 0.82 -6.562 -23.219 1 98.25 97 GLU B O 1
ATOM 3622 N N . VAL B 1 98 ? 1.842 -8.375 -24.078 1 98.69 98 VAL B N 1
ATOM 3623 C CA . VAL B 1 98 ? 1.131 -9.32 -23.234 1 98.69 98 VAL B CA 1
ATOM 3624 C C . VAL B 1 98 ? 2.127 -10.078 -22.344 1 98.69 98 VAL B C 1
ATOM 3626 O O . VAL B 1 98 ? 3.047 -10.719 -22.859 1 98.69 98 VAL B O 1
ATOM 3629 N N . HIS B 1 99 ? 1.957 -10.008 -20.969 1 98.75 99 HIS B N 1
ATOM 3630 C CA . HIS B 1 99 ? 2.885 -10.672 -20.062 1 98.75 99 HIS B CA 1
ATOM 3631 C C . HIS B 1 99 ? 2.139 -11.383 -18.938 1 98.75 99 HIS B C 1
ATOM 3633 O O . HIS B 1 99 ? 1.335 -10.766 -18.234 1 98.75 99 HIS B O 1
ATOM 3639 N N . PRO B 1 100 ? 2.408 -12.68 -18.719 1 98.31 100 PRO B N 1
ATOM 3640 C CA . PRO B 1 100 ? 3.254 -13.484 -19.609 1 98.31 100 PRO B CA 1
ATOM 3641 C C . PRO B 1 100 ? 2.625 -13.719 -20.969 1 98.31 100 PRO B C 1
ATOM 3643 O O . PRO B 1 100 ? 1.416 -13.539 -21.141 1 98.31 100 PRO B O 1
ATOM 3646 N N . GLY B 1 101 ? 3.412 -14.047 -21.906 1 98.19 101 GLY B N 1
ATOM 3647 C CA . GLY B 1 101 ? 2.928 -14.305 -23.266 1 98.19 101 GLY B CA 1
ATOM 3648 C C . GLY B 1 101 ? 2.244 -15.656 -23.391 1 98.19 101 GLY B C 1
ATOM 3649 O O . GLY B 1 101 ? 2.299 -16.484 -22.484 1 98.19 101 GLY B O 1
ATOM 3650 N N . PRO B 1 102 ? 1.575 -15.836 -24.531 1 98 102 PRO B N 1
ATOM 3651 C CA . PRO B 1 102 ? 0.82 -17.078 -24.766 1 98 102 PRO B CA 1
ATOM 3652 C C . PRO B 1 102 ? 1.688 -18.328 -24.656 1 98 102 PRO B C 1
ATOM 3654 O O . PRO B 1 102 ? 1.252 -19.328 -24.094 1 98 102 PRO B O 1
ATOM 3657 N N . GLU B 1 103 ? 2.904 -18.297 -25.125 1 97.5 103 GLU B N 1
ATOM 3658 C CA . GLU B 1 103 ? 3.781 -19.469 -25.109 1 97.5 103 GLU B CA 1
ATOM 3659 C C . GLU B 1 103 ? 4.117 -19.891 -23.688 1 97.5 103 GLU B C 1
ATOM 3661 O O . GLU B 1 103 ? 4.145 -21.078 -23.359 1 97.5 103 GLU B O 1
ATOM 3666 N N . ALA B 1 104 ? 4.398 -18.922 -22.859 1 98.12 104 ALA B N 1
ATOM 3667 C CA . ALA B 1 104 ? 4.68 -19.219 -21.453 1 98.12 104 ALA B CA 1
ATOM 3668 C C . ALA B 1 104 ? 3.422 -19.672 -20.734 1 98.12 104 ALA B C 1
ATOM 3670 O O . ALA B 1 104 ? 3.449 -20.672 -20 1 98.12 104 ALA B O 1
ATOM 3671 N N . LEU B 1 105 ? 2.301 -18.984 -21 1 97.75 105 LEU B N 1
ATOM 3672 C CA . LEU B 1 105 ? 1.065 -19.203 -20.25 1 97.75 105 LEU B CA 1
ATOM 3673 C C . LEU B 1 105 ? 0.52 -20.609 -20.516 1 97.75 105 LEU B C 1
ATOM 3675 O O . LEU B 1 105 ? -0.211 -21.156 -19.688 1 97.75 105 LEU B O 1
ATOM 3679 N N . ARG B 1 106 ? 0.882 -21.219 -21.656 1 96.69 106 ARG B N 1
ATOM 3680 C CA . ARG B 1 106 ? 0.427 -22.562 -22 1 96.69 106 ARG B CA 1
ATOM 3681 C C . ARG B 1 106 ? 0.818 -23.578 -20.938 1 96.69 106 ARG B C 1
ATOM 3683 O O . ARG B 1 106 ? 0.074 -24.516 -20.672 1 96.69 106 ARG B O 1
ATOM 3690 N N . HIS B 1 107 ? 1.942 -23.328 -20.281 1 97.06 107 HIS B N 1
ATOM 3691 C CA . HIS B 1 107 ? 2.463 -24.25 -19.281 1 97.06 107 HIS B CA 1
ATOM 3692 C C . HIS B 1 107 ? 1.709 -24.125 -17.969 1 97.06 107 HIS B C 1
ATOM 3694 O O . HIS B 1 107 ? 1.71 -25.047 -17.156 1 97.06 107 HIS B O 1
ATOM 3700 N N . ALA B 1 108 ? 1.111 -23.016 -17.703 1 94.94 108 ALA B N 1
ATOM 3701 C CA . ALA B 1 108 ? 0.257 -22.859 -16.531 1 94.94 108 ALA B CA 1
ATOM 3702 C C . ALA B 1 108 ? -1.169 -23.312 -16.828 1 94.94 108 ALA B C 1
ATOM 3704 O O . ALA B 1 108 ? -1.899 -23.719 -15.914 1 94.94 108 ALA B O 1
ATOM 3705 N N . GLN B 1 109 ? -1.576 -23.297 -18.078 1 95.44 109 GLN B N 1
ATOM 3706 C CA . GLN B 1 109 ? -2.951 -23.578 -18.469 1 95.44 109 GLN B CA 1
ATOM 3707 C C . GLN B 1 109 ? -3.182 -25.078 -18.641 1 95.44 109 GLN B C 1
ATOM 3709 O O . GLN B 1 109 ? -4.316 -25.547 -18.562 1 95.44 109 GLN B O 1
ATOM 3714 N N . ASP B 1 110 ? -2.137 -25.844 -18.875 1 95.56 110 ASP B N 1
ATOM 3715 C CA . ASP B 1 110 ? -2.23 -27.281 -19.156 1 95.56 110 ASP B CA 1
ATOM 3716 C C . ASP B 1 110 ? -1.166 -28.047 -18.375 1 95.56 110 ASP B C 1
ATOM 3718 O O . ASP B 1 110 ? 0.014 -28.016 -18.734 1 95.56 110 ASP B O 1
ATOM 3722 N N . LYS B 1 111 ? -1.642 -28.875 -17.469 1 95.56 111 LYS B N 1
ATOM 3723 C CA . LYS B 1 111 ? -0.733 -29.578 -16.562 1 95.56 111 LYS B CA 1
ATOM 3724 C C . LYS B 1 111 ? 0.09 -30.625 -17.312 1 95.56 111 LYS B C 1
ATOM 3726 O O . LYS B 1 111 ? 1.228 -30.906 -16.938 1 95.56 111 LYS B O 1
ATOM 3731 N N . LEU B 1 112 ? -0.495 -31.203 -18.359 1 96.88 112 LEU B N 1
ATOM 3732 C CA . LEU B 1 112 ? 0.251 -32.188 -19.141 1 96.88 112 LEU B CA 1
ATOM 3733 C C . LEU B 1 112 ? 1.392 -31.516 -19.906 1 96.88 112 LEU B C 1
ATOM 3735 O O . LEU B 1 112 ? 2.502 -32.062 -19.953 1 96.88 112 LEU B O 1
ATOM 3739 N N . VAL B 1 113 ? 1.093 -30.359 -20.453 1 97.06 113 VAL B N 1
ATOM 3740 C CA . VAL B 1 113 ? 2.113 -29.594 -21.156 1 97.06 113 VAL B CA 1
ATOM 3741 C C . VAL B 1 113 ? 3.217 -29.172 -20.188 1 97.06 113 VAL B C 1
ATOM 3743 O O . VAL B 1 113 ? 4.406 -29.281 -20.516 1 97.06 113 VAL B O 1
ATOM 3746 N N . MET B 1 114 ? 2.873 -28.766 -19.031 1 97.25 114 MET B N 1
ATOM 3747 C CA . MET B 1 114 ? 3.822 -28.344 -18 1 97.25 114 MET B CA 1
ATOM 3748 C C . MET B 1 114 ? 4.711 -29.516 -17.594 1 97.25 114 MET B C 1
ATOM 3750 O O . MET B 1 114 ? 5.934 -29.375 -17.531 1 97.25 114 MET B O 1
ATOM 3754 N N . ARG B 1 115 ? 4.082 -30.672 -17.312 1 97.75 115 ARG B N 1
ATOM 3755 C CA . ARG B 1 115 ? 4.82 -31.844 -16.844 1 97.75 115 ARG B CA 1
ATOM 3756 C C . ARG B 1 115 ? 5.812 -32.312 -17.906 1 97.75 115 ARG B C 1
ATOM 3758 O O . ARG B 1 115 ? 6.965 -32.625 -17.594 1 97.75 115 ARG B O 1
ATOM 3765 N N . LYS B 1 116 ? 5.348 -32.375 -19.094 1 98.06 116 LYS B N 1
ATOM 3766 C CA . LYS B 1 116 ? 6.215 -32.812 -20.188 1 98.06 116 LYS B CA 1
ATOM 3767 C C . LYS B 1 116 ? 7.426 -31.875 -20.328 1 98.06 116 LYS B C 1
ATOM 3769 O O . LYS B 1 116 ? 8.562 -32.344 -20.406 1 98.06 116 LYS B O 1
ATOM 3774 N N . ARG B 1 117 ? 7.16 -30.609 -20.297 1 98.31 117 ARG B N 1
ATOM 3775 C CA . ARG B 1 117 ? 8.234 -29.641 -20.469 1 98.31 117 ARG B CA 1
ATOM 3776 C C . ARG B 1 117 ? 9.234 -29.703 -19.312 1 98.31 117 ARG B C 1
ATOM 3778 O O . ARG B 1 117 ? 10.445 -29.672 -19.531 1 98.31 117 ARG B O 1
ATOM 3785 N N . LEU B 1 118 ? 8.75 -29.734 -18.062 1 98.5 118 LEU B N 1
ATOM 3786 C CA . LEU B 1 118 ? 9.625 -29.812 -16.891 1 98.5 118 LEU B CA 1
ATOM 3787 C C . LEU B 1 118 ? 10.461 -31.094 -16.938 1 98.5 118 LEU B C 1
ATOM 3789 O O . LEU B 1 118 ? 11.656 -31.078 -16.625 1 98.5 118 LEU B O 1
ATOM 3793 N N . SER B 1 119 ? 9.82 -32.188 -17.359 1 98.25 119 SER B N 1
ATOM 3794 C CA . SER B 1 119 ? 10.547 -33.469 -17.5 1 98.25 119 SER B CA 1
ATOM 3795 C C . SER B 1 119 ? 11.648 -33.344 -18.547 1 98.25 119 SER B C 1
ATOM 3797 O O . SER B 1 119 ? 12.781 -33.781 -18.312 1 98.25 119 SER B O 1
ATOM 3799 N N . ASP B 1 120 ? 11.328 -32.75 -19.672 1 98.19 120 ASP B N 1
ATOM 3800 C CA . ASP B 1 120 ? 12.297 -32.562 -20.734 1 98.19 120 ASP B CA 1
ATOM 3801 C C . ASP B 1 120 ? 13.477 -31.703 -20.266 1 98.19 120 ASP B C 1
ATOM 3803 O O . ASP B 1 120 ? 14.602 -31.891 -20.734 1 98.19 120 ASP B O 1
ATOM 3807 N N . MET B 1 121 ? 13.242 -30.844 -19.312 1 98.06 121 MET B N 1
ATOM 3808 C CA . MET B 1 121 ? 14.266 -29.938 -18.797 1 98.06 121 MET B CA 1
ATOM 3809 C C . MET B 1 121 ? 15.094 -30.609 -17.703 1 98.06 121 MET B C 1
ATOM 3811 O O . MET B 1 121 ? 16.078 -30.047 -17.234 1 98.06 121 MET B O 1
ATOM 3815 N N . GLY B 1 122 ? 14.688 -31.75 -17.281 1 97.94 122 GLY B N 1
ATOM 3816 C CA . GLY B 1 122 ? 15.383 -32.438 -16.219 1 97.94 122 GLY B CA 1
ATOM 3817 C C . GLY B 1 122 ? 15.055 -31.906 -14.836 1 97.94 122 GLY B C 1
ATOM 3818 O O . GLY B 1 122 ? 15.836 -32.062 -13.891 1 97.94 122 GLY B O 1
ATOM 3819 N N . ILE B 1 123 ? 14.047 -31.141 -14.734 1 98.25 123 ILE B N 1
ATOM 3820 C CA . ILE B 1 123 ? 13.57 -30.656 -13.445 1 98.25 123 ILE B CA 1
ATOM 3821 C C . ILE B 1 123 ? 12.898 -31.797 -12.688 1 98.25 123 ILE B C 1
ATOM 3823 O O . ILE B 1 123 ? 12.062 -32.5 -13.242 1 98.25 123 ILE B O 1
ATOM 3827 N N . PRO B 1 124 ? 13.273 -32.031 -11.438 1 97.62 124 PRO B N 1
ATOM 3828 C CA . PRO B 1 124 ? 12.602 -33.094 -10.672 1 97.62 124 PRO B CA 1
ATOM 3829 C C . PRO B 1 124 ? 11.102 -32.844 -10.539 1 97.62 124 PRO B C 1
ATOM 3831 O O . PRO B 1 124 ? 10.672 -31.797 -10.062 1 97.62 124 PRO B O 1
ATOM 3834 N N . VAL B 1 125 ? 10.289 -33.781 -10.945 1 98.06 125 VAL B N 1
ATOM 3835 C CA . VAL B 1 125 ? 8.836 -33.781 -10.82 1 98.06 125 VAL B CA 1
ATOM 3836 C C . VAL B 1 125 ? 8.352 -35.156 -10.367 1 98.06 125 VAL B C 1
ATOM 3838 O O . VAL B 1 125 ? 9.086 -36.156 -10.461 1 98.06 125 VAL B O 1
ATOM 3841 N N . PRO B 1 126 ? 7.117 -35.25 -9.844 1 97.69 126 PRO B N 1
ATOM 3842 C CA . PRO B 1 126 ? 6.586 -36.562 -9.555 1 97.69 126 PRO B CA 1
ATOM 3843 C C . PRO B 1 126 ? 6.516 -37.469 -10.789 1 97.69 126 PRO B C 1
ATOM 3845 O O . PRO B 1 126 ? 6.348 -36.969 -11.906 1 97.69 126 PRO B O 1
ATOM 3848 N N . ALA B 1 127 ? 6.629 -38.719 -10.5 1 98.12 127 ALA B N 1
ATOM 3849 C CA . ALA B 1 127 ? 6.316 -39.625 -11.609 1 98.12 127 ALA B CA 1
ATOM 3850 C C . ALA B 1 127 ? 4.918 -39.375 -12.156 1 98.12 127 ALA B C 1
ATOM 3852 O O . ALA B 1 127 ? 3.973 -39.156 -11.391 1 98.12 127 ALA B O 1
ATOM 3853 N N . TRP B 1 128 ? 4.84 -39.312 -13.445 1 98.38 128 TRP B N 1
ATOM 3854 C CA . TRP B 1 128 ? 3.553 -38.938 -14.016 1 98.38 128 TRP B CA 1
ATOM 3855 C C . TRP B 1 128 ? 3.328 -39.594 -15.359 1 98.38 128 TRP B C 1
ATOM 3857 O O . TRP B 1 128 ? 4.258 -40.156 -15.945 1 98.38 128 TRP B O 1
ATOM 3867 N N . ALA B 1 129 ? 2.061 -39.594 -15.805 1 98.38 129 ALA B N 1
ATOM 3868 C CA . ALA B 1 129 ? 1.659 -40.031 -17.141 1 98.38 129 ALA B CA 1
ATOM 3869 C C . ALA B 1 129 ? 0.347 -39.375 -17.562 1 98.38 129 ALA B C 1
ATOM 3871 O O . ALA B 1 129 ? -0.375 -38.844 -16.719 1 98.38 129 ALA B O 1
ATOM 3872 N N . ALA B 1 130 ? 0.107 -39.344 -18.875 1 97.75 130 ALA B N 1
ATOM 3873 C CA . ALA B 1 130 ? -1.23 -39.062 -19.406 1 97.75 130 ALA B CA 1
ATOM 3874 C C . ALA B 1 130 ? -2.053 -40.344 -19.5 1 97.75 130 ALA B C 1
ATOM 3876 O O . ALA B 1 130 ? -1.571 -41.375 -20 1 97.75 130 ALA B O 1
ATOM 3877 N N . VAL B 1 131 ? -3.227 -40.312 -18.953 1 97.75 131 VAL B N 1
ATOM 3878 C CA . VAL B 1 131 ? -4.031 -41.531 -18.984 1 97.75 131 VAL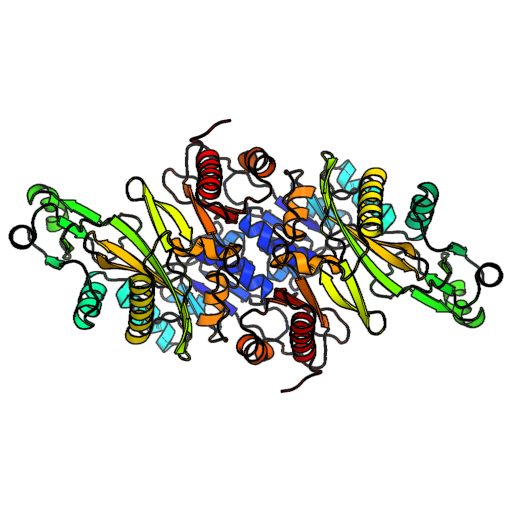 B CA 1
ATOM 3879 C C . VAL B 1 131 ? -5.43 -41.219 -19.516 1 97.75 131 VAL B C 1
ATOM 3881 O O . VAL B 1 131 ? -5.926 -40.094 -19.344 1 97.75 131 VAL B O 1
ATOM 3884 N N . SER B 1 132 ? -6.043 -42.188 -20.125 1 96.69 132 SER B N 1
ATOM 3885 C CA . SER B 1 132 ? -7.383 -42 -20.688 1 96.69 132 SER B CA 1
ATOM 3886 C C . SER B 1 132 ? -8.25 -43.25 -20.438 1 96.69 132 SER B C 1
ATOM 3888 O O . SER B 1 132 ? -9.383 -43.312 -20.906 1 96.69 132 SER B O 1
ATOM 3890 N N . SER B 1 133 ? -7.645 -44.25 -19.719 1 96.56 133 SER B N 1
ATOM 3891 C CA . SER B 1 133 ? -8.398 -45.469 -19.422 1 96.56 133 SER B CA 1
ATOM 3892 C C . SER B 1 133 ? -8.062 -46.031 -18.047 1 96.56 133 SER B C 1
ATOM 3894 O O . SER B 1 133 ? -7.027 -45.656 -17.469 1 96.56 133 SER B O 1
ATOM 3896 N N . LEU B 1 134 ? -8.992 -46.844 -17.562 1 97 134 LEU B N 1
ATOM 3897 C CA . LEU B 1 134 ? -8.766 -47.469 -16.266 1 97 134 LEU B CA 1
ATOM 3898 C C . LEU B 1 134 ? -7.562 -48.406 -16.312 1 97 134 LEU B C 1
ATOM 3900 O O . LEU B 1 134 ? -6.848 -48.531 -15.32 1 97 134 LEU B O 1
ATOM 3904 N N . GLU B 1 135 ? -7.328 -49.031 -17.484 1 97.19 135 GLU B N 1
ATOM 3905 C CA . GLU B 1 135 ? -6.172 -49.906 -17.672 1 97.19 135 GLU B CA 1
ATOM 3906 C C . GLU B 1 135 ? -4.867 -49.125 -17.5 1 97.19 135 GLU B C 1
ATOM 3908 O O . GLU B 1 135 ? -3.924 -49.594 -16.875 1 97.19 135 GLU B O 1
ATOM 3913 N N . GLU B 1 136 ? -4.887 -47.969 -18.047 1 97.81 136 GLU B N 1
ATOM 3914 C CA . GLU B 1 136 ? -3.703 -47.125 -17.938 1 97.81 136 GLU B CA 1
ATOM 3915 C C . GLU B 1 136 ? -3.492 -46.656 -16.5 1 97.81 136 GLU B C 1
ATOM 3917 O O . GLU B 1 136 ? -2.354 -46.562 -16.031 1 97.81 136 GLU B O 1
ATOM 3922 N N . VAL B 1 137 ? -4.566 -46.312 -15.797 1 98.12 137 VAL B N 1
ATOM 3923 C CA . VAL B 1 137 ? -4.492 -45.938 -14.391 1 98.12 137 VAL B CA 1
ATOM 3924 C C . VAL B 1 137 ? -3.91 -47.094 -13.57 1 98.12 137 VAL B C 1
ATOM 3926 O O . VAL B 1 137 ? -3.002 -46.875 -12.758 1 98.12 137 VAL B O 1
ATOM 3929 N N . SER B 1 138 ? -4.434 -48.25 -13.828 1 98.12 138 SER B N 1
ATOM 3930 C CA . SER B 1 138 ? -3.971 -49.438 -13.109 1 98.12 138 SER B CA 1
ATOM 3931 C C . SER B 1 138 ? -2.5 -49.719 -13.398 1 98.12 138 SER B C 1
ATOM 3933 O O . SER B 1 138 ? -1.738 -50.062 -12.492 1 98.12 138 SER B O 1
ATOM 3935 N N . ALA B 1 139 ? -2.148 -49.625 -14.664 1 98.25 139 ALA B N 1
ATOM 3936 C CA . ALA B 1 139 ? -0.758 -49.875 -15.047 1 98.25 139 ALA B CA 1
ATOM 3937 C C . ALA B 1 139 ? 0.175 -48.906 -14.328 1 98.25 139 ALA B C 1
ATOM 3939 O O . ALA B 1 139 ? 1.248 -49.281 -13.859 1 98.25 139 ALA B O 1
ATOM 3940 N N . PHE B 1 140 ? -0.182 -47.656 -14.281 1 98.31 140 PHE B N 1
ATOM 3941 C CA . PHE B 1 140 ? 0.605 -46.656 -13.586 1 98.31 140 PHE B CA 1
ATOM 3942 C C . PHE B 1 140 ? 0.719 -46.969 -12.102 1 98.31 140 PHE B C 1
ATOM 3944 O O . PHE B 1 140 ? 1.804 -46.906 -11.523 1 98.31 140 PHE B O 1
ATOM 3951 N N . ALA B 1 141 ? -0.4 -47.312 -11.477 1 98.12 141 ALA B N 1
ATOM 3952 C CA . ALA B 1 141 ? -0.428 -47.625 -10.055 1 98.12 141 ALA B CA 1
ATOM 3953 C C . ALA B 1 141 ? 0.399 -48.875 -9.75 1 98.12 141 ALA B C 1
ATOM 3955 O O . ALA B 1 141 ? 1.018 -48.969 -8.688 1 98.12 141 ALA B O 1
ATOM 3956 N N . ASP B 1 142 ? 0.344 -49.844 -10.633 1 97.81 142 ASP B N 1
ATOM 3957 C CA . ASP B 1 142 ? 1.152 -51.031 -10.469 1 97.81 142 ASP B CA 1
ATOM 3958 C C . ASP B 1 142 ? 2.639 -50.688 -10.398 1 97.81 142 ASP B C 1
ATOM 3960 O O . ASP B 1 142 ? 3.396 -51.344 -9.672 1 97.81 142 ASP B O 1
ATOM 3964 N N . GLU B 1 143 ? 2.957 -49.781 -11.148 1 97.94 143 GLU B N 1
ATOM 3965 C CA . GLU B 1 143 ? 4.359 -49.375 -11.234 1 97.94 143 GLU B CA 1
ATOM 3966 C C . GLU B 1 143 ? 4.754 -48.469 -10.07 1 97.94 143 GLU B C 1
ATOM 3968 O O . GLU B 1 143 ? 5.863 -48.562 -9.547 1 97.94 143 GLU B O 1
ATOM 3973 N N . HIS B 1 144 ? 3.934 -47.531 -9.641 1 97.38 144 HIS B N 1
ATOM 3974 C CA . HIS B 1 144 ? 4.328 -46.469 -8.719 1 97.38 144 HIS B CA 1
ATOM 3975 C C . HIS B 1 144 ? 3.617 -46.625 -7.379 1 97.38 144 HIS B C 1
ATOM 3977 O O . HIS B 1 144 ? 3.961 -45.938 -6.414 1 97.38 144 HIS B O 1
ATOM 3983 N N . GLY B 1 145 ? 2.633 -47.5 -7.336 1 96.62 145 GLY B N 1
ATOM 3984 C CA . GLY B 1 145 ? 1.926 -47.75 -6.09 1 96.62 145 GLY B CA 1
ATOM 3985 C C . GLY B 1 145 ? 0.684 -46.906 -5.922 1 96.62 145 GLY B C 1
ATOM 3986 O O . GLY B 1 145 ? 0.587 -45.812 -6.5 1 96.62 145 GLY B O 1
ATOM 3987 N N . TRP B 1 146 ? -0.313 -47.438 -5.137 1 96.75 146 TRP B N 1
ATOM 3988 C CA . TRP B 1 146 ? -1.476 -46.688 -4.684 1 96.75 146 TRP B CA 1
ATOM 3989 C C . TRP B 1 146 ? -1.173 -45.969 -3.383 1 96.75 146 TRP B C 1
ATOM 3991 O O . TRP B 1 146 ? -0.347 -46.406 -2.586 1 96.75 146 TRP B O 1
ATOM 4001 N N . PRO B 1 147 ? -1.75 -44.875 -3.006 1 97.5 147 PRO B N 1
ATOM 4002 C CA . PRO B 1 147 ? -2.705 -44.156 -3.867 1 97.5 147 PRO B CA 1
ATOM 4003 C C . PRO B 1 147 ? -2.023 -43.406 -4.996 1 97.5 147 PRO B C 1
ATOM 4005 O O . PRO B 1 147 ? -0.802 -43.219 -4.984 1 97.5 147 PRO B O 1
ATOM 4008 N N . VAL B 1 148 ? -2.805 -43 -6.027 1 97.94 148 VAL B N 1
ATOM 4009 C CA . VAL B 1 148 ? -2.344 -42.125 -7.109 1 97.94 148 VAL B CA 1
ATOM 4010 C C . VAL B 1 148 ? -3.166 -40.844 -7.133 1 97.94 148 VAL B C 1
ATOM 4012 O O . VAL B 1 148 ? -4.234 -40.781 -6.52 1 97.94 148 VAL B O 1
ATOM 4015 N N . VAL B 1 149 ? -2.602 -39.844 -7.719 1 96.12 149 VAL B N 1
ATOM 4016 C CA . VAL B 1 149 ? -3.285 -38.562 -7.836 1 96.12 149 VAL B CA 1
ATOM 4017 C C . VAL B 1 149 ? -3.682 -38.312 -9.289 1 96.12 149 VAL B C 1
ATOM 4019 O O . VAL B 1 149 ? -2.834 -38.344 -10.188 1 96.12 149 VAL B O 1
ATOM 4022 N N . LEU B 1 150 ? -4.977 -38.125 -9.523 1 96.38 150 LEU B N 1
ATOM 4023 C CA . LEU B 1 150 ? -5.492 -37.75 -10.844 1 96.38 150 LEU B CA 1
ATOM 4024 C C . LEU B 1 150 ? -5.852 -36.281 -10.891 1 96.38 150 LEU B C 1
ATOM 4026 O O . LEU B 1 150 ? -6.434 -35.719 -9.945 1 96.38 150 LEU B O 1
ATOM 4030 N N . LYS B 1 151 ? -5.438 -35.625 -11.977 1 94.5 151 LYS B N 1
ATOM 4031 C CA . LYS B 1 151 ? -5.73 -34.188 -12.172 1 94.5 151 LYS B CA 1
ATOM 4032 C C . LYS B 1 151 ? -6.281 -33.938 -13.578 1 94.5 151 LYS B C 1
ATOM 4034 O O . LYS B 1 151 ? -5.816 -34.531 -14.547 1 94.5 151 LYS B O 1
ATOM 4039 N N . THR B 1 152 ? -7.324 -33.094 -13.586 1 93.12 152 THR B N 1
ATOM 4040 C CA . THR B 1 152 ? -7.703 -32.594 -14.898 1 93.12 152 THR B CA 1
ATOM 4041 C C . THR B 1 152 ? -6.609 -31.672 -15.453 1 93.12 152 THR B C 1
ATOM 4043 O O . THR B 1 152 ? -6.078 -30.828 -14.742 1 93.12 152 THR B O 1
ATOM 4046 N N . PRO B 1 153 ? -6.297 -31.906 -16.688 1 92.31 153 PRO B N 1
ATOM 4047 C CA . PRO B 1 153 ? -5.168 -31.141 -17.234 1 92.31 153 PRO B CA 1
ATOM 4048 C C . PRO B 1 153 ? -5.441 -29.641 -17.297 1 92.31 153 PRO B C 1
ATOM 4050 O O . PRO B 1 153 ? -4.527 -28.844 -17.109 1 92.31 153 PRO B O 1
ATOM 4053 N N . THR B 1 154 ? -6.676 -29.188 -17.562 1 89.19 154 THR B N 1
ATOM 4054 C CA . THR B 1 154 ? -7.035 -27.781 -17.688 1 89.19 154 THR B CA 1
ATOM 4055 C C . THR B 1 154 ? -8.195 -27.438 -16.75 1 89.19 154 THR B C 1
ATOM 4057 O O . THR B 1 154 ? -9.016 -28.297 -16.438 1 89.19 154 THR B O 1
ATOM 4060 N N . GLY B 1 155 ? -8.195 -26.156 -16.344 1 76.38 155 GLY B N 1
ATOM 4061 C CA . GLY B 1 155 ? -9.359 -25.641 -15.648 1 76.38 155 GLY B CA 1
ATOM 4062 C C . GLY B 1 155 ? -9.344 -25.953 -14.164 1 76.38 155 GLY B C 1
ATOM 4063 O O . GLY B 1 155 ? -10.234 -25.516 -13.422 1 76.38 155 GLY B O 1
ATOM 4064 N N . GLY B 1 156 ? -8.445 -26.766 -13.703 1 68.25 156 GLY B N 1
ATOM 4065 C CA . GLY B 1 156 ? -8.406 -27.094 -12.289 1 68.25 156 GLY B CA 1
ATOM 4066 C C . GLY B 1 156 ? -7.754 -26 -11.445 1 68.25 156 GLY B C 1
ATOM 4067 O O . GLY B 1 156 ? -6.809 -25.359 -11.891 1 68.25 156 GLY B O 1
ATOM 4068 N N . TYR B 1 157 ? -8.492 -25.594 -10.352 1 61.19 157 TYR B N 1
ATOM 4069 C CA . TYR B 1 157 ? -7.902 -24.672 -9.383 1 61.19 157 TYR B CA 1
ATOM 4070 C C . TYR B 1 157 ? -8.344 -25.016 -7.965 1 61.19 157 TYR B C 1
ATOM 4072 O O . TYR B 1 157 ? -9.375 -25.672 -7.77 1 61.19 157 TYR B O 1
ATOM 4080 N N . ASP B 1 158 ? -7.566 -24.703 -6.961 1 54.81 158 ASP B N 1
ATOM 4081 C CA . ASP B 1 158 ? -7.844 -24.812 -5.531 1 54.81 158 ASP B CA 1
ATOM 4082 C C . ASP B 1 158 ? -8.383 -26.203 -5.18 1 54.81 158 ASP B C 1
ATOM 4084 O O . ASP B 1 158 ? -9.406 -26.312 -4.508 1 54.81 158 ASP B O 1
ATOM 4088 N N . GLY B 1 159 ? -7.719 -27.203 -5.691 1 62.91 159 GLY B N 1
ATOM 4089 C CA . GLY B 1 159 ? -8.07 -28.562 -5.355 1 62.91 159 GLY B CA 1
ATOM 4090 C C . GLY B 1 159 ? -9.148 -29.141 -6.254 1 62.91 159 GLY B C 1
ATOM 4091 O O . GLY B 1 159 ? -9.352 -30.359 -6.297 1 62.91 159 GLY B O 1
ATOM 4092 N N . LYS B 1 160 ? -9.867 -28.188 -6.945 1 72.12 160 LYS B N 1
ATOM 4093 C CA . LYS B 1 160 ? -10.844 -28.672 -7.926 1 72.12 160 LYS B CA 1
ATOM 4094 C C . LYS B 1 160 ? -10.148 -29.281 -9.133 1 72.12 160 LYS B C 1
ATOM 4096 O O . LYS B 1 160 ? -9.164 -28.75 -9.633 1 72.12 160 LYS B O 1
ATOM 4101 N N . GLY B 1 161 ? -10.383 -30.406 -9.297 1 83.19 161 GLY B N 1
ATOM 4102 C CA . GLY B 1 161 ? -9.805 -31.109 -10.43 1 83.19 161 GLY B CA 1
ATOM 4103 C C . GLY B 1 161 ? -8.727 -32.094 -10.023 1 83.19 161 GLY B C 1
ATOM 4104 O O . GLY B 1 161 ? -7.871 -32.469 -10.836 1 83.19 161 GLY B O 1
ATOM 4105 N N . VAL B 1 162 ? -8.656 -32.312 -8.734 1 89.25 162 VAL B N 1
ATOM 4106 C CA . VAL B 1 162 ? -7.672 -33.281 -8.227 1 89.25 162 VAL B CA 1
ATOM 4107 C C . VAL B 1 162 ? -8.383 -34.406 -7.496 1 89.25 162 VAL B C 1
ATOM 4109 O O . VAL B 1 162 ? -9.305 -34.188 -6.719 1 89.25 162 VAL B O 1
ATOM 4112 N N . LEU B 1 163 ? -8.047 -35.562 -7.75 1 93 163 LEU B N 1
ATOM 4113 C CA . LEU B 1 163 ? -8.586 -36.75 -7.074 1 93 163 LEU B CA 1
ATOM 4114 C C . LEU B 1 163 ? -7.461 -37.656 -6.59 1 93 163 LEU B C 1
ATOM 4116 O O . LEU B 1 163 ? -6.598 -38.062 -7.375 1 93 163 LEU B O 1
ATOM 4120 N N . VAL B 1 164 ? -7.438 -37.906 -5.348 1 94.31 164 VAL B N 1
ATOM 4121 C CA . VAL B 1 164 ? -6.594 -39 -4.828 1 94.31 164 VAL B CA 1
ATOM 4122 C C . VAL B 1 164 ? -7.352 -40.312 -4.875 1 94.31 164 VAL B C 1
ATOM 4124 O O . VAL B 1 164 ? -8.422 -40.438 -4.273 1 94.31 164 VAL B O 1
ATOM 4127 N N . ALA B 1 165 ? -6.863 -41.25 -5.609 1 97.06 165 ALA B N 1
ATOM 4128 C CA . ALA B 1 165 ? -7.527 -42.531 -5.781 1 97.06 165 ALA B CA 1
ATOM 4129 C C . ALA B 1 165 ? -6.684 -43.656 -5.199 1 97.06 165 ALA B C 1
ATOM 4131 O O . ALA B 1 165 ? -5.461 -43.688 -5.371 1 97.06 165 ALA B O 1
ATOM 4132 N N . SER B 1 166 ? -7.387 -44.531 -4.527 1 97.69 166 SER B N 1
ATOM 4133 C CA . SER B 1 166 ? -6.691 -45.656 -3.918 1 97.69 166 SER B CA 1
ATOM 4134 C C . SER B 1 166 ? -7.004 -46.969 -4.656 1 97.69 166 SER B C 1
ATOM 4136 O O . SER B 1 166 ? -6.574 -48.031 -4.234 1 97.69 166 SER B O 1
ATOM 4138 N N . SER B 1 167 ? -7.84 -46.875 -5.676 1 96.94 167 SER B N 1
ATOM 4139 C CA . SER B 1 167 ? -8.203 -48.031 -6.508 1 96.94 167 SER B CA 1
ATOM 4140 C C . SER B 1 167 ? -8.734 -47.562 -7.863 1 96.94 167 SER B C 1
ATOM 4142 O O . SER B 1 167 ? -9.133 -46.406 -8.023 1 96.94 167 SER B O 1
ATOM 4144 N N . PRO B 1 168 ? -8.719 -48.5 -8.844 1 95.81 168 PRO B N 1
ATOM 4145 C CA . PRO B 1 168 ? -9.297 -48.156 -10.141 1 95.81 168 PRO B CA 1
ATOM 4146 C C . PRO B 1 168 ? -10.758 -47.75 -10.039 1 95.81 168 PRO B C 1
ATOM 4148 O O . PRO B 1 168 ? -11.195 -46.875 -10.781 1 95.81 168 PRO B O 1
ATOM 4151 N N . ASP B 1 169 ? -11.469 -48.281 -9.133 1 96.44 169 ASP B N 1
ATOM 4152 C CA . ASP B 1 169 ? -12.883 -47.969 -8.977 1 96.44 169 ASP B CA 1
ATOM 4153 C C . ASP B 1 169 ? -13.086 -46.531 -8.57 1 96.44 169 ASP B C 1
ATOM 4155 O O . ASP B 1 169 ? -14.031 -45.875 -9.023 1 96.44 169 ASP B O 1
ATOM 4159 N N . GLU B 1 170 ? -12.195 -46.031 -7.785 1 96.81 170 GLU B N 1
ATOM 4160 C CA . GLU B 1 170 ? -12.273 -44.625 -7.348 1 96.81 170 GLU B CA 1
ATOM 4161 C C . GLU B 1 170 ? -11.961 -43.688 -8.492 1 96.81 170 GLU B C 1
ATOM 4163 O O . GLU B 1 170 ? -12.406 -42.531 -8.484 1 96.81 170 GLU B O 1
ATOM 4168 N N . ALA B 1 171 ? -11.273 -44.188 -9.477 1 96.56 171 ALA B N 1
ATOM 4169 C CA . ALA B 1 171 ? -10.852 -43.344 -10.594 1 96.56 171 ALA B CA 1
ATOM 4170 C C . ALA B 1 171 ? -11.852 -43.406 -11.742 1 96.56 171 ALA B C 1
ATOM 4172 O O . ALA B 1 171 ? -11.797 -42.625 -12.68 1 96.56 171 ALA B O 1
ATOM 4173 N N . ARG B 1 172 ? -12.766 -44.312 -11.695 1 96.56 172 ARG B N 1
ATOM 4174 C CA . ARG B 1 172 ? -13.609 -44.688 -12.828 1 96.56 172 ARG B CA 1
ATOM 4175 C C . ARG B 1 172 ? -14.375 -43.5 -13.359 1 96.56 172 ARG B C 1
ATOM 4177 O O . ARG B 1 172 ? -14.352 -43.219 -14.562 1 96.56 172 ARG B O 1
ATOM 4184 N N . GLU B 1 173 ? -15.039 -42.844 -12.492 1 94.75 173 GLU B N 1
ATOM 4185 C CA . GLU B 1 173 ? -15.867 -41.719 -12.922 1 94.75 173 GLU B CA 1
ATOM 4186 C C . GLU B 1 173 ? -15.039 -40.656 -13.648 1 94.75 173 GLU B C 1
ATOM 4188 O O . GLU B 1 173 ? -15.484 -40.062 -14.641 1 94.75 173 GLU B O 1
ATOM 4193 N N . TRP B 1 174 ? -13.844 -40.375 -13.125 1 94.19 174 TRP B N 1
ATOM 4194 C CA . TRP B 1 174 ? -12.969 -39.344 -13.711 1 94.19 174 TRP B CA 1
ATOM 4195 C C . TRP B 1 174 ? -12.5 -39.781 -15.102 1 94.19 174 TRP B C 1
ATOM 4197 O O . TRP B 1 174 ? -12.469 -38.969 -16.031 1 94.19 174 TRP B O 1
ATOM 4207 N N . VAL B 1 175 ? -12.219 -41 -15.25 1 94.69 175 VAL B N 1
ATOM 4208 C CA . VAL B 1 175 ? -11.711 -41.531 -16.5 1 94.69 175 VAL B CA 1
ATOM 4209 C C . VAL B 1 175 ? -12.828 -41.562 -17.547 1 94.69 175 VAL B C 1
ATOM 4211 O O . VAL B 1 175 ? -12.617 -41.25 -18.719 1 94.69 175 VAL B O 1
ATOM 4214 N N . GLU B 1 176 ? -13.969 -41.906 -17.078 1 92.88 176 GLU B N 1
ATOM 4215 C CA . GLU B 1 176 ? -15.094 -42.094 -17.984 1 92.88 176 GLU B CA 1
ATOM 4216 C C . GLU B 1 176 ? -15.594 -40.75 -18.516 1 92.88 176 GLU B C 1
ATOM 4218 O O . GLU B 1 176 ? -16.219 -40.688 -19.578 1 92.88 176 GLU B O 1
ATOM 4223 N N . ARG B 1 177 ? -15.391 -39.719 -17.734 1 90.38 177 ARG B N 1
ATOM 4224 C CA . ARG B 1 177 ? -15.75 -38.375 -18.203 1 90.38 177 ARG B CA 1
ATOM 4225 C C . ARG B 1 177 ? -15.039 -38.031 -19.516 1 90.38 177 ARG B C 1
ATOM 4227 O O . ARG B 1 177 ? -15.516 -37.219 -20.297 1 90.38 177 ARG B O 1
ATOM 4234 N N . GLY B 1 178 ? -13.852 -38.688 -19.812 1 84.19 178 GLY B N 1
ATOM 4235 C CA . GLY B 1 178 ? -13.102 -38.5 -21.031 1 84.19 178 GLY B CA 1
ATOM 4236 C C . GLY B 1 178 ? -12.211 -37.25 -20.984 1 84.19 178 GLY B C 1
ATOM 4237 O O . GLY B 1 178 ? -12.148 -36.562 -19.969 1 84.19 178 GLY B O 1
ATOM 4238 N N . GLY B 1 179 ? -11.383 -36.969 -22.109 1 85.5 179 GLY B N 1
ATOM 4239 C CA . GLY B 1 179 ? -10.555 -35.781 -22.25 1 85.5 179 GLY B CA 1
ATOM 4240 C C . GLY B 1 179 ? -9.117 -36 -21.812 1 85.5 179 GLY B C 1
ATOM 4241 O O . GLY B 1 179 ? -8.266 -35.156 -22.031 1 85.5 179 GLY B O 1
ATOM 4242 N N . GLY B 1 180 ? -8.914 -37.219 -21.188 1 92 180 GLY B N 1
ATOM 4243 C CA . GLY B 1 180 ? -7.559 -37.469 -20.734 1 92 180 GLY B CA 1
ATOM 4244 C C . GLY B 1 180 ? -7.254 -36.844 -19.391 1 92 180 GLY B C 1
ATOM 4245 O O . GLY B 1 180 ? -7.844 -35.812 -19.016 1 92 180 GLY B O 1
ATOM 4246 N N . LEU B 1 181 ? -6.438 -37.469 -18.578 1 96.38 181 LEU B N 1
ATOM 4247 C CA . LEU B 1 181 ? -6.074 -37 -17.234 1 96.38 181 LEU B CA 1
ATOM 4248 C C . LEU B 1 181 ? -4.566 -37.062 -17.031 1 96.38 181 LEU B C 1
ATOM 4250 O O . LEU B 1 181 ? -3.867 -37.781 -17.75 1 96.38 181 LEU B O 1
ATOM 4254 N N . LEU B 1 182 ? -4.094 -36.219 -16.203 1 97.12 182 LEU B N 1
ATOM 4255 C CA . LEU B 1 182 ? -2.756 -36.375 -15.648 1 97.12 182 LEU B CA 1
ATOM 4256 C C . LEU B 1 182 ? -2.789 -37.281 -14.414 1 97.12 182 LEU B C 1
ATOM 4258 O O . LEU B 1 182 ? -3.58 -37.062 -13.492 1 97.12 182 LEU B O 1
ATOM 4262 N N . ILE B 1 183 ? -2.066 -38.344 -14.43 1 97.81 183 ILE B N 1
ATOM 4263 C CA . ILE B 1 183 ? -1.902 -39.156 -13.242 1 97.81 183 ILE B CA 1
ATOM 4264 C C . ILE B 1 183 ? -0.5 -38.969 -12.672 1 97.81 183 ILE B C 1
ATOM 4266 O O . ILE B 1 183 ? 0.473 -38.875 -13.422 1 97.81 183 ILE B O 1
ATOM 4270 N N . GLU B 1 184 ? -0.404 -38.875 -11.375 1 98.06 184 GLU B N 1
ATOM 4271 C CA . GLU B 1 184 ? 0.872 -38.719 -10.68 1 98.06 184 GLU B CA 1
ATOM 4272 C C . GLU B 1 184 ? 0.953 -39.656 -9.469 1 98.06 184 GLU B C 1
ATOM 4274 O O . GLU B 1 184 ? -0.075 -40.031 -8.906 1 98.06 184 GLU B O 1
ATOM 4279 N N . GLU B 1 185 ? 2.188 -40.031 -9.109 1 97.38 185 GLU B N 1
ATOM 4280 C CA . GLU B 1 185 ? 2.379 -40.688 -7.824 1 97.38 185 GLU B CA 1
ATOM 4281 C C . GLU B 1 185 ? 1.97 -39.781 -6.664 1 97.38 185 GLU B C 1
ATOM 4283 O O . GLU B 1 185 ? 2.143 -38.562 -6.734 1 97.38 185 GLU B O 1
ATOM 4288 N N . ALA B 1 186 ? 1.401 -40.375 -5.676 1 95.31 186 ALA B N 1
ATOM 4289 C CA . ALA B 1 186 ? 1.209 -39.625 -4.43 1 95.31 186 ALA B CA 1
ATOM 4290 C C . ALA B 1 186 ? 2.527 -39.469 -3.68 1 95.31 186 ALA B C 1
ATOM 4292 O O . ALA B 1 186 ? 3.02 -40.406 -3.064 1 95.31 186 ALA B O 1
ATOM 4293 N N . VAL B 1 187 ? 3.094 -38.281 -3.662 1 93.88 187 VAL B N 1
ATOM 4294 C CA . VAL B 1 187 ? 4.43 -38.031 -3.135 1 93.88 187 VAL B CA 1
ATOM 4295 C C . VAL B 1 187 ? 4.387 -38 -1.609 1 93.88 187 VAL B C 1
ATOM 4297 O O . VAL B 1 187 ? 3.586 -37.25 -1.023 1 93.88 187 VAL B O 1
ATOM 4300 N N . PRO B 1 188 ? 5.137 -38.812 -0.928 1 91.62 188 PRO B N 1
ATOM 4301 C CA . PRO B 1 188 ? 5.289 -38.656 0.52 1 91.62 188 PRO B CA 1
ATOM 4302 C C . PRO B 1 188 ? 6.211 -37.5 0.887 1 91.62 188 PRO B C 1
ATOM 4304 O O . PRO B 1 188 ? 7.391 -37.719 1.173 1 91.62 188 PRO B O 1
ATOM 4307 N N . PHE B 1 189 ? 5.723 -36.312 0.961 1 93.69 189 PHE B N 1
ATOM 4308 C CA . PHE B 1 189 ? 6.555 -35.156 1.203 1 93.69 189 PHE B CA 1
ATOM 4309 C C . PHE B 1 189 ? 6.492 -34.719 2.668 1 93.69 189 PHE B C 1
ATOM 4311 O O . PHE B 1 189 ? 5.57 -35.125 3.391 1 93.69 189 PHE B O 1
ATOM 4318 N N . VAL B 1 190 ? 7.523 -34.031 3.146 1 94.88 190 VAL B N 1
ATOM 4319 C CA . VAL B 1 190 ? 7.617 -33.594 4.531 1 94.88 190 VAL B CA 1
ATOM 4320 C C . VAL B 1 190 ? 6.965 -32.219 4.684 1 94.88 190 VAL B C 1
ATOM 4322 O O . VAL B 1 190 ? 6.324 -31.938 5.699 1 94.88 190 VAL B O 1
ATOM 4325 N N . ARG B 1 191 ? 7.176 -31.359 3.695 1 96.25 191 ARG B N 1
ATOM 4326 C CA . ARG B 1 191 ? 6.488 -30.078 3.699 1 96.25 191 ARG B CA 1
ATOM 4327 C C . ARG B 1 191 ? 6.438 -29.484 2.297 1 96.25 191 ARG B C 1
ATOM 4329 O O . ARG B 1 191 ? 7.105 -29.969 1.384 1 96.25 191 ARG B O 1
ATOM 4336 N N . GLU B 1 192 ? 5.574 -28.562 2.152 1 97.62 192 GLU B N 1
ATOM 4337 C CA . GLU B 1 192 ? 5.438 -27.812 0.904 1 97.62 192 GLU B CA 1
ATOM 4338 C C . GLU B 1 192 ? 6.203 -26.5 0.958 1 97.62 192 GLU B C 1
ATOM 4340 O O . GLU B 1 192 ? 6.207 -25.812 1.984 1 97.62 192 GLU B O 1
ATOM 4345 N N . LEU B 1 193 ? 6.949 -26.203 -0.066 1 98.69 193 LEU B N 1
ATOM 4346 C CA . LEU B 1 193 ? 7.719 -24.969 -0.227 1 98.69 193 LEU B CA 1
ATOM 4347 C C . LEU B 1 193 ? 7.277 -24.219 -1.476 1 98.69 193 LEU B C 1
ATOM 4349 O O . LEU B 1 193 ? 6.543 -24.75 -2.307 1 98.69 193 LEU B O 1
ATOM 4353 N N . ALA B 1 194 ? 7.641 -23.016 -1.567 1 98.81 194 ALA B N 1
ATOM 4354 C CA . ALA B 1 194 ? 7.387 -22.203 -2.76 1 98.81 194 ALA B CA 1
ATOM 4355 C C . ALA B 1 194 ? 8.516 -21.203 -2.996 1 98.81 194 ALA B C 1
ATOM 4357 O O . ALA B 1 194 ? 9.102 -20.688 -2.045 1 98.81 194 ALA B O 1
ATOM 4358 N N . VAL B 1 195 ? 8.844 -21.016 -4.191 1 98.81 195 VAL B N 1
ATOM 4359 C CA . VAL B 1 195 ? 9.797 -20 -4.633 1 98.81 195 VAL B CA 1
ATOM 4360 C C . VAL B 1 195 ? 9.094 -19.016 -5.555 1 98.81 195 VAL B C 1
ATOM 4362 O O . VAL B 1 195 ? 8.469 -19.406 -6.543 1 98.81 195 VAL B O 1
ATOM 4365 N N . LEU B 1 196 ? 9.156 -17.797 -5.16 1 98.88 196 LEU B N 1
ATOM 4366 C CA . LEU B 1 196 ? 8.578 -16.734 -5.969 1 98.88 196 LEU B CA 1
ATOM 4367 C C . LEU B 1 196 ? 9.664 -16 -6.758 1 98.88 196 LEU B C 1
ATOM 4369 O O . LEU B 1 196 ? 10.688 -15.609 -6.199 1 98.88 196 LEU B O 1
ATOM 4373 N N . VAL B 1 197 ? 9.438 -15.852 -8.07 1 98.81 197 VAL B N 1
ATOM 4374 C CA . VAL B 1 197 ? 10.406 -15.219 -8.953 1 98.81 197 VAL B CA 1
ATOM 4375 C C . VAL B 1 197 ? 9.711 -14.141 -9.797 1 98.81 197 VAL B C 1
ATOM 4377 O O . VAL B 1 197 ? 8.547 -14.297 -10.164 1 98.81 197 VAL B O 1
ATOM 4380 N N . ALA B 1 198 ? 10.375 -13.055 -10.008 1 98.94 198 ALA B N 1
ATOM 4381 C CA . ALA B 1 198 ? 9.969 -12.055 -10.992 1 98.94 198 ALA B CA 1
ATOM 4382 C C . ALA B 1 198 ? 10.969 -11.984 -12.148 1 98.94 198 ALA B C 1
ATOM 4384 O O . ALA B 1 198 ? 12.18 -12.07 -11.938 1 98.94 198 ALA B O 1
ATOM 4385 N N . ARG B 1 199 ? 10.477 -11.891 -13.297 1 98.88 199 ARG B N 1
ATOM 4386 C CA . ARG B 1 199 ? 11.328 -11.758 -14.477 1 98.88 199 ARG B CA 1
ATOM 4387 C C . ARG B 1 199 ? 10.766 -10.727 -15.445 1 98.88 199 ARG B C 1
ATOM 4389 O O . ARG B 1 199 ? 9.555 -10.672 -15.672 1 98.88 199 ARG B O 1
ATOM 4396 N N . SER B 1 200 ? 11.609 -9.875 -15.961 1 98.56 200 SER B N 1
ATOM 4397 C CA . SER B 1 200 ? 11.211 -8.852 -16.922 1 98.56 200 SER B CA 1
ATOM 4398 C C . SER B 1 200 ? 11.438 -9.312 -18.344 1 98.56 200 SER B C 1
ATOM 4400 O O . SER B 1 200 ? 12.203 -10.25 -18.594 1 98.56 200 SER B O 1
ATOM 4402 N N . PRO B 1 201 ? 10.789 -8.672 -19.312 1 97.94 201 PRO B N 1
ATOM 4403 C CA . PRO B 1 201 ? 11.016 -8.969 -20.734 1 97.94 201 PRO B CA 1
ATOM 4404 C C . PRO B 1 201 ? 12.477 -8.797 -21.141 1 97.94 201 PRO B C 1
ATOM 4406 O O . PRO B 1 201 ? 12.961 -9.5 -22.031 1 97.94 201 PRO B O 1
ATOM 4409 N N . SER B 1 202 ? 13.148 -7.938 -20.469 1 97.81 202 SER B N 1
ATOM 4410 C CA . SER B 1 202 ? 14.547 -7.695 -20.812 1 97.81 202 SER B CA 1
ATOM 4411 C C . SER B 1 202 ? 15.461 -8.727 -20.156 1 97.81 202 SER B C 1
ATOM 4413 O O . SER B 1 202 ? 16.688 -8.695 -20.344 1 97.81 202 SER B O 1
ATOM 4415 N N . GLY B 1 203 ? 14.93 -9.57 -19.359 1 96.88 203 GLY B N 1
ATOM 4416 C CA . GLY B 1 203 ? 15.688 -10.719 -18.891 1 96.88 203 GLY B CA 1
ATOM 4417 C C . GLY B 1 203 ? 16.141 -10.586 -17.438 1 96.88 203 GLY B C 1
ATOM 4418 O O . GLY B 1 203 ? 16.766 -11.5 -16.906 1 96.88 203 GLY B O 1
ATOM 4419 N N . GLN B 1 204 ? 15.898 -9.469 -16.781 1 97.75 204 GLN B N 1
ATOM 4420 C CA . GLN B 1 204 ? 16.203 -9.359 -15.352 1 97.75 204 GLN B CA 1
ATOM 4421 C C . GLN B 1 204 ? 15.336 -10.32 -14.539 1 97.75 204 GLN B C 1
ATOM 4423 O O . GLN B 1 204 ? 14.172 -10.555 -14.867 1 97.75 204 GLN B O 1
ATOM 4428 N N . ALA B 1 205 ? 15.945 -10.867 -13.523 1 98.62 205 ALA B N 1
ATOM 4429 C CA . ALA B 1 205 ? 15.188 -11.734 -12.625 1 98.62 205 ALA B CA 1
ATOM 4430 C C . ALA B 1 205 ? 15.508 -11.43 -11.164 1 98.62 205 ALA B C 1
ATOM 4432 O O . ALA B 1 205 ? 16.609 -10.992 -10.844 1 98.62 205 ALA B O 1
ATOM 4433 N N . ALA B 1 206 ? 14.586 -11.5 -10.328 1 98.75 206 ALA B N 1
ATOM 4434 C CA . ALA B 1 206 ? 14.703 -11.352 -8.883 1 98.75 206 ALA B CA 1
ATOM 4435 C C . ALA B 1 206 ? 13.914 -12.438 -8.156 1 98.75 206 ALA B C 1
ATOM 4437 O O . ALA B 1 206 ? 12.812 -12.805 -8.586 1 98.75 206 ALA B O 1
ATOM 4438 N N . VAL B 1 207 ? 14.492 -12.961 -7.086 1 98.88 207 VAL B N 1
ATOM 4439 C CA . VAL B 1 207 ? 13.891 -14.086 -6.383 1 98.88 207 VAL B CA 1
ATOM 4440 C C . VAL B 1 207 ? 13.719 -13.742 -4.906 1 98.88 207 VAL B C 1
ATOM 4442 O O . VAL B 1 207 ? 14.609 -13.164 -4.289 1 98.88 207 VAL B O 1
ATOM 4445 N N . TRP B 1 208 ? 12.516 -13.953 -4.348 1 98.94 208 TRP B N 1
ATOM 4446 C CA . TRP B 1 208 ? 12.305 -13.836 -2.908 1 98.94 208 TRP B CA 1
ATOM 4447 C C . TRP B 1 208 ? 12.836 -15.062 -2.174 1 98.94 208 TRP B C 1
ATOM 4449 O O . TRP B 1 208 ? 13.109 -16.094 -2.795 1 98.94 208 TRP B O 1
ATOM 4459 N N . PRO B 1 209 ? 12.984 -15 -0.843 1 98.69 209 PRO B N 1
ATOM 4460 C CA . PRO B 1 209 ? 13.367 -16.188 -0.089 1 98.69 209 PRO B CA 1
ATOM 4461 C C . PRO B 1 209 ? 12.359 -17.328 -0.241 1 98.69 209 PRO B C 1
ATOM 4463 O O . PRO B 1 209 ? 11.164 -17.094 -0.389 1 98.69 209 PRO B O 1
ATOM 4466 N N . VAL B 1 210 ? 12.93 -18.547 -0.219 1 98.88 210 VAL B N 1
ATOM 4467 C CA . VAL B 1 210 ? 12.062 -19.719 -0.235 1 98.88 210 VAL B CA 1
ATOM 4468 C C . VAL B 1 210 ? 11.172 -19.719 1.006 1 98.88 210 VAL B C 1
ATOM 4470 O O . VAL B 1 210 ? 11.641 -19.422 2.109 1 98.88 210 VAL B O 1
ATOM 4473 N N . VAL B 1 211 ? 9.914 -20.047 0.798 1 98.94 211 VAL B N 1
ATOM 4474 C CA . VAL B 1 211 ? 9 -20.031 1.931 1 98.94 211 VAL B CA 1
ATOM 4475 C C . VAL B 1 211 ? 8.406 -21.422 2.127 1 98.94 211 VAL B C 1
ATOM 4477 O O . VAL B 1 211 ? 8.492 -22.281 1.24 1 98.94 211 VAL B O 1
ATOM 4480 N N . GLU B 1 212 ? 7.871 -21.656 3.326 1 98.88 212 GLU B N 1
ATOM 4481 C CA . GLU B 1 212 ? 7.059 -22.844 3.598 1 98.88 212 GLU B CA 1
ATOM 4482 C C . GLU B 1 212 ? 5.57 -22.516 3.566 1 98.88 212 GLU B C 1
ATOM 4484 O O . GLU B 1 212 ? 5.141 -21.5 4.133 1 98.88 212 GLU B O 1
ATOM 4489 N N . THR B 1 213 ? 4.828 -23.25 2.814 1 98.44 213 THR B N 1
ATOM 4490 C CA . THR B 1 213 ? 3.373 -23.156 2.838 1 98.44 213 THR B CA 1
ATOM 4491 C C . THR B 1 213 ? 2.77 -24.266 3.699 1 98.44 213 THR B C 1
ATOM 4493 O O . THR B 1 213 ? 2.855 -25.438 3.352 1 98.44 213 THR B O 1
ATOM 4496 N N . VAL B 1 214 ? 2.176 -23.844 4.777 1 97.81 214 VAL B N 1
ATOM 4497 C CA . VAL B 1 214 ? 1.582 -24.797 5.707 1 97.81 214 VAL B CA 1
ATOM 4498 C C . VAL B 1 214 ? 0.17 -25.156 5.25 1 97.81 214 VAL B C 1
ATOM 4500 O O . VAL B 1 214 ? -0.677 -24.281 5.082 1 97.81 214 VAL B O 1
ATOM 4503 N N . GLN B 1 215 ? -0.021 -26.438 5.098 1 92.69 215 GLN B N 1
ATOM 4504 C CA . GLN B 1 215 ? -1.304 -26.938 4.613 1 92.69 215 GLN B CA 1
ATOM 4505 C C . GLN B 1 215 ? -2.111 -27.562 5.746 1 92.69 215 GLN B C 1
ATOM 4507 O O . GLN B 1 215 ? -1.568 -28.312 6.559 1 92.69 215 GLN B O 1
ATOM 4512 N N . THR B 1 216 ? -3.326 -27.141 5.852 1 88.69 216 THR B N 1
ATOM 4513 C CA . THR B 1 216 ? -4.316 -27.797 6.703 1 88.69 216 THR B CA 1
ATOM 4514 C C . THR B 1 216 ? -5.484 -28.312 5.875 1 88.69 216 THR B C 1
ATOM 4516 O O . THR B 1 216 ? -6.219 -27.531 5.266 1 88.69 216 THR B O 1
ATOM 4519 N N . ASP B 1 217 ? -5.613 -29.625 5.805 1 82.44 217 ASP B N 1
ATOM 4520 C CA . ASP B 1 217 ? -6.656 -30.266 5.012 1 82.44 217 ASP B CA 1
ATOM 4521 C C . ASP B 1 217 ? -6.57 -29.844 3.549 1 82.44 217 ASP B C 1
ATOM 4523 O O . ASP B 1 217 ? -7.586 -29.516 2.936 1 82.44 217 ASP B O 1
ATOM 4527 N N . GLY B 1 218 ? -5.332 -29.719 3.074 1 79.94 218 GLY B N 1
ATOM 4528 C CA . GLY B 1 218 ? -5.109 -29.438 1.663 1 79.94 218 GLY B CA 1
ATOM 4529 C C . GLY B 1 218 ? -5.203 -27.969 1.319 1 79.94 218 GLY B C 1
ATOM 4530 O O . GLY B 1 218 ? -5.098 -27.594 0.15 1 79.94 218 GLY B O 1
ATOM 4531 N N . ILE B 1 219 ? -5.402 -27.141 2.33 1 85.88 219 ILE B N 1
ATOM 4532 C CA . ILE B 1 219 ? -5.516 -25.703 2.104 1 85.88 219 ILE B CA 1
ATOM 4533 C C . ILE B 1 219 ? -4.336 -24.984 2.746 1 85.88 219 ILE B C 1
ATOM 4535 O O . ILE B 1 219 ? -3.977 -25.266 3.893 1 85.88 219 ILE B O 1
ATOM 4539 N N . CYS B 1 220 ? -3.748 -24.125 2.006 1 92.81 220 CYS B N 1
ATOM 4540 C CA . CYS B 1 220 ? -2.678 -23.312 2.582 1 92.81 220 CYS B CA 1
ATOM 4541 C C . CYS B 1 220 ? -3.223 -22.375 3.648 1 92.81 220 CYS B C 1
ATOM 4543 O O . CYS B 1 220 ? -3.951 -21.438 3.336 1 92.81 220 CYS B O 1
ATOM 4545 N N . THR B 1 221 ? -2.814 -22.531 4.84 1 95.31 221 THR B N 1
ATOM 4546 C CA . THR B 1 221 ? -3.342 -21.719 5.934 1 95.31 221 THR B CA 1
ATOM 4547 C C . THR B 1 221 ? -2.314 -20.688 6.387 1 95.31 221 THR B C 1
ATOM 4549 O O . THR B 1 221 ? -2.678 -19.625 6.887 1 95.31 221 THR B O 1
ATOM 4552 N N . GLU B 1 222 ? -1.051 -21.062 6.23 1 98.25 222 GLU B N 1
ATOM 4553 C CA . GLU B 1 222 ? 0.023 -20.141 6.613 1 98.25 222 GLU B CA 1
ATOM 4554 C C . GLU B 1 222 ? 1.149 -20.156 5.586 1 98.25 222 GLU B C 1
ATOM 4556 O O . GLU B 1 222 ? 1.34 -21.141 4.875 1 98.25 222 GLU B O 1
ATOM 4561 N N . VAL B 1 223 ? 1.78 -19.125 5.512 1 98.88 223 VAL B N 1
ATOM 4562 C CA . VAL B 1 223 ? 3.074 -19.031 4.844 1 98.88 223 VAL B CA 1
ATOM 4563 C C . VAL B 1 223 ? 4.133 -18.531 5.828 1 98.88 223 VAL B C 1
ATOM 4565 O O . VAL B 1 223 ? 3.932 -17.516 6.496 1 98.88 223 VAL B O 1
ATOM 4568 N N . LEU B 1 224 ? 5.172 -19.281 5.992 1 98.94 224 LEU B N 1
ATOM 4569 C CA . LEU B 1 224 ? 6.316 -18.906 6.816 1 98.94 224 LEU B CA 1
ATOM 4570 C C . LEU B 1 224 ? 7.48 -18.422 5.953 1 98.94 224 LEU B C 1
ATOM 4572 O O . LEU B 1 224 ? 8.008 -19.188 5.148 1 98.94 224 LEU B O 1
ATOM 4576 N N . ALA B 1 225 ? 7.844 -17.234 6.07 1 98.94 225 ALA B N 1
ATOM 4577 C CA . ALA B 1 225 ? 8.867 -16.625 5.227 1 98.94 225 ALA B CA 1
ATOM 4578 C C . ALA B 1 225 ? 10.008 -16.062 6.07 1 98.94 225 ALA B C 1
ATOM 4580 O O . ALA B 1 225 ? 9.789 -15.219 6.941 1 98.94 225 ALA B O 1
ATOM 4581 N N . PRO B 1 226 ? 11.258 -16.516 5.887 1 98.75 226 PRO B N 1
ATOM 4582 C CA . PRO B 1 226 ? 11.688 -17.641 5.059 1 98.75 226 PRO B CA 1
ATOM 4583 C C . PRO B 1 226 ? 11.297 -18.984 5.656 1 98.75 226 PRO B C 1
ATOM 4585 O O . PRO B 1 226 ? 10.805 -19.047 6.781 1 98.75 226 PRO B O 1
ATOM 4588 N N . ALA B 1 227 ? 11.406 -20 4.859 1 98.88 227 ALA B N 1
ATOM 4589 C CA . ALA B 1 227 ? 11.148 -21.344 5.355 1 98.88 227 ALA B CA 1
ATOM 4590 C C . ALA B 1 227 ? 12.078 -21.688 6.512 1 98.88 227 ALA B C 1
ATOM 4592 O O . ALA B 1 227 ? 13.305 -21.625 6.375 1 98.88 227 ALA B O 1
ATOM 4593 N N . PRO B 1 228 ? 11.555 -22.109 7.676 1 98.62 228 PRO B N 1
ATOM 4594 C CA . PRO B 1 228 ? 12.398 -22.422 8.836 1 98.62 228 PRO B CA 1
ATOM 4595 C C . PRO B 1 228 ? 13.281 -23.641 8.609 1 98.62 228 PRO B C 1
ATOM 4597 O O . PRO B 1 228 ? 12.836 -24.625 8 1 98.62 228 PRO B O 1
ATOM 4600 N N . ASP B 1 229 ? 14.516 -23.531 9.016 1 97.38 229 ASP B N 1
ATOM 4601 C CA . ASP B 1 229 ? 15.469 -24.641 9.062 1 97.38 229 ASP B CA 1
ATOM 4602 C C . ASP B 1 229 ? 15.656 -25.266 7.684 1 97.38 229 ASP B C 1
ATOM 4604 O O . ASP B 1 229 ? 15.789 -26.484 7.559 1 97.38 229 ASP B O 1
ATOM 4608 N N . LEU B 1 230 ? 15.523 -24.484 6.645 1 97.94 230 LEU B N 1
ATOM 4609 C CA . LEU B 1 230 ? 15.797 -24.938 5.289 1 97.94 230 LEU B CA 1
ATOM 4610 C C . LEU B 1 230 ? 17.297 -25 5.027 1 97.94 230 LEU B C 1
ATOM 4612 O O . LEU B 1 230 ? 17.984 -23.984 5.148 1 97.94 230 LEU B O 1
ATOM 4616 N N . PRO B 1 231 ? 17.797 -26.188 4.711 1 96.88 231 PRO B N 1
ATOM 4617 C CA . PRO B 1 231 ? 19.234 -26.234 4.383 1 96.88 231 PRO B CA 1
ATOM 4618 C C . PRO B 1 231 ? 19.609 -25.297 3.244 1 96.88 231 PRO B C 1
ATOM 4620 O O . PRO B 1 231 ? 18.875 -25.172 2.264 1 96.88 231 PRO B O 1
ATOM 4623 N N . GLU B 1 232 ? 20.75 -24.688 3.383 1 97.12 232 GLU B N 1
ATOM 4624 C CA . GLU B 1 232 ? 21.203 -23.703 2.412 1 97.12 232 GLU B CA 1
ATOM 4625 C C . GLU B 1 232 ? 21.328 -24.312 1.021 1 97.12 232 GLU B C 1
ATOM 4627 O O . GLU B 1 232 ? 21.016 -23.672 0.02 1 97.12 232 GLU B O 1
ATOM 4632 N N . GLU B 1 233 ? 21.797 -25.484 0.998 1 97 233 GLU B N 1
ATOM 4633 C CA . GLU B 1 233 ? 22 -26.172 -0.28 1 97 233 GLU B CA 1
ATOM 4634 C C . GLU B 1 233 ? 20.672 -26.375 -1.004 1 97 233 GLU B C 1
ATOM 4636 O O . GLU B 1 233 ? 20.578 -26.188 -2.221 1 97 233 GLU B O 1
ATOM 4641 N N . LEU B 1 234 ? 19.688 -26.766 -0.247 1 97.5 234 LEU B N 1
ATOM 4642 C CA . LEU B 1 234 ? 18.375 -26.969 -0.847 1 97.5 234 LEU B CA 1
ATOM 4643 C C . LEU B 1 234 ? 17.781 -25.625 -1.3 1 97.5 234 LEU B C 1
ATOM 4645 O O . LEU B 1 234 ? 17.219 -25.531 -2.393 1 97.5 234 LEU B O 1
ATOM 4649 N N . ALA B 1 235 ? 17.875 -24.609 -0.472 1 98.06 235 ALA B N 1
ATOM 4650 C CA . ALA B 1 235 ? 17.391 -23.281 -0.84 1 98.06 235 ALA B CA 1
ATOM 4651 C C . ALA B 1 235 ? 18.031 -22.812 -2.143 1 98.06 235 ALA B C 1
ATOM 4653 O O . ALA B 1 235 ? 17.344 -22.312 -3.035 1 98.06 235 ALA B O 1
ATOM 4654 N N . THR B 1 236 ? 19.328 -22.969 -2.205 1 98.06 236 THR B N 1
ATOM 4655 C CA . THR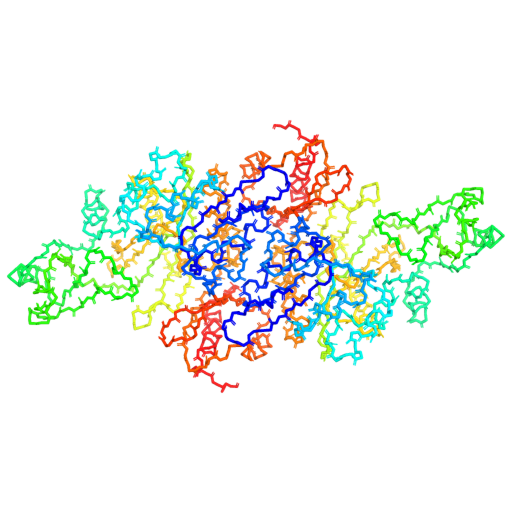 B 1 236 ? 20.062 -22.562 -3.389 1 98.06 236 THR B CA 1
ATOM 4656 C C . THR B 1 236 ? 19.594 -23.328 -4.617 1 98.06 236 THR B C 1
ATOM 4658 O O . THR B 1 236 ? 19.375 -22.75 -5.68 1 98.06 236 THR B O 1
ATOM 4661 N N . ALA B 1 237 ? 19.422 -24.594 -4.465 1 97.94 237 ALA B N 1
ATOM 4662 C CA . ALA B 1 237 ? 18.969 -25.438 -5.57 1 97.94 237 ALA B CA 1
ATOM 4663 C C . ALA B 1 237 ? 17.594 -25.016 -6.051 1 97.94 237 ALA B C 1
ATOM 4665 O O . ALA B 1 237 ? 17.344 -24.938 -7.258 1 97.94 237 ALA B O 1
ATOM 4666 N N . LEU B 1 238 ? 16.719 -24.781 -5.133 1 98.56 238 LEU B N 1
ATOM 4667 C CA . LEU B 1 238 ? 15.352 -24.375 -5.473 1 98.56 238 LEU B CA 1
ATOM 4668 C C . LEU B 1 238 ? 15.352 -23.047 -6.219 1 98.56 238 LEU B C 1
ATOM 4670 O O . LEU B 1 238 ? 14.633 -22.891 -7.211 1 98.56 238 LEU B O 1
ATOM 4674 N N . VAL B 1 239 ? 16.125 -22.125 -5.766 1 98.62 239 VAL B N 1
ATOM 4675 C CA . VAL B 1 239 ? 16.219 -20.828 -6.398 1 98.62 239 VAL B CA 1
ATOM 4676 C C . VAL B 1 239 ? 16.766 -20.969 -7.816 1 98.62 239 VAL B C 1
ATOM 4678 O O . VAL B 1 239 ? 16.219 -20.406 -8.766 1 98.62 239 VAL B O 1
ATOM 4681 N N . GLU B 1 240 ? 17.812 -21.734 -7.953 1 98.31 240 GLU B N 1
ATOM 4682 C CA . GLU B 1 240 ? 18.422 -21.953 -9.258 1 98.31 240 GLU B CA 1
ATOM 4683 C C . GLU B 1 240 ? 17.438 -22.578 -10.234 1 98.31 240 GLU B C 1
ATOM 4685 O O . GLU B 1 240 ? 17.344 -22.172 -11.391 1 98.31 240 GLU B O 1
ATOM 4690 N N . ARG B 1 241 ? 16.719 -23.562 -9.766 1 98.19 241 ARG B N 1
ATOM 4691 C CA . ARG B 1 241 ? 15.758 -24.234 -10.617 1 98.19 241 ARG B CA 1
ATOM 4692 C C . ARG B 1 241 ? 14.609 -23.312 -10.992 1 98.19 241 ARG B C 1
ATOM 4694 O O . ARG B 1 241 ? 14.133 -23.328 -12.133 1 98.19 241 ARG B O 1
ATOM 4701 N N . ALA B 1 242 ? 14.133 -22.547 -10.023 1 98.62 242 ALA B N 1
ATOM 4702 C CA . ALA B 1 242 ? 13.055 -21.609 -10.305 1 98.62 242 ALA B CA 1
ATOM 4703 C C . ALA B 1 242 ? 13.469 -20.609 -11.383 1 98.62 242 ALA B C 1
ATOM 4705 O O . ALA B 1 242 ? 12.688 -20.312 -12.289 1 98.62 242 ALA B O 1
ATOM 4706 N N . LEU B 1 243 ? 14.672 -20.094 -11.281 1 98.62 243 LEU B N 1
ATOM 4707 C CA . LEU B 1 243 ? 15.195 -19.141 -12.266 1 98.62 243 LEU B CA 1
ATOM 4708 C C . LEU B 1 243 ? 15.32 -19.812 -13.633 1 98.62 243 LEU B C 1
ATOM 4710 O O . LEU B 1 243 ? 14.984 -19.203 -14.656 1 98.62 243 LEU B O 1
ATOM 4714 N N . ARG B 1 244 ? 15.805 -21.047 -13.633 1 98.56 244 ARG B N 1
ATOM 4715 C CA . ARG B 1 244 ? 15.922 -21.781 -14.891 1 98.56 244 ARG B CA 1
ATOM 4716 C C . ARG B 1 244 ? 14.562 -21.984 -15.539 1 98.56 244 ARG B C 1
ATOM 4718 O O . ARG B 1 244 ? 14.406 -21.781 -16.75 1 98.56 244 ARG B O 1
ATOM 4725 N N . ILE B 1 245 ? 13.586 -22.375 -14.727 1 98.75 245 ILE B N 1
ATOM 4726 C CA . ILE B 1 245 ? 12.234 -22.609 -15.227 1 98.75 245 ILE B CA 1
ATOM 4727 C C . ILE B 1 245 ? 11.688 -21.312 -15.828 1 98.75 245 ILE B C 1
ATOM 4729 O O . ILE B 1 245 ? 11.195 -21.297 -16.953 1 98.75 245 ILE B O 1
ATOM 4733 N N . ALA B 1 246 ? 11.805 -20.219 -15.109 1 98.62 246 ALA B N 1
ATOM 4734 C CA . ALA B 1 246 ? 11.297 -18.938 -15.578 1 98.62 246 ALA B CA 1
ATOM 4735 C C . ALA B 1 246 ? 11.953 -18.531 -16.891 1 98.62 246 ALA B C 1
ATOM 4737 O O . ALA B 1 246 ? 11.273 -18.078 -17.828 1 98.62 246 ALA B O 1
ATOM 4738 N N . GLY B 1 247 ? 13.266 -18.703 -16.969 1 98.25 247 GLY B N 1
ATOM 4739 C CA . GLY B 1 247 ? 14.008 -18.344 -18.172 1 98.25 247 GLY B CA 1
ATOM 4740 C C . GLY B 1 247 ? 13.648 -19.203 -19.359 1 98.25 247 GLY B C 1
ATOM 4741 O O . GLY B 1 247 ? 13.375 -18.688 -20.453 1 98.25 247 GLY B O 1
ATOM 4742 N N . GLU B 1 248 ? 13.609 -20.531 -19.172 1 97.94 248 GLU B N 1
ATOM 4743 C CA . GLU B 1 248 ? 13.383 -21.469 -20.266 1 97.94 248 GLU B CA 1
ATOM 4744 C C . GLU B 1 248 ? 11.953 -21.375 -20.797 1 97.94 248 GLU B C 1
ATOM 4746 O O . GLU B 1 248 ? 11.711 -21.562 -21.984 1 97.94 248 GLU B O 1
ATOM 4751 N N . LEU B 1 249 ? 11.047 -21.078 -19.891 1 98.19 249 LEU B N 1
ATOM 4752 C CA . LEU B 1 249 ? 9.656 -21.016 -20.312 1 98.19 249 LEU B CA 1
ATOM 4753 C C . LEU B 1 249 ? 9.305 -19.609 -20.781 1 98.19 249 LEU B C 1
ATOM 4755 O O . LEU B 1 249 ? 8.195 -19.375 -21.281 1 98.19 249 LEU B O 1
ATOM 4759 N N . GLY B 1 250 ? 10.195 -18.672 -20.625 1 97.75 250 GLY B N 1
ATOM 4760 C CA . GLY B 1 250 ? 9.977 -17.297 -21.062 1 97.75 250 GLY B CA 1
ATOM 4761 C C . GLY B 1 250 ? 8.938 -16.562 -20.25 1 97.75 250 GLY B C 1
ATOM 4762 O O . GLY B 1 250 ? 8.195 -15.734 -20.766 1 97.75 250 GLY B O 1
ATOM 4763 N N . VAL B 1 251 ? 8.836 -16.891 -19 1 98.25 251 VAL B N 1
ATOM 4764 C CA . VAL B 1 251 ? 7.828 -16.266 -18.141 1 98.25 251 VAL B CA 1
ATOM 4765 C C . VAL B 1 251 ? 8.242 -14.844 -17.797 1 98.25 251 VAL B C 1
ATOM 4767 O O . VAL B 1 251 ? 9.398 -14.594 -17.453 1 98.25 251 VAL B O 1
ATOM 4770 N N . THR B 1 252 ? 7.336 -13.898 -18 1 98.69 252 THR B N 1
ATOM 4771 C CA . THR B 1 252 ? 7.512 -12.508 -17.578 1 98.69 252 THR B CA 1
ATOM 4772 C C . THR B 1 252 ? 6.441 -12.109 -16.562 1 98.69 252 THR B C 1
ATOM 4774 O O . THR B 1 252 ? 5.305 -12.578 -16.641 1 98.69 252 THR B O 1
ATOM 4777 N N . GLY B 1 253 ? 6.738 -11.227 -15.625 1 98.81 253 GLY B N 1
ATOM 4778 C CA . GLY B 1 253 ? 5.938 -11.008 -14.43 1 98.81 253 GLY B CA 1
ATOM 4779 C C . GLY B 1 253 ? 6.367 -11.875 -13.258 1 98.81 253 GLY B C 1
ATOM 4780 O O . GLY B 1 253 ? 7.531 -12.258 -13.156 1 98.81 253 GLY B O 1
ATOM 4781 N N . VAL B 1 254 ? 5.516 -12.117 -12.359 1 98.94 254 VAL B N 1
ATOM 4782 C CA . VAL B 1 254 ? 5.785 -12.953 -11.188 1 98.94 254 VAL B CA 1
ATOM 4783 C C . VAL B 1 254 ? 5.34 -14.383 -11.461 1 98.94 254 VAL B C 1
ATOM 4785 O O . VAL B 1 254 ? 4.32 -14.609 -12.117 1 98.94 254 VAL B O 1
ATOM 4788 N N . MET B 1 255 ? 6.094 -15.297 -10.969 1 98.75 255 MET B N 1
ATOM 4789 C CA . MET B 1 255 ? 5.781 -16.719 -11.031 1 98.75 255 MET B CA 1
ATOM 4790 C C . MET B 1 255 ? 6.094 -17.406 -9.703 1 98.75 255 MET B C 1
ATOM 4792 O O . MET B 1 255 ? 7.105 -17.109 -9.07 1 98.75 255 MET B O 1
ATOM 4796 N N . ALA B 1 256 ? 5.254 -18.297 -9.344 1 98.62 256 ALA B N 1
ATOM 4797 C CA . ALA B 1 256 ? 5.512 -19.141 -8.18 1 98.62 256 ALA B CA 1
ATOM 4798 C C . ALA B 1 256 ? 5.781 -20.578 -8.609 1 98.62 256 ALA B C 1
ATOM 4800 O O . ALA B 1 256 ? 5.102 -21.109 -9.484 1 98.62 256 ALA B O 1
ATOM 4801 N N . VAL B 1 257 ? 6.773 -21.141 -8.031 1 98.62 257 VAL B N 1
ATOM 4802 C CA . VAL B 1 257 ? 7.078 -22.562 -8.156 1 98.62 257 VAL B CA 1
ATOM 4803 C C . VAL B 1 257 ? 6.766 -23.281 -6.848 1 98.62 257 VAL B C 1
ATOM 4805 O O . VAL B 1 257 ? 7.422 -23.031 -5.832 1 98.62 257 VAL B O 1
ATOM 4808 N N . GLU B 1 258 ? 5.793 -24.094 -6.871 1 97.56 258 GLU B N 1
ATOM 4809 C CA . GLU B 1 258 ? 5.441 -24.875 -5.695 1 97.56 258 GLU B CA 1
ATOM 4810 C C . GLU B 1 258 ? 6.191 -26.219 -5.688 1 97.56 258 GLU B C 1
ATOM 4812 O O . GLU B 1 258 ? 6.285 -26.891 -6.715 1 97.56 258 GLU B O 1
ATOM 4817 N N . VAL B 1 259 ? 6.625 -26.531 -4.492 1 97.94 259 VAL B N 1
ATOM 4818 C CA . VAL B 1 259 ? 7.559 -27.656 -4.391 1 97.94 259 VAL B CA 1
ATOM 4819 C C . VAL B 1 259 ? 7.188 -28.531 -3.193 1 97.94 259 VAL B C 1
ATOM 4821 O O . VAL B 1 259 ? 6.781 -28.016 -2.146 1 97.94 259 VAL B O 1
ATOM 4824 N N . PHE B 1 260 ? 7.352 -29.891 -3.402 1 97.69 260 PHE B N 1
ATOM 4825 C CA . PHE B 1 260 ? 7.32 -30.828 -2.295 1 97.69 260 PHE B CA 1
ATOM 4826 C C . PHE B 1 260 ? 8.734 -31.156 -1.822 1 97.69 260 PHE B C 1
ATOM 4828 O O . PHE B 1 260 ? 9.578 -31.594 -2.611 1 97.69 260 PHE B O 1
ATOM 4835 N N . GLN B 1 261 ? 8.977 -30.828 -0.604 1 98 261 GLN B N 1
ATOM 4836 C CA . GLN B 1 261 ? 10.211 -31.344 -0.025 1 98 261 GLN B CA 1
ATOM 4837 C C . GLN B 1 261 ? 10.039 -32.812 0.403 1 98 261 GLN B C 1
ATOM 4839 O O . GLN B 1 261 ? 9.086 -33.156 1.108 1 98 261 GLN B O 1
ATOM 4844 N N . THR B 1 262 ? 10.953 -33.625 -0.02 1 95.81 262 THR B N 1
ATOM 4845 C CA . THR B 1 262 ? 10.82 -35.062 0.258 1 95.81 262 THR B CA 1
ATOM 4846 C C . THR B 1 262 ? 11.664 -35.469 1.461 1 95.81 262 THR B C 1
ATOM 4848 O O . THR B 1 262 ? 12.547 -34.719 1.88 1 95.81 262 THR B O 1
ATOM 4851 N N . ARG B 1 263 ? 11.352 -36.594 2.012 1 92.5 263 ARG B N 1
ATOM 4852 C CA . ARG B 1 263 ? 11.969 -37.094 3.242 1 92.5 263 ARG B CA 1
ATOM 4853 C C . ARG B 1 263 ? 13.453 -37.344 3.043 1 92.5 263 ARG B C 1
ATOM 4855 O O . ARG B 1 263 ? 14.25 -37.188 3.973 1 92.5 263 ARG B O 1
ATOM 4862 N N . ASP B 1 264 ? 13.867 -37.656 1.901 1 91.19 264 ASP B N 1
ATOM 4863 C CA . ASP B 1 264 ? 15.266 -37.969 1.627 1 91.19 264 ASP B CA 1
ATOM 4864 C C . ASP B 1 264 ? 16.078 -36.719 1.391 1 91.19 264 ASP B C 1
ATOM 4866 O O . ASP B 1 264 ? 17.266 -36.781 1.022 1 91.19 264 ASP B O 1
ATOM 4870 N N . GLY B 1 265 ? 15.477 -35.594 1.56 1 89.88 265 GLY B N 1
ATOM 4871 C CA . GLY B 1 265 ? 16.188 -34.344 1.431 1 89.88 265 GLY B CA 1
ATOM 4872 C C . GLY B 1 265 ? 16.078 -33.719 0.046 1 89.88 265 GLY B C 1
ATOM 4873 O O . GLY B 1 265 ? 16.609 -32.656 -0.209 1 89.88 265 GLY B O 1
ATOM 4874 N N . GLY B 1 266 ? 15.359 -34.406 -0.764 1 94.19 266 GLY B N 1
ATOM 4875 C CA . GLY B 1 266 ? 15.148 -33.906 -2.109 1 94.19 266 GLY B CA 1
ATOM 4876 C C . GLY B 1 266 ? 13.898 -33.062 -2.238 1 94.19 266 GLY B C 1
ATOM 4877 O O . GLY B 1 266 ? 13.359 -32.562 -1.239 1 94.19 266 GLY B O 1
ATOM 4878 N N . TYR B 1 267 ? 13.57 -32.75 -3.492 1 97.56 267 TYR B N 1
ATOM 4879 C CA . TYR B 1 267 ? 12.383 -31.969 -3.779 1 97.56 267 TYR B CA 1
ATOM 4880 C C . TYR B 1 267 ? 11.773 -32.375 -5.117 1 97.56 267 TYR B C 1
ATOM 4882 O O . TYR B 1 267 ? 12.43 -33 -5.945 1 97.56 267 TYR B O 1
ATOM 4890 N N . LEU B 1 268 ? 10.453 -32.125 -5.27 1 98.25 268 LEU B N 1
ATOM 4891 C CA . LEU B 1 268 ? 9.711 -32.281 -6.516 1 98.25 268 LEU B CA 1
ATOM 4892 C C . LEU B 1 268 ? 8.852 -31.062 -6.816 1 98.25 268 LEU B C 1
ATOM 4894 O O . LEU B 1 268 ? 8.117 -30.594 -5.953 1 98.25 268 LEU B O 1
ATOM 4898 N N . VAL B 1 269 ? 9.023 -30.484 -8.023 1 98.19 269 VAL B N 1
ATOM 4899 C CA . VAL B 1 269 ? 8.203 -29.359 -8.438 1 98.19 269 VAL B CA 1
ATOM 4900 C C . VAL B 1 269 ? 6.77 -29.828 -8.688 1 98.19 269 VAL B C 1
ATOM 4902 O O . VAL B 1 269 ? 6.543 -30.766 -9.461 1 98.19 269 VAL B O 1
ATOM 4905 N N . ASN B 1 270 ? 5.852 -29.219 -8.039 1 94.88 270 ASN B N 1
ATOM 4906 C CA . ASN B 1 270 ? 4.449 -29.609 -8.086 1 94.88 270 ASN B CA 1
ATOM 4907 C C . ASN B 1 270 ? 3.664 -28.781 -9.094 1 94.88 270 ASN B C 1
ATOM 4909 O O . ASN B 1 270 ? 2.969 -29.328 -9.953 1 94.88 270 ASN B O 1
ATOM 4913 N N . GLU B 1 271 ? 3.773 -27.547 -8.992 1 93.31 271 GLU B N 1
ATOM 4914 C CA . GLU B 1 271 ? 2.93 -26.656 -9.789 1 93.31 271 GLU B CA 1
ATOM 4915 C C . GLU B 1 271 ? 3.631 -25.328 -10.062 1 93.31 271 GLU B C 1
ATOM 4917 O O . GLU B 1 271 ? 4.523 -24.922 -9.32 1 93.31 271 GLU B O 1
ATOM 4922 N N . LEU B 1 272 ? 3.262 -24.75 -11.195 1 97.06 272 LEU B N 1
ATOM 4923 C CA . LEU B 1 272 ? 3.672 -23.406 -11.555 1 97.06 272 LEU B CA 1
ATOM 4924 C C . LEU B 1 272 ? 2.469 -22.469 -11.609 1 97.06 272 LEU B C 1
ATOM 4926 O O . LEU B 1 272 ? 1.424 -22.828 -12.156 1 97.06 272 LEU B O 1
ATOM 4930 N N . ALA B 1 273 ? 2.592 -21.328 -11.016 1 96.69 273 ALA B N 1
ATOM 4931 C CA . ALA B 1 273 ? 1.63 -20.234 -11.188 1 96.69 273 ALA B CA 1
ATOM 4932 C C . ALA B 1 273 ? 2.293 -19.016 -11.812 1 96.69 273 ALA B C 1
ATOM 4934 O O . ALA B 1 273 ? 3.242 -18.453 -11.25 1 96.69 273 ALA B O 1
ATOM 4935 N N . MET B 1 274 ? 1.803 -18.562 -12.961 1 97.88 274 MET B N 1
ATOM 4936 C CA . MET B 1 274 ? 2.463 -17.484 -13.695 1 97.88 274 MET B CA 1
ATOM 4937 C C . MET B 1 274 ? 1.718 -16.172 -13.523 1 97.88 274 MET B C 1
ATOM 4939 O O . MET B 1 274 ? 1.333 -15.539 -14.5 1 97.88 274 MET B O 1
ATOM 4943 N N . ARG B 1 275 ? 1.55 -15.781 -12.367 1 98.06 275 ARG B N 1
ATOM 4944 C CA . ARG B 1 275 ? 0.946 -14.586 -11.797 1 98.06 275 ARG B CA 1
ATOM 4945 C C . ARG B 1 275 ? 1.357 -14.406 -10.344 1 98.06 275 ARG B C 1
ATOM 4947 O O . ARG B 1 275 ? 1.962 -15.297 -9.75 1 98.06 275 ARG B O 1
ATOM 4954 N N . PRO B 1 276 ? 1.101 -13.188 -9.727 1 98.62 276 PRO B N 1
ATOM 4955 C CA . PRO B 1 276 ? 1.236 -13.172 -8.266 1 98.62 276 PRO B CA 1
ATOM 4956 C C . PRO B 1 276 ? 0.525 -14.344 -7.594 1 98.62 276 PRO B C 1
ATOM 4958 O O . PRO B 1 276 ? -0.404 -14.914 -8.164 1 98.62 276 PRO B O 1
ATOM 4961 N N . HIS B 1 277 ? 1.015 -14.734 -6.48 1 98.12 277 HIS B N 1
ATOM 4962 C CA . HIS B 1 277 ? 0.596 -16 -5.887 1 98.12 277 HIS B CA 1
ATOM 4963 C C . HIS B 1 277 ? 0.381 -15.859 -4.383 1 98.12 277 HIS B C 1
ATOM 4965 O O . HIS B 1 277 ? 1.003 -15.016 -3.74 1 98.12 277 HIS B O 1
ATOM 4971 N N . ASN B 1 278 ? -0.468 -16.625 -3.838 1 96.69 278 ASN B N 1
ATOM 4972 C CA . ASN B 1 278 ? -0.786 -16.625 -2.414 1 96.69 278 ASN B CA 1
ATOM 4973 C C . ASN B 1 278 ? 0.462 -16.828 -1.559 1 96.69 278 ASN B C 1
ATOM 4975 O O . ASN B 1 278 ? 0.604 -16.203 -0.505 1 96.69 278 ASN B O 1
ATOM 4979 N N . SER B 1 279 ? 1.356 -17.656 -2.018 1 98.12 279 SER B N 1
ATOM 4980 C CA . SER B 1 279 ? 2.584 -17.922 -1.272 1 98.12 279 SER B CA 1
ATOM 4981 C C . SER B 1 279 ? 3.451 -16.672 -1.183 1 98.12 279 SER B C 1
ATOM 4983 O O . SER B 1 279 ? 4.418 -16.641 -0.419 1 98.12 279 SER B O 1
ATOM 4985 N N . GLY B 1 280 ? 3.117 -15.625 -1.932 1 98.75 280 GLY B N 1
ATOM 4986 C CA . GLY B 1 280 ? 3.891 -14.391 -1.928 1 98.75 280 GLY B CA 1
ATOM 4987 C C . GLY B 1 280 ? 3.193 -13.25 -1.212 1 98.75 280 GLY B C 1
ATOM 4988 O O . GLY B 1 280 ? 3.729 -12.141 -1.126 1 98.75 280 GLY B O 1
ATOM 4989 N N . HIS B 1 281 ? 2.01 -13.461 -0.627 1 98.88 281 HIS B N 1
ATOM 4990 C CA . HIS B 1 281 ? 1.251 -12.375 -0.013 1 98.88 281 HIS B CA 1
ATOM 4991 C C . HIS B 1 281 ? 2.002 -11.781 1.172 1 98.88 281 HIS B C 1
ATOM 4993 O O . HIS B 1 281 ? 1.847 -10.594 1.479 1 98.88 281 HIS B O 1
ATOM 4999 N N . TRP B 1 282 ? 2.912 -12.594 1.768 1 98.94 282 TRP B N 1
ATOM 5000 C CA . TRP B 1 282 ? 3.727 -12.102 2.873 1 98.94 282 TRP B CA 1
ATOM 5001 C C . TRP B 1 282 ? 4.602 -10.93 2.424 1 98.94 282 TRP B C 1
ATOM 5003 O O . TRP B 1 282 ? 4.969 -10.078 3.232 1 98.94 282 TRP B O 1
ATOM 5013 N N . THR B 1 283 ? 4.926 -10.859 1.135 1 98.94 283 THR B N 1
ATOM 5014 C CA . THR B 1 283 ? 5.879 -9.883 0.615 1 98.94 283 THR B CA 1
ATOM 5015 C C . THR B 1 283 ? 5.32 -8.469 0.74 1 98.94 283 THR B C 1
ATOM 5017 O O . THR B 1 283 ? 6.074 -7.492 0.692 1 98.94 283 THR B O 1
ATOM 5020 N N . MET B 1 284 ? 4.012 -8.32 0.861 1 98.88 284 MET B N 1
ATOM 5021 C CA . MET B 1 284 ? 3.385 -7.008 0.917 1 98.88 284 MET B CA 1
ATOM 5022 C C . MET B 1 284 ? 3.875 -6.223 2.129 1 98.88 284 MET B C 1
ATOM 5024 O O . MET B 1 284 ? 4.012 -5 2.064 1 98.88 284 MET B O 1
ATOM 5028 N N . ASP B 1 285 ? 4.113 -6.953 3.203 1 98.75 285 ASP B N 1
ATOM 5029 C CA . ASP B 1 285 ? 4.543 -6.309 4.441 1 98.75 285 ASP B CA 1
ATOM 5030 C C . ASP B 1 285 ? 5.934 -6.793 4.855 1 98.75 285 ASP B C 1
ATOM 5032 O O . ASP B 1 285 ? 6.605 -6.145 5.66 1 98.75 285 ASP B O 1
ATOM 5036 N N . GLY B 1 286 ? 6.367 -7.902 4.203 1 98.88 286 GLY B N 1
ATOM 5037 C CA . GLY B 1 286 ? 7.527 -8.578 4.762 1 98.88 286 GLY B CA 1
ATOM 5038 C C . GLY B 1 286 ? 8.773 -8.422 3.912 1 98.88 286 GLY B C 1
ATOM 5039 O O . GLY B 1 286 ? 9.875 -8.797 4.34 1 98.88 286 GLY B O 1
ATOM 5040 N N . SER B 1 287 ? 8.703 -7.988 2.711 1 98.81 287 SER B N 1
ATOM 5041 C CA . SER B 1 287 ? 9.875 -7.785 1.857 1 98.81 287 SER B CA 1
ATOM 5042 C C . SER B 1 287 ? 10.008 -6.32 1.453 1 98.81 287 SER B C 1
ATOM 5044 O O . SER B 1 287 ? 9.086 -5.527 1.648 1 98.81 287 SER B O 1
ATOM 5046 N N . VAL B 1 288 ? 11.18 -5.938 0.955 1 98.75 288 VAL B N 1
ATOM 5047 C CA . VAL B 1 288 ? 11.414 -4.57 0.499 1 98.75 288 VAL B CA 1
ATOM 5048 C C . VAL B 1 288 ? 10.477 -4.246 -0.662 1 98.75 288 VAL B C 1
ATOM 5050 O O . VAL B 1 288 ? 9.812 -3.207 -0.659 1 98.75 288 VAL B O 1
ATOM 5053 N N . THR B 1 289 ? 10.422 -5.156 -1.602 1 98.88 289 THR B N 1
ATOM 5054 C CA . THR B 1 289 ? 9.516 -4.988 -2.729 1 98.88 289 THR B CA 1
ATOM 5055 C C . THR B 1 289 ? 8.477 -6.105 -2.762 1 98.88 289 THR B C 1
ATOM 5057 O O . THR B 1 289 ? 8.828 -7.285 -2.775 1 98.88 289 THR B O 1
ATOM 5060 N N . SER B 1 290 ? 7.23 -5.816 -2.723 1 98.88 290 SER B N 1
ATOM 5061 C CA . SER B 1 290 ? 6.148 -6.793 -2.74 1 98.88 290 SER B CA 1
ATOM 5062 C C . SER B 1 290 ? 6.023 -7.453 -4.109 1 98.88 290 SER B C 1
ATOM 5064 O O . SER B 1 290 ? 6.453 -6.895 -5.117 1 98.88 290 SER B O 1
ATOM 5066 N N . GLN B 1 291 ? 5.402 -8.586 -4.125 1 98.94 291 GLN B N 1
ATOM 5067 C CA . GLN B 1 291 ? 5.195 -9.273 -5.395 1 98.94 291 GLN B CA 1
ATOM 5068 C C . GLN B 1 291 ? 4.336 -8.438 -6.34 1 98.94 291 GLN B C 1
ATOM 5070 O O . GLN B 1 291 ? 4.496 -8.508 -7.562 1 98.94 291 GLN B O 1
ATOM 5075 N N . PHE B 1 292 ? 3.484 -7.609 -5.816 1 98.94 292 PHE B N 1
ATOM 5076 C CA . PHE B 1 292 ? 2.578 -6.852 -6.668 1 98.94 292 PHE B CA 1
ATOM 5077 C C . PHE B 1 292 ? 3.295 -5.664 -7.301 1 98.94 292 PHE B C 1
ATOM 5079 O O . PHE B 1 292 ? 3.125 -5.395 -8.492 1 98.94 292 PHE B O 1
ATOM 5086 N N . GLU B 1 293 ? 4.051 -4.926 -6.473 1 98.94 293 GLU B N 1
ATOM 5087 C CA . GLU B 1 293 ? 4.895 -3.891 -7.07 1 98.94 293 GLU B CA 1
ATOM 5088 C C . GLU B 1 293 ? 5.848 -4.484 -8.102 1 98.94 293 GLU B C 1
ATOM 5090 O O . GLU B 1 293 ? 6.008 -3.936 -9.195 1 98.94 293 GLU B O 1
ATOM 5095 N N . GLN B 1 294 ? 6.422 -5.57 -7.742 1 98.94 294 GLN B N 1
ATOM 5096 C CA . GLN B 1 294 ? 7.406 -6.215 -8.609 1 98.94 294 GLN B CA 1
ATOM 5097 C C . GLN B 1 294 ? 6.766 -6.691 -9.906 1 98.94 294 GLN B C 1
ATOM 5099 O O . GLN B 1 294 ? 7.387 -6.637 -10.969 1 98.94 294 GLN B O 1
ATOM 5104 N N . HIS B 1 295 ? 5.574 -7.25 -9.805 1 98.94 295 HIS B N 1
ATOM 5105 C CA . HIS B 1 295 ? 4.844 -7.691 -10.984 1 98.94 295 HIS B CA 1
ATOM 5106 C C . HIS B 1 295 ? 4.609 -6.531 -11.953 1 98.94 295 HIS B C 1
ATOM 5108 O O . HIS B 1 295 ? 4.836 -6.664 -13.156 1 98.94 295 HIS B O 1
ATOM 5114 N N . LEU B 1 296 ? 4.188 -5.383 -11.43 1 98.94 296 LEU B N 1
ATOM 5115 C CA . LEU B 1 296 ? 3.957 -4.199 -12.25 1 98.94 296 LEU B CA 1
ATOM 5116 C C . LEU B 1 296 ? 5.254 -3.723 -12.898 1 98.94 296 LEU B C 1
ATOM 5118 O O . LEU B 1 296 ? 5.277 -3.393 -14.086 1 98.94 296 LEU B O 1
ATOM 5122 N N . ARG B 1 297 ? 6.344 -3.699 -12.102 1 98.94 297 ARG B N 1
ATOM 5123 C CA . ARG B 1 297 ? 7.637 -3.326 -12.664 1 98.94 297 ARG B CA 1
ATOM 5124 C C . ARG B 1 297 ? 8.047 -4.281 -13.781 1 98.94 297 ARG B C 1
ATOM 5126 O O . ARG B 1 297 ? 8.453 -3.842 -14.859 1 98.94 297 ARG B O 1
ATOM 5133 N N . ALA B 1 298 ? 7.855 -5.543 -13.523 1 98.94 298 ALA B N 1
ATOM 5134 C CA . ALA B 1 298 ? 8.305 -6.57 -14.461 1 98.94 298 ALA B CA 1
ATOM 5135 C C . ALA B 1 298 ? 7.555 -6.473 -15.789 1 98.94 298 ALA B C 1
ATOM 5137 O O . ALA B 1 298 ? 8.164 -6.445 -16.859 1 98.94 298 ALA B O 1
ATOM 5138 N N . VAL B 1 299 ? 6.246 -6.383 -15.734 1 98.88 299 VAL B N 1
ATOM 5139 C CA . VAL B 1 299 ? 5.473 -6.418 -16.969 1 98.88 299 VAL B CA 1
ATOM 5140 C C . VAL B 1 299 ? 5.688 -5.125 -17.75 1 98.88 299 VAL B C 1
ATOM 5142 O O . VAL B 1 299 ? 5.477 -5.086 -18.969 1 98.88 299 VAL B O 1
ATOM 5145 N N . LEU B 1 300 ? 6.148 -4.078 -17.125 1 98.81 300 LEU B N 1
ATOM 5146 C CA . LEU B 1 300 ? 6.461 -2.811 -17.781 1 98.81 300 LEU B CA 1
ATOM 5147 C C . LEU B 1 300 ? 7.922 -2.773 -18.219 1 98.81 300 LEU B C 1
ATOM 5149 O O . LEU B 1 300 ? 8.391 -1.768 -18.75 1 98.81 300 LEU B O 1
ATOM 5153 N N . ASP B 1 301 ? 8.625 -3.828 -17.875 1 98.69 301 ASP B N 1
ATOM 5154 C CA . ASP B 1 301 ? 10.047 -3.969 -18.188 1 98.69 301 ASP B CA 1
ATOM 5155 C C . ASP B 1 301 ? 10.867 -2.887 -17.484 1 98.69 301 ASP B C 1
ATOM 5157 O O . ASP B 1 301 ? 11.828 -2.367 -18.062 1 98.69 301 ASP B O 1
ATOM 5161 N N . LEU B 1 302 ? 10.43 -2.438 -16.359 1 98.75 302 LEU B N 1
ATOM 5162 C CA . LEU B 1 302 ? 11.203 -1.58 -15.477 1 98.75 302 LEU B CA 1
ATOM 5163 C C . LEU B 1 302 ? 12.227 -2.396 -14.688 1 98.75 302 LEU B C 1
ATOM 5165 O O . LEU B 1 302 ? 12.055 -3.604 -14.508 1 98.75 302 LEU B O 1
ATOM 5169 N N . PRO B 1 303 ? 13.352 -1.739 -14.242 1 98.75 303 PRO B N 1
ATOM 5170 C CA . PRO B 1 303 ? 14.266 -2.469 -13.359 1 98.75 303 PRO B CA 1
ATOM 5171 C C . PRO B 1 303 ? 13.578 -3.031 -12.125 1 98.75 303 PRO B C 1
ATOM 5173 O O . PRO B 1 303 ? 12.703 -2.375 -11.547 1 98.75 303 PRO B O 1
ATOM 5176 N N . LEU B 1 304 ? 13.914 -4.262 -11.742 1 98.88 304 LEU B N 1
ATOM 5177 C CA . LEU B 1 304 ? 13.25 -4.961 -10.648 1 98.88 304 LEU B CA 1
ATOM 5178 C C . LEU B 1 304 ? 13.75 -4.465 -9.297 1 98.88 304 LEU B C 1
ATOM 5180 O O . LEU B 1 304 ? 14.875 -3.963 -9.195 1 98.88 304 LEU B O 1
ATOM 5184 N N . GLY B 1 305 ? 12.93 -4.531 -8.305 1 98.81 305 GLY B N 1
ATOM 5185 C CA . GLY B 1 305 ? 13.242 -4.07 -6.965 1 98.81 305 GLY B CA 1
ATOM 5186 C C . GLY B 1 305 ? 13.867 -5.148 -6.098 1 98.81 305 GLY B C 1
ATOM 5187 O O . GLY B 1 305 ? 13.898 -6.32 -6.48 1 98.81 305 GLY B O 1
ATOM 5188 N N . ASP B 1 306 ? 14.352 -4.727 -4.941 1 98.75 306 ASP B N 1
ATOM 5189 C CA . ASP B 1 306 ? 14.977 -5.586 -3.939 1 98.75 306 ASP B CA 1
ATOM 5190 C C . ASP B 1 306 ? 13.953 -6.543 -3.324 1 98.75 306 ASP B C 1
ATOM 5192 O O . ASP B 1 306 ? 12.891 -6.117 -2.861 1 98.75 306 ASP B O 1
ATOM 5196 N N . THR B 1 307 ? 14.234 -7.863 -3.316 1 98.88 307 THR B N 1
ATOM 5197 C CA . THR B 1 307 ? 13.281 -8.852 -2.834 1 98.88 307 THR B CA 1
ATOM 5198 C C . THR B 1 307 ? 13.617 -9.281 -1.41 1 98.88 307 THR B C 1
ATOM 5200 O O . THR B 1 307 ? 12.945 -10.141 -0.837 1 98.88 307 THR B O 1
ATOM 5203 N N . ARG B 1 308 ? 14.633 -8.742 -0.753 1 98.56 308 ARG B N 1
ATOM 5204 C CA . ARG B 1 308 ? 15.086 -9.164 0.566 1 98.56 308 ARG B CA 1
ATOM 5205 C C . ARG B 1 308 ? 13.977 -9.016 1.604 1 98.56 308 ARG B C 1
ATOM 5207 O O . ARG B 1 308 ? 13.203 -8.055 1.562 1 98.56 308 ARG B O 1
ATOM 5214 N N . ALA B 1 309 ? 13.891 -9.938 2.525 1 98.75 309 ALA B N 1
ATOM 5215 C CA . ALA B 1 309 ? 13 -9.836 3.68 1 98.75 309 ALA B CA 1
ATOM 5216 C C . ALA B 1 309 ? 13.398 -8.672 4.582 1 98.75 309 ALA B C 1
ATOM 5218 O O . ALA B 1 309 ? 14.594 -8.422 4.789 1 98.75 309 ALA B O 1
ATOM 5219 N N . ARG B 1 310 ? 12.43 -8.023 5.16 1 98.56 310 ARG B N 1
ATOM 5220 C CA . ARG B 1 310 ? 12.695 -6.863 6 1 98.56 310 ARG B CA 1
ATOM 5221 C C . ARG B 1 310 ? 12.875 -7.273 7.457 1 98.56 310 ARG B C 1
ATOM 5223 O O . ARG B 1 310 ? 13.414 -6.508 8.266 1 98.56 310 ARG B O 1
ATOM 5230 N N . ASN B 1 311 ? 12.297 -8.414 7.859 1 98.5 311 ASN B N 1
ATOM 5231 C CA . ASN B 1 311 ? 12.406 -8.977 9.203 1 98.5 311 ASN B CA 1
ATOM 5232 C C . ASN B 1 311 ? 12.922 -10.414 9.172 1 98.5 311 ASN B C 1
ATOM 5234 O O . ASN B 1 311 ? 12.938 -11.047 8.117 1 98.5 311 ASN B O 1
ATOM 5238 N N . ARG B 1 312 ? 13.344 -10.922 10.297 1 98.56 312 ARG B N 1
ATOM 5239 C CA . ARG B 1 312 ? 13.797 -12.305 10.391 1 98.56 312 ARG B CA 1
ATOM 5240 C C . ARG B 1 312 ? 12.703 -13.273 9.945 1 98.56 312 ARG B C 1
ATOM 5242 O O . ARG B 1 312 ? 12.969 -14.234 9.219 1 98.56 312 ARG B O 1
ATOM 5249 N N . TRP B 1 313 ? 11.469 -12.969 10.414 1 98.88 313 TRP B N 1
ATOM 5250 C CA . TRP B 1 313 ? 10.328 -13.797 10.047 1 98.88 313 TRP B CA 1
ATOM 5251 C C . TRP B 1 313 ? 9.133 -12.938 9.648 1 98.88 313 TRP B C 1
ATOM 5253 O O . TRP B 1 313 ? 8.906 -11.875 10.219 1 98.88 313 TRP B O 1
ATOM 5263 N N . THR B 1 314 ? 8.469 -13.312 8.711 1 98.94 314 THR B N 1
ATOM 5264 C CA . THR B 1 314 ? 7.098 -12.898 8.422 1 98.94 314 THR B CA 1
ATOM 5265 C C . THR B 1 314 ? 6.176 -14.109 8.312 1 98.94 314 THR B C 1
ATOM 5267 O O . THR B 1 314 ? 6.52 -15.102 7.66 1 98.94 314 THR B O 1
ATOM 5270 N N . VAL B 1 315 ? 5.105 -14.055 9 1 98.94 315 VAL B N 1
ATOM 5271 C CA . VAL B 1 315 ? 4.094 -15.102 8.906 1 98.94 315 VAL B CA 1
ATOM 5272 C C . VAL B 1 315 ? 2.812 -14.531 8.305 1 98.94 315 VAL B C 1
ATOM 5274 O O . VAL B 1 315 ? 2.322 -13.492 8.742 1 98.94 315 VAL B O 1
ATOM 5277 N N . MET B 1 316 ? 2.373 -15.203 7.281 1 98.88 316 MET B N 1
ATOM 5278 C CA . MET B 1 316 ? 1.091 -14.883 6.66 1 98.88 316 MET B CA 1
ATOM 5279 C C . MET B 1 316 ? 0.024 -15.898 7.055 1 98.88 316 MET B C 1
ATOM 5281 O O . MET B 1 316 ? 0.252 -17.109 6.98 1 98.88 316 MET B O 1
ATOM 5285 N N . GLY B 1 317 ? -1.105 -15.43 7.527 1 98.62 317 GLY B N 1
ATOM 5286 C CA . GLY B 1 317 ? -2.273 -16.266 7.738 1 98.62 317 GLY B CA 1
ATOM 5287 C C . GLY B 1 317 ? -3.383 -16.016 6.734 1 98.62 317 GLY B C 1
ATOM 5288 O O . GLY B 1 317 ? -3.855 -14.883 6.605 1 98.62 317 GLY B O 1
ATOM 5289 N N . ASN B 1 318 ? -3.775 -17.078 6.027 1 97.5 318 ASN B N 1
ATOM 5290 C CA . ASN B 1 318 ? -4.91 -16.953 5.117 1 97.5 318 ASN B CA 1
ATOM 5291 C C . ASN B 1 318 ? -6.23 -16.891 5.875 1 97.5 318 ASN B C 1
ATOM 5293 O O . ASN B 1 318 ? -6.422 -17.609 6.855 1 97.5 318 ASN B O 1
ATOM 5297 N N . VAL B 1 319 ? -7.012 -15.992 5.469 1 95.38 319 VAL B N 1
ATOM 5298 C CA . VAL B 1 319 ? -8.352 -15.867 6.043 1 95.38 319 VAL B CA 1
ATOM 5299 C C . VAL B 1 319 ? -9.375 -16.531 5.117 1 95.38 319 VAL B C 1
ATOM 5301 O O . VAL B 1 319 ? -9.586 -16.062 3.992 1 95.38 319 VAL B O 1
ATOM 5304 N N . LEU B 1 320 ? -10.023 -17.516 5.602 1 91.06 320 LEU B N 1
ATOM 5305 C CA . LEU B 1 320 ? -11.055 -18.234 4.852 1 91.06 320 LEU B CA 1
ATOM 5306 C C . LEU B 1 320 ? -12.445 -17.766 5.277 1 91.06 320 LEU B C 1
ATOM 5308 O O . LEU B 1 320 ? -12.648 -17.359 6.426 1 91.06 320 LEU B O 1
ATOM 5312 N N . GLY B 1 321 ? -13.305 -17.781 4.34 1 88.06 321 GLY B N 1
ATOM 5313 C CA . GLY B 1 321 ? -14.672 -17.453 4.691 1 88.06 321 GLY B CA 1
ATOM 5314 C C . GLY B 1 321 ? -15.289 -18.438 5.668 1 88.06 321 GLY B C 1
ATOM 5315 O O . GLY B 1 321 ? -15.094 -19.656 5.551 1 88.06 321 GLY B O 1
ATOM 5316 N N . GLY B 1 322 ? -15.914 -17.875 6.688 1 84.31 322 GLY B N 1
ATOM 5317 C CA . GLY B 1 322 ? -16.609 -18.688 7.676 1 84.31 322 GLY B CA 1
ATOM 5318 C C . GLY B 1 322 ? -18.078 -18.391 7.781 1 84.31 322 GLY B C 1
ATOM 5319 O O . GLY B 1 322 ? -18.781 -18.281 6.766 1 84.31 322 GLY B O 1
ATOM 5320 N N . GLN B 1 323 ? -18.469 -18.344 9.078 1 77.19 323 GLN B N 1
ATOM 5321 C CA . GLN B 1 323 ? -19.891 -18.219 9.359 1 77.19 323 GLN B CA 1
ATOM 5322 C C . GLN B 1 323 ? -20.328 -16.75 9.352 1 77.19 323 GLN B C 1
ATOM 5324 O O . GLN B 1 323 ? -21.5 -16.453 9.102 1 77.19 323 GLN B O 1
ATOM 5329 N N . TYR B 1 324 ? -19.406 -15.906 9.531 1 78.56 324 TYR B N 1
ATOM 5330 C CA . TYR B 1 324 ? -19.781 -14.508 9.68 1 78.56 324 TYR B CA 1
ATOM 5331 C C . TYR B 1 324 ? -19.734 -13.781 8.344 1 78.56 324 TYR B C 1
ATOM 5333 O O . TYR B 1 324 ? -18.672 -13.672 7.73 1 78.56 324 TYR B O 1
ATOM 5341 N N . ARG B 1 325 ? -20.859 -13.289 8.07 1 81.81 325 ARG B N 1
ATOM 5342 C CA . ARG B 1 325 ? -20.922 -12.531 6.824 1 81.81 325 ARG B CA 1
ATOM 5343 C C . ARG B 1 325 ? -20.344 -11.125 7.008 1 81.81 325 ARG B C 1
ATOM 5345 O O . ARG B 1 325 ? -19.766 -10.562 6.078 1 81.81 325 ARG B O 1
ATOM 5352 N N . GLU B 1 326 ? -20.469 -10.617 8.219 1 88.75 326 GLU B N 1
ATOM 5353 C CA . GLU B 1 326 ? -19.906 -9.305 8.531 1 88.75 326 GLU B CA 1
ATOM 5354 C C . GLU B 1 326 ? -18.484 -9.43 9.094 1 88.75 326 GLU B C 1
ATOM 5356 O O . GLU B 1 326 ? -18.281 -10.062 10.133 1 88.75 326 GLU B O 1
ATOM 5361 N N . LEU B 1 327 ? -17.562 -8.781 8.445 1 92.75 327 LEU B N 1
ATOM 5362 C CA . LEU B 1 327 ? -16.156 -8.914 8.789 1 92.75 327 LEU B CA 1
ATOM 5363 C C . LEU B 1 327 ? -15.672 -7.691 9.562 1 92.75 327 LEU B C 1
ATOM 5365 O O . LEU B 1 327 ? -14.789 -7.801 10.414 1 92.75 327 LEU B O 1
ATOM 5369 N N . TYR B 1 328 ? -16.281 -6.574 9.359 1 94.88 328 TYR B N 1
ATOM 5370 C CA . TYR B 1 328 ? -15.773 -5.305 9.875 1 94.88 328 TYR B CA 1
ATOM 5371 C C . TYR B 1 328 ? -15.766 -5.297 11.398 1 94.88 328 TYR B C 1
ATOM 5373 O O . TYR B 1 328 ? -14.805 -4.828 12.016 1 94.88 328 TYR B O 1
ATOM 5381 N N . PRO B 1 329 ? -16.75 -5.855 12.07 1 93.38 329 PRO B N 1
ATOM 5382 C CA . PRO B 1 329 ? -16.75 -5.816 13.531 1 93.38 329 PRO B CA 1
ATOM 5383 C C . PRO B 1 329 ? -15.523 -6.508 14.133 1 93.38 329 PRO B C 1
ATOM 5385 O O . PRO B 1 329 ? -15.094 -6.168 15.242 1 93.38 329 PRO B O 1
ATOM 5388 N N . ALA B 1 330 ? -14.938 -7.441 13.391 1 94.19 330 ALA B N 1
ATOM 5389 C CA . ALA B 1 330 ? -13.781 -8.18 13.883 1 94.19 330 ALA B CA 1
ATOM 5390 C C . ALA B 1 330 ? -12.57 -7.262 14.047 1 94.19 330 ALA B C 1
ATOM 5392 O O . ALA B 1 330 ? -11.648 -7.574 14.797 1 94.19 330 ALA B O 1
ATOM 5393 N N . TYR B 1 331 ? -12.531 -6.145 13.328 1 96.25 331 TYR B N 1
ATOM 5394 C CA . TYR B 1 331 ? -11.398 -5.23 13.367 1 96.25 331 TYR B CA 1
ATOM 5395 C C . TYR B 1 331 ? -11.164 -4.707 14.781 1 96.25 331 TYR B C 1
ATOM 5397 O O . TYR B 1 331 ? -10.023 -4.578 15.227 1 96.25 331 TYR B O 1
ATOM 5405 N N . ARG B 1 332 ? -12.242 -4.387 15.477 1 96.25 332 ARG B N 1
ATOM 5406 C CA . ARG B 1 332 ? -12.109 -3.82 16.812 1 96.25 332 ARG B CA 1
ATOM 5407 C C . ARG B 1 332 ? -11.312 -4.75 17.734 1 96.25 332 ARG B C 1
ATOM 5409 O O . ARG B 1 332 ? -10.375 -4.316 18.406 1 96.25 332 ARG B O 1
ATOM 5416 N N . HIS B 1 333 ? -11.656 -6.012 17.672 1 96.19 333 HIS B N 1
ATOM 5417 C CA . HIS B 1 333 ? -10.961 -6.984 18.5 1 96.19 333 HIS B CA 1
ATOM 5418 C C . HIS B 1 333 ? -9.531 -7.207 18.031 1 96.19 333 HIS B C 1
ATOM 5420 O O . HIS B 1 333 ? -8.586 -7.148 18.812 1 96.19 333 HIS B O 1
ATOM 5426 N N . LEU B 1 334 ? -9.352 -7.469 16.828 1 97.69 334 LEU B N 1
ATOM 5427 C CA . LEU B 1 334 ? -8.062 -7.879 16.266 1 97.69 334 LEU B CA 1
ATOM 5428 C C . LEU B 1 334 ? -7.039 -6.754 16.391 1 97.69 334 LEU B C 1
ATOM 5430 O O . LEU B 1 334 ? -5.891 -6.996 16.766 1 97.69 334 LEU B O 1
ATOM 5434 N N . MET B 1 335 ? -7.473 -5.52 16.062 1 98.19 335 MET B N 1
ATOM 5435 C CA . MET B 1 335 ? -6.539 -4.398 16.062 1 98.19 335 MET B CA 1
ATOM 5436 C C . MET B 1 335 ? -6.203 -3.967 17.484 1 98.19 335 MET B C 1
ATOM 5438 O O . MET B 1 335 ? -5.094 -3.5 17.75 1 98.19 335 MET B O 1
ATOM 5442 N N . ALA B 1 336 ? -7.148 -4.102 18.375 1 98 336 ALA B N 1
ATOM 5443 C CA . ALA B 1 336 ? -6.871 -3.822 19.781 1 98 336 ALA B CA 1
ATOM 5444 C C . ALA B 1 336 ? -5.863 -4.816 20.359 1 98 336 ALA B C 1
ATOM 5446 O O . ALA B 1 336 ? -4.949 -4.438 21.094 1 98 336 ALA B O 1
ATOM 5447 N N . ARG B 1 337 ? -6.02 -6.051 20.016 1 97.38 337 ARG B N 1
ATOM 5448 C CA . ARG B 1 337 ? -5.184 -7.125 20.531 1 97.38 337 ARG B CA 1
ATOM 5449 C C . ARG B 1 337 ? -3.777 -7.059 19.938 1 97.38 337 ARG B C 1
ATOM 5451 O O . ARG B 1 337 ? -2.799 -7.367 20.625 1 97.38 337 ARG B O 1
ATOM 5458 N N . ASP B 1 338 ? -3.674 -6.73 18.75 1 98.56 338 ASP B N 1
ATOM 5459 C CA . ASP B 1 338 ? -2.404 -6.777 18.031 1 98.56 338 ASP B CA 1
ATOM 5460 C C . ASP B 1 338 ? -2.213 -5.531 17.172 1 98.56 338 ASP B C 1
ATOM 5462 O O . ASP B 1 338 ? -2.445 -5.566 15.953 1 98.56 338 ASP B O 1
ATOM 5466 N N . PRO B 1 339 ? -1.633 -4.445 17.719 1 98.56 339 PRO B N 1
ATOM 5467 C CA . PRO B 1 339 ? -1.451 -3.193 16.969 1 98.56 339 PRO B CA 1
ATOM 5468 C C . PRO B 1 339 ? -0.491 -3.336 15.797 1 98.56 339 PRO B C 1
ATOM 5470 O O . PRO B 1 339 ? -0.414 -2.445 14.945 1 98.56 339 PRO B O 1
ATOM 5473 N N . GLY B 1 340 ? 0.276 -4.48 15.758 1 98.5 340 GLY B N 1
ATOM 5474 C CA . GLY B 1 340 ? 1.225 -4.699 14.68 1 98.5 340 GLY B CA 1
ATOM 5475 C C . GLY B 1 340 ? 0.673 -5.574 13.57 1 98.5 340 GLY B C 1
ATOM 5476 O O . GLY B 1 340 ? 1.36 -5.836 12.578 1 98.5 340 GLY B O 1
ATOM 5477 N N . LEU B 1 341 ? -0.604 -6.023 13.672 1 98.75 341 LEU B N 1
ATOM 5478 C CA . LEU B 1 341 ? -1.254 -6.898 12.703 1 98.75 341 LEU B CA 1
ATOM 5479 C C . LEU B 1 341 ? -1.557 -6.148 11.406 1 98.75 341 LEU B C 1
ATOM 5481 O O . LEU B 1 341 ? -2.07 -5.027 11.438 1 98.75 341 LEU B O 1
ATOM 5485 N N . LYS B 1 342 ? -1.158 -6.727 10.273 1 98.81 342 LYS B N 1
ATOM 5486 C CA . LYS B 1 342 ? -1.533 -6.195 8.969 1 98.81 342 LYS B CA 1
ATOM 5487 C C . LYS B 1 342 ? -2.643 -7.027 8.328 1 98.81 342 LYS B C 1
ATOM 5489 O O . LYS B 1 342 ? -2.438 -8.203 8.008 1 98.81 342 LYS B O 1
ATOM 5494 N N . VAL B 1 343 ? -3.779 -6.422 8.109 1 98.5 343 VAL B N 1
ATOM 5495 C CA . VAL B 1 343 ? -4.949 -7.113 7.574 1 98.5 343 VAL B CA 1
ATOM 5496 C C . VAL B 1 343 ? -5.141 -6.742 6.105 1 98.5 343 VAL B C 1
ATOM 5498 O O . VAL B 1 343 ? -5.09 -5.562 5.746 1 98.5 343 VAL B O 1
ATOM 5501 N N . HIS B 1 344 ? -5.293 -7.695 5.258 1 98.56 344 HIS B N 1
ATOM 5502 C CA . HIS B 1 344 ? -5.625 -7.523 3.848 1 98.56 344 HIS B CA 1
ATOM 5503 C C . HIS B 1 344 ? -6.891 -8.297 3.482 1 98.56 344 HIS B C 1
ATOM 5505 O O . HIS B 1 344 ? -6.887 -9.531 3.467 1 98.56 344 HIS B O 1
ATOM 5511 N N . LEU B 1 345 ? -7.941 -7.59 3.168 1 97.38 345 LEU B N 1
ATOM 5512 C CA . LEU B 1 345 ? -9.18 -8.227 2.744 1 97.38 345 LEU B CA 1
ATOM 5513 C C . LEU B 1 345 ? -9.43 -7.996 1.258 1 97.38 345 LEU B C 1
ATOM 5515 O O . LEU B 1 345 ? -9.141 -6.918 0.736 1 97.38 345 LEU B O 1
ATOM 5519 N N . TYR B 1 346 ? -10.031 -8.93 0.607 1 96.94 346 TYR B N 1
ATOM 5520 C CA . TYR B 1 346 ? -10.031 -8.969 -0.851 1 96.94 346 TYR B CA 1
ATOM 5521 C C . TYR B 1 346 ? -11.328 -8.383 -1.407 1 96.94 346 TYR B C 1
ATOM 5523 O O . TYR B 1 346 ? -11.516 -8.312 -2.625 1 96.94 346 TYR B O 1
ATOM 5531 N N . GLY B 1 347 ? -12.211 -7.938 -0.534 1 94.12 347 GLY B N 1
ATOM 5532 C CA . GLY B 1 347 ? -13.461 -7.375 -1.015 1 94.12 347 GLY B CA 1
ATOM 5533 C C . GLY B 1 347 ? -14.383 -8.414 -1.629 1 94.12 347 GLY B C 1
ATOM 5534 O O . GLY B 1 347 ? -15.117 -8.117 -2.574 1 94.12 347 GLY B O 1
ATOM 5535 N N . LYS B 1 348 ? -14.289 -9.594 -1.157 1 92 348 LYS B N 1
ATOM 5536 C CA . LYS B 1 348 ? -15.094 -10.711 -1.656 1 92 348 LYS B CA 1
ATOM 5537 C C . LYS B 1 348 ? -16.172 -11.109 -0.649 1 92 348 LYS B C 1
ATOM 5539 O O . LYS B 1 348 ? -16.016 -10.875 0.552 1 92 348 LYS B O 1
ATOM 5544 N N . GLY B 1 349 ? -17.297 -11.617 -1.236 1 89.5 349 GLY B N 1
ATOM 5545 C CA . GLY B 1 349 ? -18.297 -12.164 -0.351 1 89.5 349 GLY B CA 1
ATOM 5546 C C . GLY B 1 349 ? -17.812 -13.375 0.428 1 89.5 349 GLY B C 1
ATOM 5547 O O . GLY B 1 349 ? -16.984 -14.141 -0.06 1 89.5 349 GLY B O 1
ATOM 5548 N N . VAL B 1 350 ? -18.375 -13.492 1.617 1 88.62 350 VAL B N 1
ATOM 5549 C CA . VAL B 1 350 ? -17.953 -14.578 2.5 1 88.62 350 VAL B CA 1
ATOM 5550 C C . VAL B 1 350 ? -18.672 -15.867 2.117 1 88.62 350 VAL B C 1
ATOM 5552 O O . VAL B 1 350 ? -19.906 -15.906 2.047 1 88.62 350 VAL B O 1
ATOM 5555 N N . ARG B 1 351 ? -17.891 -16.844 1.772 1 86.94 351 ARG B N 1
ATOM 5556 C CA . ARG B 1 351 ? -18.344 -18.219 1.571 1 86.94 351 ARG B CA 1
ATOM 5557 C C . ARG B 1 351 ? -17.391 -19.203 2.223 1 86.94 351 ARG B C 1
ATOM 5559 O O . ARG B 1 351 ? -16.172 -19.016 2.197 1 86.94 351 ARG B O 1
ATOM 5566 N N . PRO B 1 352 ? -18 -20.188 2.744 1 83.44 352 PRO B N 1
ATOM 5567 C CA . PRO B 1 352 ? -17.125 -21.156 3.414 1 83.44 352 PRO B CA 1
ATOM 5568 C C . PRO B 1 352 ? -16.016 -21.672 2.508 1 83.44 352 PRO B C 1
ATOM 5570 O O . PRO B 1 352 ? -16.266 -22.047 1.363 1 83.44 352 PRO B O 1
ATOM 5573 N N . GLY B 1 353 ? -14.797 -21.594 3.072 1 82.44 353 GLY B N 1
ATOM 5574 C CA . GLY B 1 353 ? -13.648 -22.156 2.381 1 82.44 353 GLY B CA 1
ATOM 5575 C C . GLY B 1 353 ? -13.008 -21.203 1.4 1 82.44 353 GLY B C 1
ATOM 5576 O O . GLY B 1 353 ? -11.867 -21.406 0.977 1 82.44 353 GLY B O 1
ATOM 5577 N N . ARG B 1 354 ? -13.695 -20.172 1.058 1 87.44 354 ARG B N 1
ATOM 5578 C CA . ARG B 1 354 ? -13.148 -19.188 0.128 1 87.44 354 ARG B CA 1
ATOM 5579 C C . ARG B 1 354 ? -12.117 -18.297 0.814 1 87.44 354 ARG B C 1
ATOM 5581 O O . ARG B 1 354 ? -12.359 -17.781 1.908 1 87.44 354 ARG B O 1
ATOM 5588 N N . LYS B 1 355 ? -10.977 -18.203 0.193 1 92.31 355 LYS B N 1
ATOM 5589 C CA . LYS B 1 355 ? -10.008 -17.25 0.716 1 92.31 355 LYS B CA 1
ATOM 5590 C C . LYS B 1 355 ? -10.5 -15.812 0.531 1 92.31 355 LYS B C 1
ATOM 5592 O O . LYS B 1 355 ? -10.688 -15.352 -0.598 1 92.31 355 LYS B O 1
ATOM 5597 N N . ILE B 1 356 ? -10.734 -15.07 1.561 1 95 356 ILE B N 1
ATOM 5598 C CA . ILE B 1 356 ? -11.344 -13.742 1.462 1 95 356 ILE B CA 1
ATOM 5599 C C . ILE B 1 356 ? -10.328 -12.68 1.891 1 95 356 ILE B C 1
ATOM 5601 O O . ILE B 1 356 ? -10.594 -11.484 1.789 1 95 356 ILE B O 1
ATOM 5605 N N . GLY B 1 357 ? -9.203 -13.109 2.383 1 97.06 357 GLY B N 1
ATOM 5606 C CA . GLY B 1 357 ? -8.148 -12.195 2.801 1 97.06 357 GLY B CA 1
ATOM 5607 C C . GLY B 1 357 ? -6.953 -12.906 3.402 1 97.06 357 GLY B C 1
ATOM 5608 O O . GLY B 1 357 ? -6.836 -14.133 3.307 1 97.06 357 GLY B O 1
ATOM 5609 N N . HIS B 1 358 ? -6.02 -12.172 3.879 1 98.5 358 HIS B N 1
ATOM 5610 C CA . HIS B 1 358 ? -4.898 -12.672 4.664 1 98.5 358 HIS B CA 1
ATOM 5611 C C . HIS B 1 358 ? -4.422 -11.633 5.676 1 98.5 358 HIS B C 1
ATOM 5613 O O . HIS B 1 358 ? -4.789 -10.461 5.582 1 98.5 358 HIS B O 1
ATOM 5619 N N . VAL B 1 359 ? -3.684 -12.109 6.68 1 98.81 359 VAL B N 1
ATOM 5620 C CA . VAL B 1 359 ? -3.016 -11.234 7.637 1 98.81 359 VAL B CA 1
ATOM 5621 C C . VAL B 1 359 ? -1.512 -11.5 7.613 1 98.81 359 VAL B C 1
ATOM 5623 O O . VAL B 1 359 ? -1.072 -12.609 7.328 1 98.81 359 VAL B O 1
ATOM 5626 N N . ASN B 1 360 ? -0.73 -10.523 7.832 1 98.94 360 ASN B N 1
ATOM 5627 C CA . ASN B 1 360 ? 0.717 -10.633 7.98 1 98.94 360 ASN B CA 1
ATOM 5628 C C . ASN B 1 360 ? 1.184 -10.125 9.336 1 98.94 360 ASN B C 1
ATOM 5630 O O . ASN B 1 360 ? 0.676 -9.117 9.836 1 98.94 360 ASN B O 1
ATOM 5634 N N . VAL B 1 361 ? 2.059 -10.789 9.938 1 98.88 361 VAL B N 1
ATOM 5635 C CA . VAL B 1 361 ? 2.816 -10.352 11.109 1 98.88 361 VAL B CA 1
ATOM 5636 C C . VAL B 1 361 ? 4.301 -10.633 10.898 1 98.88 361 VAL B C 1
ATOM 5638 O O . VAL B 1 361 ? 4.664 -11.555 10.156 1 98.88 361 VAL B O 1
ATOM 5641 N N . PHE B 1 362 ? 5.203 -9.883 11.477 1 98.88 362 PHE B N 1
ATOM 5642 C CA . PHE B 1 362 ? 6.633 -10.031 11.25 1 98.88 362 PHE B CA 1
ATOM 5643 C C . PHE B 1 362 ? 7.426 -9.688 12.5 1 98.88 362 PHE B C 1
ATOM 5645 O O . PHE B 1 362 ? 6.945 -8.945 13.359 1 98.88 362 PHE B O 1
ATOM 5652 N N . GLY B 1 363 ? 8.5 -10.234 12.719 1 98.5 363 GLY B N 1
ATOM 5653 C CA . GLY B 1 363 ? 9.336 -10.055 13.898 1 98.5 363 GLY B CA 1
ATOM 5654 C C . GLY B 1 363 ? 10.383 -11.141 14.062 1 98.5 363 GLY B C 1
ATOM 5655 O O . GLY B 1 363 ? 10.859 -11.703 13.078 1 98.5 363 GLY B O 1
ATOM 5656 N N . ASP B 1 364 ? 10.75 -11.484 15.297 1 98.38 364 ASP B N 1
ATOM 5657 C CA . ASP B 1 364 ? 11.93 -12.305 15.531 1 98.38 364 ASP B CA 1
ATOM 5658 C C . ASP B 1 364 ? 11.547 -13.664 16.109 1 98.38 364 ASP B C 1
ATOM 5660 O O . ASP B 1 364 ? 12.359 -14.586 16.141 1 98.38 364 ASP B O 1
ATOM 5664 N N . ASP B 1 365 ? 10.367 -13.766 16.609 1 98.69 365 ASP B N 1
ATOM 5665 C CA . ASP B 1 365 ? 9.93 -14.992 17.266 1 98.69 365 ASP B CA 1
ATOM 5666 C C . ASP B 1 365 ? 8.875 -15.711 16.422 1 98.69 365 ASP B C 1
ATOM 5668 O O . ASP B 1 365 ? 7.688 -15.383 16.5 1 98.69 365 ASP B O 1
ATOM 5672 N N . LEU B 1 366 ? 9.312 -16.766 15.758 1 98.81 366 LEU B N 1
ATOM 5673 C CA . LEU B 1 366 ? 8.461 -17.438 14.789 1 98.81 366 LEU B CA 1
ATOM 5674 C C . LEU B 1 366 ? 7.215 -18.016 15.461 1 98.81 366 LEU B C 1
ATOM 5676 O O . LEU B 1 366 ? 6.105 -17.844 14.953 1 98.81 366 LEU B O 1
ATOM 5680 N N . ASP B 1 367 ? 7.414 -18.688 16.578 1 98.69 367 ASP B N 1
ATOM 5681 C CA . ASP B 1 367 ? 6.285 -19.312 17.266 1 98.69 367 ASP B CA 1
ATOM 5682 C C . ASP B 1 367 ? 5.25 -18.266 17.672 1 98.69 367 ASP B C 1
ATOM 5684 O O . ASP B 1 367 ? 4.047 -18.469 17.516 1 98.69 367 ASP B O 1
ATOM 5688 N N . ALA B 1 368 ? 5.73 -17.172 18.203 1 98.75 368 ALA B N 1
ATOM 5689 C CA . ALA B 1 368 ? 4.836 -16.078 18.594 1 98.75 368 ALA B CA 1
ATOM 5690 C C . ALA B 1 368 ? 4.098 -15.516 17.375 1 98.75 368 ALA B C 1
ATOM 5692 O O . ALA B 1 368 ? 2.906 -15.219 17.453 1 98.75 368 ALA B O 1
ATOM 5693 N N . LEU B 1 369 ? 4.809 -15.344 16.328 1 98.88 369 LEU B N 1
ATOM 5694 C CA . LEU B 1 369 ? 4.215 -14.805 15.102 1 98.88 369 LEU B CA 1
ATOM 5695 C C . LEU B 1 369 ? 3.145 -15.742 14.555 1 98.88 369 LEU B C 1
ATOM 5697 O O . LEU B 1 369 ? 2.094 -15.289 14.094 1 98.88 369 LEU B O 1
ATOM 5701 N N . ARG B 1 370 ? 3.42 -17.031 14.555 1 98.81 370 ARG B N 1
ATOM 5702 C CA . ARG B 1 370 ? 2.441 -18.016 14.078 1 98.81 370 ARG B CA 1
ATOM 5703 C C . ARG B 1 370 ? 1.169 -17.953 14.914 1 98.81 370 ARG B C 1
ATOM 5705 O O . ARG B 1 370 ? 0.062 -18.031 14.383 1 98.81 370 ARG B O 1
ATOM 5712 N N . GLU B 1 371 ? 1.324 -17.844 16.234 1 98.5 371 GLU B N 1
ATOM 5713 C CA . GLU B 1 371 ? 0.17 -17.734 17.125 1 98.5 371 GLU B CA 1
ATOM 5714 C C . GLU B 1 371 ? -0.652 -16.484 16.812 1 98.5 371 GLU B C 1
ATOM 5716 O O . GLU B 1 371 ? -1.883 -16.531 16.781 1 98.5 371 GLU B O 1
ATOM 5721 N N . ARG B 1 372 ? 0.015 -15.359 16.594 1 98.56 372 ARG B N 1
ATOM 5722 C CA . ARG B 1 372 ? -0.642 -14.102 16.266 1 98.56 372 ARG B CA 1
ATOM 5723 C C . ARG B 1 372 ? -1.434 -14.227 14.961 1 98.56 372 ARG B C 1
ATOM 5725 O O . ARG B 1 372 ? -2.598 -13.828 14.898 1 98.56 372 ARG B O 1
ATOM 5732 N N . ALA B 1 373 ? -0.84 -14.766 13.93 1 98.69 373 ALA B N 1
ATOM 5733 C CA . ALA B 1 373 ? -1.483 -14.922 12.625 1 98.69 373 ALA B CA 1
ATOM 5734 C C . ALA B 1 373 ? -2.682 -15.867 12.719 1 98.69 373 ALA B C 1
ATOM 5736 O O . ALA B 1 373 ? -3.748 -15.578 12.164 1 98.69 373 ALA B O 1
ATOM 5737 N N . ARG B 1 374 ? -2.484 -16.953 13.391 1 97.31 374 ARG B N 1
ATOM 5738 C CA . ARG B 1 374 ? -3.549 -17.938 13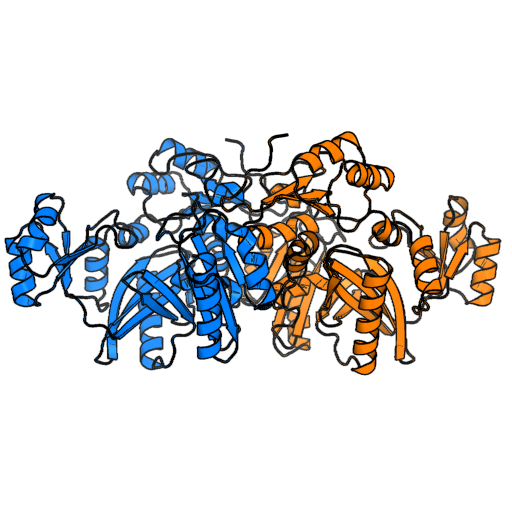.539 1 97.31 374 ARG B CA 1
ATOM 5739 C C . ARG B 1 374 ? -4.746 -17.344 14.273 1 97.31 374 ARG B C 1
ATOM 5741 O O . ARG B 1 374 ? -5.891 -17.562 13.875 1 97.31 374 ARG B O 1
ATOM 5748 N N . HIS B 1 375 ? -4.453 -16.656 15.375 1 97.12 375 HIS B N 1
ATOM 5749 C CA . HIS B 1 375 ? -5.535 -16.031 16.125 1 97.12 375 HIS B CA 1
ATOM 5750 C C . HIS B 1 375 ? -6.352 -15.094 15.234 1 97.12 375 HIS B C 1
ATOM 5752 O O . HIS B 1 375 ? -7.582 -15.148 15.242 1 97.12 375 HIS B O 1
ATOM 5758 N N . ALA B 1 376 ? -5.676 -14.281 14.492 1 97.69 376 ALA B N 1
ATOM 5759 C CA . ALA B 1 376 ? -6.352 -13.297 13.656 1 97.69 376 ALA B CA 1
ATOM 5760 C C . ALA B 1 376 ? -7.176 -13.977 12.562 1 97.69 376 ALA B C 1
ATOM 5762 O O . ALA B 1 376 ? -8.344 -13.633 12.352 1 97.69 376 ALA B O 1
ATOM 5763 N N . ALA B 1 377 ? -6.578 -14.93 11.883 1 95.69 377 ALA B N 1
ATOM 5764 C CA . ALA B 1 377 ? -7.27 -15.641 10.812 1 95.69 377 ALA B CA 1
ATOM 5765 C C . ALA B 1 377 ? -8.492 -16.375 11.344 1 95.69 377 ALA B C 1
ATOM 5767 O O . ALA B 1 377 ? -9.57 -16.312 10.75 1 95.69 377 ALA B O 1
ATOM 5768 N N . ASP B 1 378 ? -8.305 -17.031 12.469 1 93.81 378 ASP B N 1
ATOM 5769 C CA . ASP B 1 378 ? -9.383 -17.812 13.07 1 93.81 378 ASP B CA 1
ATOM 5770 C C . ASP B 1 378 ? -10.523 -16.906 13.523 1 93.81 378 ASP B C 1
ATOM 5772 O O . ASP B 1 378 ? -11.695 -17.25 13.414 1 93.81 378 ASP B O 1
ATOM 5776 N N . TYR B 1 379 ? -10.164 -15.766 14.055 1 93.44 379 TYR B N 1
ATOM 5777 C CA . TYR B 1 379 ? -11.188 -14.82 14.508 1 93.44 379 TYR B CA 1
ATOM 5778 C C . TYR B 1 379 ? -12 -14.289 13.328 1 93.44 379 TYR B C 1
ATOM 5780 O O . TYR B 1 379 ? -13.227 -14.219 13.398 1 93.44 379 TYR B O 1
ATOM 5788 N N . LEU B 1 380 ? -11.391 -13.977 12.281 1 91.19 380 LEU B N 1
ATOM 5789 C CA . LEU B 1 380 ? -12.07 -13.477 11.094 1 91.19 380 LEU B CA 1
ATOM 5790 C C . LEU B 1 380 ? -12.961 -14.555 10.484 1 91.19 380 LEU B C 1
ATOM 5792 O O . LEU B 1 380 ? -14.023 -14.25 9.938 1 91.19 380 LEU B O 1
ATOM 5796 N N . GLN B 1 381 ? -12.484 -15.766 10.641 1 88.31 381 GLN B N 1
ATOM 5797 C CA . GLN B 1 381 ? -13.227 -16.891 10.086 1 88.31 381 GLN B CA 1
ATOM 5798 C C . GLN B 1 381 ? -14.414 -17.266 10.977 1 88.31 381 GLN B C 1
ATOM 5800 O O . GLN B 1 381 ? -15.344 -17.938 10.539 1 88.31 381 GLN B O 1
ATOM 5805 N N . GLY B 1 382 ? -14.375 -16.844 12.258 1 84.25 382 GLY B N 1
ATOM 5806 C CA . GLY B 1 382 ? -15.445 -17.109 13.203 1 84.25 382 GLY B CA 1
ATOM 5807 C C . GLY B 1 382 ? -15.211 -18.375 14.016 1 84.25 382 GLY B C 1
ATOM 5808 O O . GLY B 1 382 ? -16.109 -18.859 14.703 1 84.25 382 GLY B O 1
ATOM 5809 N N . THR B 1 383 ? -14.023 -18.906 13.859 1 81.25 383 THR B N 1
ATOM 5810 C CA . THR B 1 383 ? -13.711 -20.125 14.594 1 81.25 383 THR B CA 1
ATOM 5811 C C . THR B 1 383 ? -13.359 -19.812 16.047 1 81.25 383 THR B C 1
ATOM 5813 O O . THR B 1 383 ? -13.555 -20.641 16.938 1 81.25 383 THR B O 1
ATOM 5816 N N . VAL B 1 384 ? -12.875 -18.625 16.297 1 75.56 384 VAL B N 1
ATOM 5817 C CA . VAL B 1 384 ? -12.625 -18.094 17.625 1 75.56 384 VAL B CA 1
ATOM 5818 C C . VAL B 1 384 ? -13.531 -16.891 17.891 1 75.56 384 VAL B C 1
ATOM 5820 O O . VAL B 1 384 ? -13.703 -16.047 17.016 1 75.56 384 VAL B O 1
ATOM 5823 N N . THR B 1 385 ? -14.453 -17 18.938 1 69.19 385 THR B N 1
ATOM 5824 C CA . THR B 1 385 ? -15.375 -15.914 19.234 1 69.19 385 THR B CA 1
ATOM 5825 C C . THR B 1 385 ? -15.023 -15.258 20.578 1 69.19 385 THR B C 1
ATOM 5827 O O . THR B 1 385 ? -15.141 -15.883 21.625 1 69.19 385 THR B O 1
ATOM 5830 N N . GLU B 1 386 ? -13.898 -14.703 20.859 1 70.06 386 GLU B N 1
ATOM 5831 C CA . GLU B 1 386 ? -13.617 -14.102 22.156 1 70.06 386 GLU B CA 1
ATOM 5832 C C . GLU B 1 386 ? -14.156 -12.672 22.234 1 70.06 386 GLU B C 1
ATOM 5834 O O . GLU B 1 386 ? -14.328 -12.016 21.219 1 70.06 386 GLU B O 1
#

Solvent-accessible surface area (backbone atoms only — not comparable to full-atom values): 38644 Å² total; per-residue (Å²): 129,81,71,67,69,69,35,51,25,73,43,57,32,43,26,25,46,38,18,41,49,62,38,33,59,34,43,40,46,29,50,33,62,31,40,29,62,34,29,40,5,77,32,75,75,23,29,17,27,57,53,27,53,30,30,54,68,41,47,75,84,35,59,66,48,44,52,61,56,49,70,67,32,64,28,36,35,50,43,60,71,75,59,45,62,72,47,44,50,50,39,48,74,70,67,48,47,53,36,41,32,57,78,29,42,48,42,58,38,24,49,58,56,29,51,52,52,39,50,75,68,67,47,56,50,64,60,66,47,80,33,65,42,64,67,50,50,45,54,50,31,72,72,65,36,72,45,29,32,38,28,45,37,54,88,48,55,94,66,46,47,55,42,81,24,76,47,60,75,69,40,42,67,66,39,70,72,51,91,47,32,33,37,31,48,60,75,76,52,75,47,39,32,36,40,42,36,36,18,20,79,84,64,53,70,47,61,39,68,50,23,28,44,42,64,57,96,87,36,70,42,34,31,36,36,47,34,79,92,59,55,65,68,57,52,51,49,52,51,53,49,50,53,49,49,36,59,76,47,53,45,23,17,22,31,30,41,31,30,34,30,32,76,89,72,48,63,27,50,71,49,63,40,74,27,79,46,79,89,41,58,43,22,68,81,29,20,72,38,20,50,46,47,39,25,56,28,11,57,68,52,37,48,61,48,35,37,54,62,73,46,76,27,25,26,22,12,46,20,37,21,36,80,46,59,61,48,45,74,49,46,50,57,48,27,58,75,33,33,69,61,40,60,34,35,37,31,43,71,62,36,71,74,38,75,34,31,35,31,35,33,68,43,84,51,62,70,61,35,48,52,54,23,49,51,50,22,33,38,62,18,54,78,44,85,130,128,82,73,68,69,69,38,52,25,73,42,55,30,43,26,26,45,38,17,40,49,61,40,34,59,34,43,37,46,29,49,33,61,30,38,30,62,33,27,39,5,77,32,75,74,24,29,16,27,56,54,27,53,31,31,55,66,40,46,76,84,35,58,66,47,44,51,61,56,50,73,68,31,64,28,36,32,53,44,59,70,76,59,45,62,72,47,45,49,50,39,47,74,70,68,47,46,52,34,42,34,58,80,30,43,46,40,56,39,23,50,57,57,30,50,52,52,39,52,76,69,67,48,56,52,63,59,68,49,81,33,65,41,64,68,49,49,46,55,50,31,72,73,67,35,72,44,30,33,38,29,46,36,54,89,48,55,95,67,47,45,56,43,81,25,76,45,60,76,69,39,41,68,66,37,68,72,51,94,46,31,33,39,29,48,60,77,77,51,74,48,39,33,36,37,43,34,34,18,19,82,84,63,54,70,46,60,41,69,50,23,27,44,42,65,58,94,86,36,69,43,32,31,35,36,48,33,80,92,59,54,66,68,57,52,51,50,52,52,51,48,51,53,48,50,36,59,75,48,54,45,24,16,21,31,32,38,32,29,33,31,32,77,88,71,48,63,25,51,70,47,62,40,76,27,78,48,78,88,41,58,44,22,69,80,30,20,72,36,20,50,46,47,38,26,56,27,11,59,68,52,36,47,61,50,34,38,56,63,72,45,78,27,26,28,23,13,45,20,37,20,36,82,46,58,61,47,46,74,49,47,50,57,48,28,58,76,33,35,72,60,42,60,34,34,36,31,42,71,60,35,72,74,37,75,33,30,35,30,36,32,69,43,83,51,63,70,61,35,49,52,53,23,47,51,49,22,33,39,60,18,53,77,43,84,129

Organism: NCBI:txid1656884

InterPro domains:
  IPR003135 ATP-grasp fold, ATP-dependent carboxylate-amine ligase-type [PF02222] (117-292)
  IPR005875 Phosphoribosylaminoimidazole carboxylase, ATPase subunit [MF_01928] (13-366)
  IPR005875 Phosphoribosylaminoimidazole carboxylase, ATPase subunit [TIGR01161] (14-371)
  IPR011054 Rudiment single hybrid motif [SSF51246] (312-382)
  IPR011761 ATP-grasp fold [PS50975] (115-300)
  IPR013815 ATP-grasp fold, subdomain 1 [G3DSA:3.30.1490.20] (120-186)
  IPR016185 Pre-ATP-grasp domain superfamily [SSF52440] (9-107)
  IPR040686 Phosphoribosylaminoimidazole carboxylase, C-terminal domain [PF17769] (314-372)
  IPR054350 PurT/PurK-like, preATP-grasp domain [PF22660] (14-109)